Protein AF-0000000077599339 (afdb_homodimer)

pLDDT: mean 74.39, std 29.04, range [18.66, 98.94]

Nearest PDB structures (foldseek):
  2cdp-assembly4_D  TM=5.308E-01  e=5.165E-04  Saccharophagus degradans 2-40
  2wz8-assembly1_A  TM=4.838E-01  e=6.167E-03  Acetivibrio thermocellus
  9fmt-assembly1_D  TM=4.545E-01  e=9.584E-03  Escherichia coli
  8h3u-assembly1_A  TM=5.192E-01  e=5.007E-02  Homo sapiens
  8h3s-assembly1_A  TM=4.010E-01  e=9.180E-02  Homo sapiens

Structure (mmCIF, N/CA/C/O backbone):
data_AF-0000000077599339-model_v1
#
loop_
_entity.id
_entity.type
_entity.pdbx_description
1 polymer 'Uncharacterized protein'
#
loop_
_atom_site.group_PDB
_atom_site.id
_atom_site.type_symbol
_atom_site.label_atom_id
_atom_site.label_alt_id
_atom_site.label_comp_id
_atom_site.label_asym_id
_atom_site.label_entity_id
_atom_site.label_seq_id
_atom_site.pdbx_PDB_ins_code
_atom_site.Cartn_x
_atom_site.Cartn_y
_atom_site.Cartn_z
_atom_site.occupancy
_atom_site.B_iso_or_equiv
_atom_site.auth_seq_id
_atom_site.auth_comp_id
_atom_site.auth_asym_id
_atom_site.auth_atom_id
_atom_site.pdbx_PDB_model_num
ATOM 1 N N . MET A 1 1 ? -53.5 -17.031 59.812 1 34.12 1 MET A N 1
ATOM 2 C CA . MET A 1 1 ? -52.094 -17.297 59.531 1 34.12 1 MET A CA 1
ATOM 3 C C . MET A 1 1 ? -51.812 -17.281 58.031 1 34.12 1 MET A C 1
ATOM 5 O O . MET A 1 1 ? -52.188 -18.203 57.312 1 34.12 1 MET A O 1
ATOM 9 N N . ILE A 1 2 ? -51.906 -16.016 57.406 1 46.81 2 ILE A N 1
ATOM 10 C CA . ILE A 1 2 ? -51.719 -15.68 56 1 46.81 2 ILE A CA 1
ATOM 11 C C . ILE A 1 2 ? -50.281 -16 55.562 1 46.81 2 ILE A C 1
ATOM 13 O O . ILE A 1 2 ? -49.344 -15.414 56.094 1 46.81 2 ILE A O 1
ATOM 17 N N . SER A 1 3 ? -50 -17.266 55.156 1 42.44 3 SER A N 1
ATOM 18 C CA . SER A 1 3 ? -48.75 -17.719 54.594 1 42.44 3 SER A CA 1
ATOM 19 C C . SER A 1 3 ? -48.406 -16.938 53.312 1 42.44 3 SER A C 1
ATOM 21 O O . SER A 1 3 ? -49.188 -16.891 52.375 1 42.44 3 SER A O 1
ATOM 23 N N . SER A 1 4 ? -47.719 -15.758 53.438 1 45.25 4 SER A N 1
ATOM 24 C CA . SER A 1 4 ? -47.188 -14.977 52.344 1 45.25 4 SER A CA 1
ATOM 25 C C . SER A 1 4 ? -46.188 -15.805 51.5 1 45.25 4 SER A C 1
ATOM 27 O O . SER A 1 4 ? -45.188 -16.297 52.031 1 45.25 4 SER A O 1
ATOM 29 N N . ARG A 1 5 ? -46.688 -16.609 50.531 1 44.56 5 ARG A N 1
ATOM 30 C CA . ARG A 1 5 ? -45.812 -17.234 49.531 1 44.56 5 ARG A CA 1
ATOM 31 C C . ARG A 1 5 ? -44.938 -16.203 48.844 1 44.56 5 ARG A C 1
ATOM 33 O O . ARG A 1 5 ? -45.438 -15.25 48.25 1 44.56 5 ARG A O 1
ATOM 40 N N . LEU A 1 6 ? -43.75 -15.891 49.375 1 45.88 6 LEU A N 1
ATOM 41 C CA . LEU A 1 6 ? -42.688 -15.148 48.688 1 45.88 6 LEU A CA 1
ATOM 42 C C . LEU A 1 6 ? -42.375 -15.789 47.344 1 45.88 6 LEU A C 1
ATOM 44 O O . LEU A 1 6 ? -41.938 -16.938 47.312 1 45.88 6 LEU A O 1
ATOM 48 N N . ILE A 1 7 ? -43.094 -15.492 46.25 1 47.53 7 ILE A N 1
ATOM 49 C CA . ILE A 1 7 ? -42.688 -15.875 44.906 1 47.53 7 ILE A CA 1
ATOM 50 C C . ILE A 1 7 ? -41.281 -15.305 44.594 1 47.53 7 ILE A C 1
ATOM 52 O O . ILE A 1 7 ? -41.094 -14.086 44.625 1 47.53 7 ILE A O 1
ATOM 56 N N . SER A 1 8 ? -40.156 -16.047 44.844 1 48.03 8 SER A N 1
ATOM 57 C CA . SER A 1 8 ? -38.812 -15.734 44.344 1 48.03 8 SER A CA 1
ATOM 58 C C . SER A 1 8 ? -38.812 -15.609 42.844 1 48.03 8 SER A C 1
ATOM 60 O O . SER A 1 8 ? -39.094 -16.562 42.125 1 48.03 8 SER A O 1
ATOM 62 N N . ALA A 1 9 ? -39.094 -14.422 42.312 1 48.81 9 ALA A N 1
ATOM 63 C CA . ALA A 1 9 ? -38.812 -14.156 40.906 1 48.81 9 ALA A CA 1
ATOM 64 C C . ALA A 1 9 ? -37.375 -14.484 40.562 1 48.81 9 ALA A C 1
ATOM 66 O O . ALA A 1 9 ? -36.438 -13.883 41.094 1 48.81 9 ALA A O 1
ATOM 67 N N . LEU A 1 10 ? -37.094 -15.711 40.125 1 47.34 10 LEU A N 1
ATOM 68 C CA . LEU A 1 10 ? -35.812 -16.062 39.5 1 47.34 10 LEU A CA 1
ATOM 69 C C . LEU A 1 10 ? -35.531 -15.164 38.281 1 47.34 10 LEU A C 1
ATOM 71 O O . LEU A 1 10 ? -36.25 -15.234 37.281 1 47.34 10 LEU A O 1
ATOM 75 N N . LEU A 1 11 ? -34.969 -13.992 38.5 1 47.16 11 LEU A N 1
ATOM 76 C CA . LEU A 1 11 ? -34.375 -13.203 37.438 1 47.16 11 LEU A CA 1
ATOM 77 C C . LEU A 1 11 ? -33.375 -14.016 36.656 1 47.16 11 LEU A C 1
ATOM 79 O O . LEU A 1 11 ? -32.312 -14.352 37.188 1 47.16 11 LEU A O 1
ATOM 83 N N . ILE A 1 12 ? -33.781 -14.789 35.656 1 49.09 12 ILE A N 1
ATOM 84 C CA . ILE A 1 12 ? -32.844 -15.391 34.719 1 49.09 12 ILE A CA 1
ATOM 85 C C . ILE A 1 12 ? -32.062 -14.297 34 1 49.09 12 ILE A C 1
ATOM 87 O O . ILE A 1 12 ? -32.625 -13.531 33.188 1 49.09 12 ILE A O 1
ATOM 91 N N . VAL A 1 13 ? -31 -13.867 34.562 1 46.97 13 VAL A N 1
ATOM 92 C CA . VAL A 1 13 ? -30.031 -13.07 33.812 1 46.97 13 VAL A CA 1
ATOM 93 C C . VAL A 1 13 ? -29.562 -13.859 32.594 1 46.97 13 VAL A C 1
ATOM 95 O O . VAL A 1 13 ? -28.906 -14.898 32.719 1 46.97 13 VAL A O 1
ATOM 98 N N . CYS A 1 14 ? -30.297 -13.789 31.547 1 48.12 14 CYS A N 1
ATOM 99 C CA . CYS A 1 14 ? -29.734 -14.258 30.281 1 48.12 14 CYS A CA 1
ATOM 100 C C . CYS A 1 14 ? -28.391 -13.594 30 1 48.12 14 CYS A C 1
ATOM 102 O O . CYS A 1 14 ? -28.344 -12.43 29.625 1 48.12 14 CYS A O 1
ATOM 104 N N . LEU A 1 15 ? -27.391 -14.086 30.625 1 45.91 15 LEU A N 1
ATOM 105 C CA . LEU A 1 15 ? -26.062 -13.734 30.141 1 45.91 15 LEU A CA 1
ATOM 106 C C . LEU A 1 15 ? -25.953 -13.945 28.641 1 45.91 15 LEU A C 1
ATOM 108 O O . LEU A 1 15 ? -25.844 -15.086 28.172 1 45.91 15 LEU A O 1
ATOM 112 N N . ARG A 1 16 ? -26.547 -13.062 27.891 1 44.31 16 ARG A N 1
ATOM 113 C CA . ARG A 1 16 ? -26.125 -13.094 26.5 1 44.31 16 ARG A CA 1
ATOM 114 C C . ARG A 1 16 ? -24.609 -13.211 26.391 1 44.31 16 ARG A C 1
ATOM 116 O O . ARG A 1 16 ? -23.875 -12.359 26.906 1 44.31 16 ARG A O 1
ATOM 123 N N . SER A 1 17 ? -24.078 -14.422 26.281 1 48.03 17 SER A N 1
ATOM 124 C CA . SER A 1 17 ? -22.688 -14.586 25.859 1 48.03 17 SER A CA 1
ATOM 125 C C . SER A 1 17 ? -22.328 -13.617 24.734 1 48.03 17 SER A C 1
ATOM 127 O O . SER A 1 17 ? -22.891 -13.695 23.641 1 48.03 17 SER A O 1
ATOM 129 N N . THR A 1 18 ? -22.016 -12.453 25.109 1 49.88 18 THR A N 1
ATOM 130 C CA . THR A 1 18 ? -21.344 -11.688 24.047 1 49.88 18 THR A CA 1
ATOM 131 C C . THR A 1 18 ? -20.375 -12.57 23.281 1 49.88 18 THR A C 1
ATOM 133 O O . THR A 1 18 ? -19.422 -13.094 23.859 1 49.88 18 THR A O 1
ATOM 136 N N . GLU A 1 19 ? -20.906 -13.391 22.406 1 51.62 19 GLU A N 1
ATOM 137 C CA . GLU A 1 19 ? -20 -14.078 21.469 1 51.62 19 GLU A CA 1
ATOM 138 C C . GLU A 1 19 ? -18.797 -13.211 21.125 1 51.62 19 GLU A C 1
ATOM 140 O O . GLU A 1 19 ? -18.953 -12.094 20.641 1 51.62 19 GLU A O 1
ATOM 145 N N . ALA A 1 20 ? -17.719 -13.367 21.828 1 54.25 20 ALA A N 1
ATOM 146 C CA . ALA A 1 20 ? -16.469 -12.688 21.516 1 54.25 20 ALA A CA 1
ATOM 147 C C . ALA A 1 20 ? -16.125 -12.828 20.031 1 54.25 20 ALA A C 1
ATOM 149 O O . ALA A 1 20 ? -16.156 -13.938 19.484 1 54.25 20 ALA A O 1
ATOM 150 N N . VAL A 1 21 ? -16.484 -11.898 19.172 1 63.19 21 VAL A N 1
ATOM 151 C CA . VAL A 1 21 ? -16.125 -11.797 17.766 1 63.19 21 VAL A CA 1
ATOM 152 C C . VAL A 1 21 ? -14.602 -11.758 17.609 1 63.19 21 VAL A C 1
ATOM 154 O O . VAL A 1 21 ? -13.953 -10.852 18.141 1 63.19 21 VAL A O 1
ATOM 157 N N . GLY A 1 22 ? -13.859 -13.008 17.406 1 78.88 22 GLY A N 1
ATOM 158 C CA . GLY A 1 22 ? -12.422 -13.039 17.219 1 78.88 22 GLY A CA 1
ATOM 159 C C . GLY A 1 22 ? -11.992 -12.75 15.797 1 78.88 22 GLY A C 1
ATOM 160 O O . GLY A 1 22 ? -12.711 -13.086 14.852 1 78.88 22 GLY A O 1
ATOM 161 N N . GLN A 1 23 ? -11.086 -11.797 15.602 1 88.31 23 GLN A N 1
ATOM 162 C CA . GLN A 1 23 ? -10.438 -11.531 14.32 1 88.31 23 GLN A CA 1
ATOM 163 C C . GLN A 1 23 ? -9.297 -12.508 14.07 1 88.31 23 GLN A C 1
ATOM 165 O O . GLN A 1 23 ? -8.562 -12.867 14.992 1 88.31 23 GLN A O 1
ATOM 170 N N . ARG A 1 24 ? -9.312 -13.102 12.844 1 93 24 ARG A N 1
ATOM 171 C CA . ARG A 1 24 ? -8.234 -14 12.461 1 93 24 ARG A CA 1
ATOM 172 C C . ARG A 1 24 ? -7.707 -13.656 11.07 1 93 24 ARG A C 1
ATOM 174 O O . ARG A 1 24 ? -8.477 -13.289 10.18 1 93 24 ARG A O 1
ATOM 181 N N . ASN A 1 25 ? -6.387 -13.836 10.992 1 96.5 25 ASN A N 1
ATOM 182 C CA . ASN A 1 25 ? -5.766 -13.719 9.672 1 96.5 25 ASN A CA 1
ATOM 183 C C . ASN A 1 25 ? -5.75 -15.062 8.945 1 96.5 25 ASN A C 1
ATOM 185 O O . ASN A 1 25 ? -5.484 -16.109 9.555 1 96.5 25 ASN A O 1
ATOM 189 N N . VAL A 1 26 ? -6.113 -14.984 7.641 1 98.19 26 VAL A N 1
ATOM 190 C CA . VAL A 1 26 ? -6.148 -16.156 6.773 1 98.19 26 VAL A CA 1
ATOM 191 C C . VAL A 1 26 ? -5.285 -15.914 5.539 1 98.19 26 VAL A C 1
ATOM 193 O O . VAL A 1 26 ? -5.391 -14.867 4.895 1 98.19 26 VAL A O 1
ATOM 196 N N . THR A 1 27 ? -4.473 -16.906 5.188 1 98.69 27 THR A N 1
ATOM 197 C CA . THR A 1 27 ? -3.568 -16.75 4.055 1 98.69 27 THR A CA 1
ATOM 198 C C . THR A 1 27 ? -4.133 -17.438 2.814 1 98.69 27 THR A C 1
ATOM 200 O O . THR A 1 27 ? -4.676 -18.531 2.902 1 98.69 27 THR A O 1
ATOM 203 N N . ILE A 1 28 ? -4.02 -16.766 1.667 1 98.88 28 ILE A N 1
ATOM 204 C CA . ILE A 1 28 ? -4.23 -17.344 0.344 1 98.88 28 ILE A CA 1
ATOM 205 C C . ILE A 1 28 ? -2.889 -17.547 -0.353 1 98.88 28 ILE A C 1
ATOM 207 O O . ILE A 1 28 ? -2.287 -16.594 -0.844 1 98.88 28 ILE A O 1
ATOM 211 N N . ASP A 1 29 ? -2.455 -18.75 -0.436 1 98.88 29 ASP A N 1
ATOM 212 C CA . ASP A 1 29 ? -1.198 -19.125 -1.085 1 98.88 29 ASP A CA 1
ATOM 213 C C . ASP A 1 29 ? -1.373 -19.234 -2.598 1 98.88 29 ASP A C 1
ATOM 215 O O . ASP A 1 29 ? -2.426 -19.656 -3.078 1 98.88 29 ASP A O 1
ATOM 219 N N . ASP A 1 30 ? -0.322 -18.922 -3.355 1 98.75 30 ASP A N 1
ATOM 220 C CA . ASP A 1 30 ? -0.383 -18.938 -4.812 1 98.75 30 ASP A CA 1
ATOM 221 C C . ASP A 1 30 ? -0.699 -20.328 -5.34 1 98.75 30 ASP A C 1
ATOM 223 O O . ASP A 1 30 ? -1.393 -20.469 -6.352 1 98.75 30 ASP A O 1
ATOM 227 N N . GLU A 1 31 ? -0.179 -21.328 -4.734 1 98.38 31 GLU A N 1
ATOM 228 C CA . GLU A 1 31 ? -0.268 -22.688 -5.246 1 98.38 31 GLU A CA 1
ATOM 229 C C . GLU A 1 31 ? -1.249 -23.531 -4.43 1 98.38 31 GLU A C 1
ATOM 231 O O . GLU A 1 31 ? -2.004 -24.328 -4.984 1 98.38 31 GLU A O 1
ATOM 236 N N . PHE A 1 32 ? -1.331 -23.266 -3.148 1 98.31 32 PHE A N 1
ATOM 237 C CA . PHE A 1 32 ? -2.082 -24.172 -2.277 1 98.31 32 PHE A CA 1
ATOM 238 C C . PHE A 1 32 ? -3.408 -23.531 -1.867 1 98.31 32 PHE A C 1
ATOM 240 O O . PHE A 1 32 ? -4.234 -24.188 -1.216 1 98.31 32 PHE A O 1
ATOM 247 N N . GLY A 1 33 ? -3.59 -22.281 -2.215 1 98.56 33 GLY A N 1
ATOM 248 C CA . GLY A 1 33 ? -4.895 -21.672 -2.086 1 98.56 33 GLY A CA 1
ATOM 249 C C . GLY A 1 33 ? -5.176 -21.141 -0.688 1 98.56 33 GLY A C 1
ATOM 250 O O . GLY A 1 33 ? -4.246 -20.906 0.09 1 98.56 33 GLY A O 1
ATOM 251 N N . ASP A 1 34 ? -6.402 -20.828 -0.476 1 98.62 34 ASP A N 1
ATOM 252 C CA . ASP A 1 34 ? -6.934 -20.266 0.767 1 98.62 34 ASP A CA 1
ATOM 253 C C . ASP A 1 34 ? -6.93 -21.312 1.879 1 98.62 34 ASP A C 1
ATOM 255 O O . ASP A 1 34 ? -7.434 -22.422 1.695 1 98.62 34 ASP A O 1
ATOM 259 N N . GLU A 1 35 ? -6.445 -20.938 3.016 1 97.56 35 GLU A N 1
ATOM 260 C CA . GLU A 1 35 ? -6.281 -21.859 4.129 1 97.56 35 GLU A CA 1
ATOM 261 C C . GLU A 1 35 ? -7.629 -22.391 4.602 1 97.56 35 GLU A C 1
ATOM 263 O O . GLU A 1 35 ? -7.715 -23.516 5.117 1 97.56 35 GLU A O 1
ATOM 268 N N . ILE A 1 36 ? -8.672 -21.656 4.391 1 95.25 36 ILE A N 1
ATOM 269 C CA . ILE A 1 36 ? -10 -22.047 4.863 1 95.25 36 ILE A CA 1
ATOM 270 C C . ILE A 1 36 ? -10.781 -22.688 3.725 1 95.25 36 ILE A C 1
ATOM 272 O O . ILE A 1 36 ? -11.227 -23.828 3.838 1 95.25 36 ILE A O 1
ATOM 276 N N . THR A 1 37 ? -10.891 -22.047 2.645 1 96.81 37 THR A N 1
ATOM 277 C CA . THR A 1 37 ? -11.773 -22.5 1.57 1 96.81 37 THR A CA 1
ATOM 278 C C . THR A 1 37 ? -11.039 -23.469 0.647 1 96.81 37 THR A C 1
ATOM 280 O O . THR A 1 37 ? -11.672 -24.172 -0.149 1 96.81 37 THR A O 1
ATOM 283 N N . GLN A 1 38 ? -9.703 -23.391 0.607 1 97.56 38 GLN A N 1
ATOM 284 C CA . GLN A 1 38 ? -8.828 -24.234 -0.21 1 97.56 38 GLN A CA 1
ATOM 285 C C . GLN A 1 38 ? -8.898 -23.828 -1.68 1 97.56 38 GLN A C 1
ATOM 287 O O . GLN A 1 38 ? -8.359 -24.516 -2.547 1 97.56 38 GLN A O 1
ATOM 292 N N . VAL A 1 39 ? -9.609 -22.797 -2 1 98.5 39 VAL A N 1
ATOM 293 C CA . VAL A 1 39 ? -9.688 -22.312 -3.379 1 98.5 39 VAL A CA 1
ATOM 294 C C . VAL A 1 39 ? -8.383 -21.625 -3.764 1 98.5 39 VAL A C 1
ATOM 296 O O . VAL A 1 39 ? -7.895 -20.75 -3.029 1 98.5 39 VAL A O 1
ATOM 299 N N . VAL A 1 40 ? -7.836 -21.984 -4.91 1 98.56 40 VAL A N 1
ATOM 300 C CA . VAL A 1 40 ? -6.594 -21.406 -5.406 1 98.56 40 VAL A CA 1
ATOM 301 C C . VAL A 1 40 ? -6.902 -20.172 -6.258 1 98.56 40 VAL A C 1
ATOM 303 O O . VAL A 1 40 ? -7.953 -20.094 -6.898 1 98.56 40 VAL A O 1
ATOM 306 N N . PRO A 1 41 ? -5.996 -19.203 -6.266 1 98.88 41 PRO A N 1
ATOM 307 C CA . PRO A 1 41 ? -6.195 -18.094 -7.191 1 98.88 41 PRO A CA 1
ATOM 308 C C . PRO A 1 41 ? -6.266 -18.531 -8.648 1 98.88 41 PRO A C 1
ATOM 310 O O . PRO A 1 41 ? -5.605 -19.5 -9.031 1 98.88 41 PRO A O 1
ATOM 313 N N . SER A 1 42 ? -7.055 -17.812 -9.422 1 98.75 42 SER A N 1
ATOM 314 C CA . SER A 1 42 ? -7.102 -18.031 -10.867 1 98.75 42 SER A CA 1
ATOM 315 C C . SER A 1 42 ? -6.051 -17.203 -11.586 1 98.75 42 SER A C 1
ATOM 317 O O . SER A 1 42 ? -6.012 -15.977 -11.438 1 98.75 42 SER A O 1
ATOM 319 N N . PHE A 1 43 ? -5.23 -17.891 -12.328 1 98.62 43 PHE A N 1
ATOM 320 C CA . PHE A 1 43 ? -4.223 -17.266 -13.172 1 98.62 43 PHE A CA 1
ATOM 321 C C . PHE A 1 43 ? -4.625 -17.328 -14.641 1 98.62 43 PHE A C 1
ATOM 323 O O . PHE A 1 43 ? -4.703 -18.406 -15.219 1 98.62 43 PHE A O 1
ATOM 330 N N . MET A 1 44 ? -4.816 -16.109 -15.195 1 98.38 44 MET A N 1
ATOM 331 C CA . MET A 1 44 ? -5.309 -16.062 -16.562 1 98.38 44 MET A CA 1
ATOM 332 C C . MET A 1 44 ? -4.371 -15.258 -17.469 1 98.38 44 MET A C 1
ATOM 334 O O . MET A 1 44 ? -3.76 -14.289 -17.016 1 98.38 44 MET A O 1
ATOM 338 N N . PRO A 1 45 ? -4.25 -15.555 -18.766 1 98 45 PRO A N 1
ATOM 339 C CA . PRO A 1 45 ? -4.852 -16.719 -19.406 1 98 45 PRO A CA 1
ATOM 340 C C . PRO A 1 45 ? -4.211 -18.031 -18.984 1 98 45 PRO A C 1
ATOM 342 O O . PRO A 1 45 ? -3.105 -18.047 -18.438 1 98 45 PRO A O 1
ATOM 345 N N . LEU A 1 46 ? -4.965 -19.016 -19.281 1 94.38 46 LEU A N 1
ATOM 346 C CA . LEU A 1 46 ? -4.406 -20.344 -19 1 94.38 46 LEU A CA 1
ATOM 347 C C . LEU A 1 46 ? -3.117 -20.562 -19.797 1 94.38 46 LEU A C 1
ATOM 349 O O . LEU A 1 46 ? -3.039 -20.219 -20.969 1 94.38 46 LEU A O 1
ATOM 353 N N . GLY A 1 47 ? -2.113 -20.984 -19.172 1 92.12 47 GLY A N 1
ATOM 354 C CA . GLY A 1 47 ? -0.834 -21.25 -19.812 1 92.12 47 GLY A CA 1
ATOM 355 C C . GLY A 1 47 ? 0.074 -20.031 -19.844 1 92.12 47 GLY A C 1
ATOM 356 O O . GLY A 1 47 ? 1.233 -20.125 -20.25 1 92.12 47 GLY A O 1
ATOM 357 N N . GLY A 1 48 ? -0.435 -18.875 -19.406 1 93.69 48 GLY A N 1
ATOM 358 C CA . GLY A 1 48 ? 0.354 -17.656 -19.422 1 93.69 48 GLY A CA 1
ATOM 359 C C . GLY A 1 48 ? 1.186 -17.453 -18.172 1 93.69 48 GLY A C 1
ATOM 360 O O . GLY A 1 48 ? 1.968 -16.5 -18.078 1 93.69 48 GLY A O 1
ATOM 361 N N . TRP A 1 49 ? 1.015 -18.297 -17.266 1 96.12 49 TRP A N 1
ATOM 362 C CA . TRP A 1 49 ? 1.711 -18.234 -15.984 1 96.12 49 TRP A CA 1
ATOM 363 C C . TRP A 1 49 ? 2.5 -19.516 -15.719 1 96.12 49 TRP A C 1
ATOM 365 O O . TRP A 1 49 ? 2.139 -20.578 -16.219 1 96.12 49 TRP A O 1
ATOM 375 N N . THR A 1 50 ? 3.598 -19.312 -14.953 1 95.75 50 THR A N 1
ATOM 376 C CA . THR A 1 50 ? 4.422 -20.469 -14.625 1 95.75 50 THR A CA 1
ATOM 377 C C . THR A 1 50 ? 4.598 -20.609 -13.117 1 95.75 50 THR A C 1
ATOM 379 O O . THR A 1 50 ? 4.77 -19.609 -12.422 1 95.75 50 THR A O 1
ATOM 382 N N . LEU A 1 51 ? 4.562 -21.797 -12.695 1 95.75 51 LEU A N 1
ATOM 383 C CA . LEU A 1 51 ? 4.898 -22.094 -11.312 1 95.75 51 LEU A CA 1
ATOM 384 C C . LEU A 1 51 ? 6.41 -22.156 -11.117 1 95.75 51 LEU A C 1
ATOM 386 O O . LEU A 1 51 ? 7.113 -22.844 -11.867 1 95.75 51 LEU A O 1
ATOM 390 N N . ARG A 1 52 ? 6.93 -21.375 -10.227 1 94.44 52 ARG A N 1
ATOM 391 C CA . ARG A 1 52 ? 8.336 -21.344 -9.836 1 94.44 52 ARG A CA 1
ATOM 392 C C . ARG A 1 52 ? 9.234 -21.078 -11.039 1 94.44 52 ARG A C 1
ATOM 394 O O . ARG A 1 52 ? 10.305 -21.688 -11.164 1 94.44 52 ARG A O 1
ATOM 401 N N . GLY A 1 53 ? 8.719 -20.234 -11.922 1 87.44 53 GLY A N 1
ATOM 402 C CA . GLY A 1 53 ? 9.523 -19.828 -13.07 1 87.44 53 GLY A CA 1
ATOM 403 C C . GLY A 1 53 ? 9.633 -20.906 -14.133 1 87.44 53 GLY A C 1
ATOM 404 O O . GLY A 1 53 ? 10.102 -20.641 -15.242 1 87.44 53 GLY A O 1
ATOM 405 N N . GLY A 1 54 ? 9.117 -21.984 -13.859 1 82.19 54 GLY A N 1
ATOM 406 C CA . GLY A 1 54 ? 9.227 -23.078 -14.82 1 82.19 54 GLY A CA 1
ATOM 407 C C . GLY A 1 54 ? 10.664 -23.359 -15.227 1 82.19 54 GLY A C 1
ATOM 408 O O . GLY A 1 54 ? 11.602 -22.891 -14.578 1 82.19 54 GLY A O 1
ATOM 409 N N . ALA A 1 55 ? 10.781 -24.125 -16.312 1 73.25 55 ALA A N 1
ATOM 410 C CA . ALA A 1 55 ? 12.094 -24.516 -16.828 1 73.25 55 ALA A CA 1
ATOM 411 C C . ALA A 1 55 ? 12.766 -23.344 -17.547 1 73.25 55 ALA A C 1
ATOM 413 O O . ALA A 1 55 ? 13.992 -23.203 -17.5 1 73.25 55 ALA A O 1
ATOM 414 N N . LYS A 1 56 ? 11.984 -22.469 -18.047 1 69.19 56 LYS A N 1
ATOM 415 C CA . LYS A 1 56 ? 12.531 -21.422 -18.906 1 69.19 56 LYS A CA 1
ATOM 416 C C . LYS A 1 56 ? 12.422 -20.047 -18.25 1 69.19 56 LYS A C 1
ATOM 418 O O . LYS A 1 56 ? 12.766 -19.031 -18.859 1 69.19 56 LYS A O 1
ATOM 423 N N . GLY A 1 57 ? 12 -20.094 -17.062 1 75.62 57 GLY A N 1
ATOM 424 C CA . GLY A 1 57 ? 11.805 -18.797 -16.453 1 75.62 57 GLY A CA 1
ATOM 425 C C . GLY A 1 57 ? 13.109 -18.125 -16.062 1 75.62 57 GLY A C 1
ATOM 426 O O . GLY A 1 57 ? 14.062 -18.797 -15.656 1 75.62 57 GLY A O 1
ATOM 427 N N . PHE A 1 58 ? 13.117 -16.781 -16.219 1 76.38 58 PHE A N 1
ATOM 428 C CA . PHE A 1 58 ? 14.336 -16.031 -15.93 1 76.38 58 PHE A CA 1
ATOM 429 C C . PHE A 1 58 ? 14.414 -15.688 -14.453 1 76.38 58 PHE A C 1
ATOM 431 O O . PHE A 1 58 ? 15.5 -15.68 -13.859 1 76.38 58 PHE A O 1
ATOM 438 N N . ALA A 1 59 ? 13.297 -15.406 -13.898 1 84.06 59 ALA A N 1
ATOM 439 C CA . ALA A 1 59 ? 13.305 -15.086 -12.469 1 84.06 59 ALA A CA 1
ATOM 440 C C . ALA A 1 59 ? 13.312 -16.344 -11.625 1 84.06 59 ALA A C 1
ATOM 442 O O . ALA A 1 59 ? 12.414 -17.188 -11.734 1 84.06 59 ALA A O 1
ATOM 443 N N . LYS A 1 60 ? 14.406 -16.484 -10.805 1 87.56 60 LYS A N 1
ATOM 444 C CA . LYS A 1 60 ? 14.562 -17.672 -9.977 1 87.56 60 LYS A CA 1
ATOM 445 C C . LYS A 1 60 ? 14.844 -17.297 -8.523 1 87.56 60 LYS A C 1
ATOM 447 O O . LYS A 1 60 ? 15.922 -17.562 -8 1 87.56 60 LYS A O 1
ATOM 452 N N . PRO A 1 61 ? 13.844 -16.75 -7.895 1 93.12 61 PRO A N 1
ATOM 453 C CA . PRO A 1 61 ? 14.055 -16.5 -6.465 1 93.12 61 PRO A CA 1
ATOM 454 C C . PRO A 1 61 ? 14.312 -17.781 -5.672 1 93.12 61 PRO A C 1
ATOM 456 O O . PRO A 1 61 ? 14.039 -18.875 -6.16 1 93.12 61 PRO A O 1
ATOM 459 N N . ASP A 1 62 ? 14.914 -17.594 -4.449 1 94.69 62 ASP A N 1
ATOM 460 C CA . ASP A 1 62 ? 15.148 -18.703 -3.529 1 94.69 62 ASP A CA 1
ATOM 461 C C . ASP A 1 62 ? 13.828 -19.188 -2.928 1 94.69 62 ASP A C 1
ATOM 463 O O . ASP A 1 62 ? 13.188 -18.484 -2.158 1 94.69 62 ASP A O 1
ATOM 467 N N . PRO A 1 63 ? 13.492 -20.422 -3.201 1 96.5 63 PRO A N 1
ATOM 468 C CA . PRO A 1 63 ? 12.211 -20.906 -2.697 1 96.5 63 PRO A CA 1
ATOM 469 C C . PRO A 1 63 ? 12.125 -20.875 -1.173 1 96.5 63 PRO A C 1
ATOM 471 O O . PRO A 1 63 ? 11.039 -20.719 -0.615 1 96.5 63 PRO A O 1
ATOM 474 N N . SER A 1 64 ? 13.195 -21.016 -0.508 1 97.69 64 SER A N 1
ATOM 475 C CA . SER A 1 64 ? 13.18 -21.078 0.95 1 97.69 64 SER A CA 1
ATOM 476 C C . SER A 1 64 ? 12.758 -19.734 1.553 1 97.69 64 SER A C 1
ATOM 478 O O . SER A 1 64 ? 12.398 -19.672 2.73 1 97.69 64 SER A O 1
ATOM 480 N N . LEU A 1 65 ? 12.797 -18.688 0.779 1 97.38 65 LEU A N 1
ATOM 481 C CA . LEU A 1 65 ? 12.453 -17.359 1.275 1 97.38 65 LEU A CA 1
ATOM 482 C C . LEU A 1 65 ? 11.055 -16.969 0.83 1 97.38 65 LEU A C 1
ATOM 484 O O . LEU A 1 65 ? 10.586 -15.867 1.146 1 97.38 65 LEU A O 1
ATOM 488 N N . THR A 1 66 ? 10.398 -17.828 0.11 1 98.12 66 THR A N 1
ATOM 489 C CA . THR A 1 66 ? 9.031 -17.578 -0.331 1 98.12 66 THR A CA 1
ATOM 490 C C . THR A 1 66 ? 8.031 -18.266 0.588 1 98.12 66 THR A C 1
ATOM 492 O O . THR A 1 66 ? 8.391 -19.172 1.342 1 98.12 66 THR A O 1
ATOM 495 N N . TYR A 1 67 ? 6.84 -17.766 0.55 1 98.38 67 TYR A N 1
ATOM 496 C CA . TYR A 1 67 ? 5.793 -18.406 1.341 1 98.38 67 TYR A CA 1
ATOM 497 C C . TYR A 1 67 ? 5.484 -19.797 0.812 1 98.38 67 TYR A C 1
ATOM 499 O O . TYR A 1 67 ? 5.129 -19.969 -0.357 1 98.38 67 TYR A O 1
ATOM 507 N N . ASN A 1 68 ? 5.66 -20.828 1.625 1 98.25 68 ASN A N 1
ATOM 508 C CA . ASN A 1 68 ? 5.43 -22.234 1.308 1 98.25 68 ASN A CA 1
ATOM 509 C C . ASN A 1 68 ? 6.262 -22.688 0.109 1 98.25 68 ASN A C 1
ATOM 511 O O . ASN A 1 68 ? 5.844 -23.562 -0.648 1 98.25 68 ASN A O 1
ATOM 515 N N . ARG A 1 69 ? 7.266 -21.953 -0.219 1 97.81 69 ARG A N 1
ATOM 516 C CA . ARG A 1 69 ? 8.305 -22.312 -1.181 1 97.81 69 ARG A CA 1
ATOM 517 C C . ARG A 1 69 ? 7.766 -22.266 -2.607 1 97.81 69 ARG A C 1
ATOM 519 O O . ARG A 1 69 ? 8.211 -23.031 -3.465 1 97.81 69 ARG A O 1
ATOM 526 N N . THR A 1 70 ? 6.707 -21.531 -2.848 1 98 70 THR A N 1
ATOM 527 C CA . THR A 1 70 ? 6.109 -21.469 -4.176 1 98 70 THR A CA 1
ATOM 528 C C . THR A 1 70 ? 5.809 -20.031 -4.574 1 98 70 THR A C 1
ATOM 530 O O . THR A 1 70 ? 5.797 -19.141 -3.727 1 98 70 THR A O 1
ATOM 533 N N . TRP A 1 71 ? 5.676 -19.797 -5.875 1 98.25 71 TRP A N 1
ATOM 534 C CA . TRP A 1 71 ? 5.156 -18.594 -6.496 1 98.25 71 TRP A CA 1
ATOM 535 C C . TRP A 1 71 ? 4.711 -18.859 -7.93 1 98.25 71 TRP A C 1
ATOM 537 O O . TRP A 1 71 ? 5.082 -19.875 -8.523 1 98.25 71 TRP A O 1
ATOM 547 N N . HIS A 1 72 ? 3.852 -17.984 -8.484 1 97.81 72 HIS A N 1
ATOM 548 C CA . HIS A 1 72 ? 3.547 -17.984 -9.914 1 97.81 72 HIS A CA 1
ATOM 549 C C . HIS A 1 72 ? 4.102 -16.719 -10.586 1 97.81 72 HIS A C 1
ATOM 551 O O . HIS A 1 72 ? 3.961 -15.617 -10.055 1 97.81 72 HIS A O 1
ATOM 557 N N . ASP A 1 73 ? 4.719 -16.875 -11.703 1 96.31 73 ASP A N 1
ATOM 558 C CA . ASP A 1 73 ? 5.289 -15.703 -12.359 1 96.31 73 ASP A CA 1
ATOM 559 C C . ASP A 1 73 ? 4.809 -15.594 -13.805 1 96.31 73 ASP A C 1
ATOM 561 O O . ASP A 1 73 ? 4.418 -16.594 -14.406 1 96.31 73 ASP A O 1
ATOM 565 N N . ALA A 1 74 ? 4.785 -14.375 -14.312 1 95.44 74 ALA A N 1
ATOM 566 C CA . ALA A 1 74 ? 4.473 -14.047 -15.703 1 95.44 74 ALA A CA 1
ATOM 567 C C . ALA A 1 74 ? 5.098 -12.719 -16.109 1 95.44 74 ALA A C 1
ATOM 569 O O . ALA A 1 74 ? 5.281 -11.828 -15.273 1 95.44 74 ALA A O 1
ATOM 570 N N . THR A 1 75 ? 5.426 -12.633 -17.375 1 94.25 75 THR A N 1
ATOM 571 C CA . THR A 1 75 ? 5.809 -11.367 -17.969 1 94.25 75 THR A CA 1
ATOM 572 C C . THR A 1 75 ? 4.773 -10.922 -19 1 94.25 75 THR A C 1
ATOM 574 O O . THR A 1 75 ? 4.43 -11.68 -19.906 1 94.25 75 THR A O 1
ATOM 577 N N . GLN A 1 76 ? 4.25 -9.758 -18.766 1 95.81 76 GLN A N 1
ATOM 578 C CA . GLN A 1 76 ? 3.303 -9.141 -19.688 1 95.81 76 GLN A CA 1
ATOM 579 C C . GLN A 1 76 ? 4.02 -8.25 -20.703 1 95.81 76 GLN A C 1
ATOM 581 O O . GLN A 1 76 ? 4.859 -7.43 -20.328 1 95.81 76 GLN A O 1
ATOM 586 N N . HIS A 1 77 ? 3.666 -8.414 -21.984 1 95 77 HIS A N 1
ATOM 587 C CA . HIS A 1 77 ? 4.148 -7.543 -23.047 1 95 77 HIS A CA 1
ATOM 588 C C . HIS A 1 77 ? 3.002 -6.77 -23.688 1 95 77 HIS A C 1
ATOM 590 O O . HIS A 1 77 ? 1.851 -7.211 -23.641 1 95 77 HIS A O 1
ATOM 596 N N . ALA A 1 78 ? 3.438 -5.66 -24.234 1 95.25 78 ALA A N 1
ATOM 597 C CA . ALA A 1 78 ? 2.432 -4.848 -24.922 1 95.25 78 ALA A CA 1
ATOM 598 C C . ALA A 1 78 ? 1.736 -5.641 -26.016 1 95.25 78 ALA A C 1
ATOM 600 O O . ALA A 1 78 ? 2.383 -6.391 -26.766 1 95.25 78 ALA A O 1
ATOM 601 N N . GLY A 1 79 ? 0.397 -5.523 -26.109 1 95.12 79 GLY A N 1
ATOM 602 C CA . GLY A 1 79 ? -0.352 -6.145 -27.188 1 95.12 79 GLY A CA 1
ATOM 603 C C . GLY A 1 79 ? -0.839 -7.543 -26.844 1 95.12 79 GLY A C 1
ATOM 604 O O . GLY A 1 79 ? -1.675 -8.102 -27.547 1 95.12 79 GLY A O 1
ATOM 605 N N . GLU A 1 80 ? -0.295 -8.117 -25.844 1 96 80 GLU A N 1
ATOM 606 C CA . GLU A 1 80 ? -0.752 -9.438 -25.422 1 96 80 GLU A CA 1
ATOM 607 C C . GLU A 1 80 ? -2.08 -9.352 -24.672 1 96 80 GLU A C 1
ATOM 609 O O . GLU A 1 80 ? -2.445 -8.289 -24.172 1 96 80 GLU A O 1
ATOM 614 N N . ILE A 1 81 ? -2.729 -10.562 -24.625 1 96.75 81 ILE A N 1
ATOM 615 C CA . ILE A 1 81 ? -3.861 -10.656 -23.719 1 96.75 81 ILE A CA 1
ATOM 616 C C . ILE A 1 81 ? -3.404 -10.352 -22.297 1 96.75 81 ILE A C 1
ATOM 618 O O . ILE A 1 81 ? -2.396 -10.891 -21.828 1 96.75 81 ILE A O 1
ATOM 622 N N . PRO A 1 82 ? -4.137 -9.477 -21.625 1 97.38 82 PRO A N 1
ATOM 623 C CA . PRO A 1 82 ? -3.695 -9.102 -20.281 1 97.38 82 PRO A CA 1
ATOM 624 C C . PRO A 1 82 ? -3.629 -10.289 -19.328 1 97.38 82 PRO A C 1
ATOM 626 O O . PRO A 1 82 ? -4.543 -11.117 -19.297 1 97.38 82 PRO A O 1
ATOM 629 N N . LYS A 1 83 ? -2.576 -10.344 -18.641 1 98.44 83 LYS A N 1
ATOM 630 C CA . LYS A 1 83 ? -2.416 -11.367 -17.609 1 98.44 83 LYS A CA 1
ATOM 631 C C . LYS A 1 83 ? -3.002 -10.906 -16.281 1 98.44 83 LYS A C 1
ATOM 633 O O . LYS A 1 83 ? -2.783 -9.766 -15.859 1 98.44 83 LYS A O 1
ATOM 638 N N . THR A 1 84 ? -3.73 -11.82 -15.602 1 98.81 84 THR A N 1
ATOM 639 C CA . THR A 1 84 ? -4.445 -11.43 -14.383 1 98.81 84 THR A CA 1
ATOM 640 C C . THR A 1 84 ? -4.316 -12.516 -13.32 1 98.81 84 THR A C 1
ATOM 642 O O . THR A 1 84 ? -4.133 -13.695 -13.641 1 98.81 84 THR A O 1
ATOM 645 N N . VAL A 1 85 ? -4.328 -12.109 -12.07 1 98.88 85 VAL A N 1
ATOM 646 C CA . VAL A 1 85 ? -4.543 -12.945 -10.891 1 98.88 85 VAL A CA 1
ATOM 647 C C . VAL A 1 85 ? -5.875 -12.586 -10.242 1 98.88 85 VAL A C 1
ATOM 649 O O . VAL A 1 85 ? -6.152 -11.414 -9.984 1 98.88 85 VAL A O 1
ATOM 652 N N . ASN A 1 86 ? -6.711 -13.617 -9.938 1 98.88 86 ASN A N 1
ATOM 653 C CA . ASN A 1 86 ? -8.023 -13.367 -9.352 1 98.88 86 ASN A CA 1
ATOM 654 C C . ASN A 1 86 ? -8.281 -14.281 -8.148 1 98.88 86 ASN A C 1
ATOM 656 O O . ASN A 1 86 ? -7.953 -15.469 -8.188 1 98.88 86 ASN A O 1
ATOM 660 N N . PHE A 1 87 ? -8.875 -13.703 -7.129 1 98.88 87 PHE A N 1
ATOM 661 C CA . PHE A 1 87 ? -9.328 -14.516 -6.004 1 98.88 87 PHE A CA 1
ATOM 662 C C . PHE A 1 87 ? -10.414 -13.797 -5.223 1 98.88 87 PHE A C 1
ATOM 664 O O . PHE A 1 87 ? -10.641 -12.594 -5.414 1 98.88 87 PHE A O 1
ATOM 671 N N . ASN A 1 88 ? -11.102 -14.57 -4.367 1 98.81 88 ASN A N 1
ATOM 672 C CA . ASN A 1 88 ? -12.156 -14.055 -3.5 1 98.81 88 ASN A CA 1
ATOM 673 C C . ASN A 1 88 ? -11.797 -14.211 -2.025 1 98.81 88 ASN A C 1
ATOM 675 O O . ASN A 1 88 ? -10.984 -15.062 -1.668 1 98.81 88 ASN A O 1
ATOM 679 N N . PHE A 1 89 ? -12.414 -13.375 -1.196 1 98.19 89 PHE A N 1
ATOM 680 C CA . PHE A 1 89 ? -12.242 -13.477 0.248 1 98.19 89 PHE A CA 1
ATOM 681 C C . PHE A 1 89 ? -13.406 -12.812 0.98 1 98.19 89 PHE A C 1
ATOM 683 O O . PHE A 1 89 ? -14.188 -12.078 0.375 1 98.19 89 PHE A O 1
ATOM 690 N N . THR A 1 90 ? -13.531 -13.156 2.277 1 96.44 90 THR A N 1
ATOM 691 C CA . THR A 1 90 ? -14.547 -12.555 3.127 1 96.44 90 THR A CA 1
ATOM 692 C C . THR A 1 90 ? -13.914 -11.898 4.348 1 96.44 90 THR A C 1
ATOM 694 O O . THR A 1 90 ? -13.328 -12.578 5.195 1 96.44 90 THR A O 1
ATOM 697 N N . GLY A 1 91 ? -14.008 -10.586 4.414 1 95.19 91 GLY A N 1
ATOM 698 C CA . GLY A 1 91 ? -13.453 -9.883 5.559 1 95.19 91 GLY A CA 1
ATOM 699 C C . GLY A 1 91 ? -13.18 -8.414 5.281 1 95.19 91 GLY A C 1
ATOM 700 O O . GLY A 1 91 ? -13.383 -7.941 4.16 1 95.19 91 GLY A O 1
ATOM 701 N N . PRO A 1 92 ? -12.656 -7.66 6.324 1 93.5 92 PRO A N 1
ATOM 702 C CA . PRO A 1 92 ? -12.539 -6.207 6.195 1 93.5 92 PRO A CA 1
ATOM 703 C C . PRO A 1 92 ? -11.148 -5.762 5.754 1 93.5 92 PRO A C 1
ATOM 705 O O . PRO A 1 92 ? -10.922 -4.57 5.523 1 93.5 92 PRO A O 1
ATOM 708 N N . SER A 1 93 ? -10.195 -6.699 5.672 1 96.12 93 SER A N 1
ATOM 709 C CA . SER A 1 93 ? -8.836 -6.277 5.34 1 96.12 93 SER A CA 1
ATOM 710 C C . SER A 1 93 ? -8.18 -7.254 4.375 1 96.12 93 SER A C 1
ATOM 712 O O . SER A 1 93 ? -8.43 -8.461 4.43 1 96.12 93 SER A O 1
ATOM 714 N N . LEU A 1 94 ? -7.332 -6.672 3.49 1 98.06 94 LEU A N 1
ATOM 715 C CA . LEU A 1 94 ? -6.566 -7.449 2.525 1 98.06 94 LEU A CA 1
ATOM 716 C C . LEU A 1 94 ? -5.137 -6.922 2.414 1 98.06 94 LEU A C 1
ATOM 718 O O . LEU A 1 94 ? -4.922 -5.707 2.367 1 98.06 94 LEU A O 1
ATOM 722 N N . TYR A 1 95 ? -4.191 -7.875 2.373 1 98.31 95 TYR A N 1
ATOM 723 C CA . TYR A 1 95 ? -2.77 -7.645 2.135 1 98.31 95 TYR A CA 1
ATOM 724 C C . TYR A 1 95 ? -2.246 -8.555 1.031 1 98.31 95 TYR A C 1
ATOM 726 O O . TYR A 1 95 ? -2.377 -9.781 1.114 1 98.31 95 TYR A O 1
ATOM 734 N N . VAL A 1 96 ? -1.672 -7.934 0.016 1 98.88 96 VAL A N 1
ATOM 735 C CA . VAL A 1 96 ? -1.159 -8.734 -1.093 1 98.88 96 VAL A CA 1
ATOM 736 C C . VAL A 1 96 ? 0.363 -8.633 -1.144 1 98.88 96 VAL A C 1
ATOM 738 O O . VAL A 1 96 ? 0.918 -7.527 -1.142 1 98.88 96 VAL A O 1
ATOM 741 N N . TYR A 1 97 ? 1.015 -9.805 -1.276 1 98.81 97 TYR A N 1
ATOM 742 C CA . TYR A 1 97 ? 2.471 -9.883 -1.226 1 98.81 97 TYR A CA 1
ATOM 743 C C . TYR A 1 97 ? 3.027 -10.523 -2.492 1 98.81 97 TYR A C 1
ATOM 745 O O . TYR A 1 97 ? 2.52 -11.555 -2.951 1 98.81 97 TYR A O 1
ATOM 753 N N . CYS A 1 98 ? 4.102 -9.883 -2.959 1 98.5 98 CYS A N 1
ATOM 754 C CA . CYS A 1 98 ? 4.84 -10.383 -4.113 1 98.5 98 CYS A CA 1
ATOM 755 C C . CYS A 1 98 ? 6.328 -10.484 -3.805 1 98.5 98 CYS A C 1
ATOM 757 O O . CYS A 1 98 ? 6.777 -10.055 -2.74 1 98.5 98 CYS A O 1
ATOM 759 N N . ILE A 1 99 ? 6.992 -11.195 -4.703 1 97.12 99 ILE A N 1
ATOM 760 C CA . ILE A 1 99 ? 8.438 -11.07 -4.812 1 97.12 99 ILE A CA 1
ATOM 761 C C . ILE A 1 99 ? 8.781 -10.016 -5.871 1 97.12 99 ILE A C 1
ATOM 763 O O . ILE A 1 99 ? 8.352 -10.125 -7.02 1 97.12 99 ILE A O 1
ATOM 767 N N . ILE A 1 100 ? 9.508 -9.023 -5.492 1 96 100 ILE A N 1
ATOM 768 C CA . ILE A 1 100 ? 9.906 -7.984 -6.434 1 96 100 ILE A CA 1
ATOM 769 C C . ILE A 1 100 ? 11.359 -8.203 -6.852 1 96 100 ILE A C 1
ATOM 771 O O . ILE A 1 100 ? 12.242 -8.359 -6 1 96 100 ILE A O 1
ATOM 775 N N . ALA A 1 101 ? 11.531 -8.25 -8.141 1 91.56 101 ALA A N 1
ATOM 776 C CA . ALA A 1 101 ? 12.867 -8.523 -8.672 1 91.56 101 ALA A CA 1
ATOM 777 C C . ALA A 1 101 ? 13.562 -7.23 -9.094 1 91.56 101 ALA A C 1
ATOM 779 O O . ALA A 1 101 ? 12.93 -6.344 -9.68 1 91.56 101 ALA A O 1
ATOM 780 N N . ASN A 1 102 ? 14.812 -7.156 -8.641 1 84.62 102 ASN A N 1
ATOM 781 C CA . ASN A 1 102 ? 15.703 -6.176 -9.25 1 84.62 102 ASN A CA 1
ATOM 782 C C . ASN A 1 102 ? 16.656 -6.824 -10.25 1 84.62 102 ASN A C 1
ATOM 784 O O . ASN A 1 102 ? 16.891 -8.031 -10.203 1 84.62 102 ASN A O 1
ATOM 788 N N . THR A 1 103 ? 16.953 -6.16 -11.281 1 73.88 103 THR A N 1
ATOM 789 C CA . THR A 1 103 ? 17.859 -6.707 -12.281 1 73.88 103 THR A CA 1
ATOM 790 C C . THR A 1 103 ? 19.031 -5.77 -12.508 1 73.88 103 THR A C 1
ATOM 792 O O . THR A 1 103 ? 18.859 -4.555 -12.625 1 73.88 103 THR A O 1
ATOM 795 N N . PRO A 1 104 ? 20.234 -6.48 -12.453 1 59.25 104 PRO A N 1
ATOM 796 C CA . PRO A 1 104 ? 21.406 -5.664 -12.766 1 59.25 104 PRO A CA 1
ATOM 797 C C . PRO A 1 104 ? 21.328 -5.02 -14.148 1 59.25 104 PRO A C 1
ATOM 799 O O . PRO A 1 104 ? 20.641 -5.539 -15.039 1 59.25 104 PRO A O 1
ATOM 802 N N . PRO A 1 105 ? 21.938 -3.926 -14.117 1 58.09 105 PRO A N 1
ATOM 803 C CA . PRO A 1 105 ? 22.078 -3.295 -15.43 1 58.09 105 PRO A CA 1
ATOM 804 C C . PRO A 1 105 ? 22.656 -4.238 -16.484 1 58.09 105 PRO A C 1
ATOM 806 O O . PRO A 1 105 ? 23.562 -5.02 -16.172 1 58.09 105 PRO A O 1
ATOM 809 N N . GLY A 1 106 ? 22.109 -4.25 -17.594 1 58.16 106 GLY A N 1
ATOM 810 C CA . GLY A 1 106 ? 22.625 -5.008 -18.719 1 58.16 106 GLY A CA 1
ATOM 811 C C . GLY A 1 106 ? 21.875 -6.309 -18.953 1 58.16 106 GLY A C 1
ATOM 812 O O . GLY A 1 106 ? 22.188 -7.043 -19.891 1 58.16 106 GLY A O 1
ATOM 813 N N . ARG A 1 107 ? 21.219 -6.633 -17.969 1 60.09 107 ARG A N 1
ATOM 814 C CA . ARG A 1 107 ? 20.484 -7.855 -18.25 1 60.09 107 ARG A CA 1
ATOM 815 C C . ARG A 1 107 ? 19.266 -7.566 -19.125 1 60.09 107 ARG A C 1
ATOM 817 O O . ARG A 1 107 ? 18.703 -6.469 -19.078 1 60.09 107 ARG A O 1
ATOM 824 N N . SER A 1 108 ? 19.047 -8.523 -20 1 59.91 108 SER A N 1
ATOM 825 C CA . SER A 1 108 ? 18.125 -8.461 -21.125 1 59.91 108 SER A CA 1
ATOM 826 C C . SER A 1 108 ? 16.672 -8.578 -20.672 1 59.91 108 SER A C 1
ATOM 828 O O . SER A 1 108 ? 15.75 -8.492 -21.469 1 59.91 108 SER A O 1
ATOM 830 N N . PHE A 1 109 ? 16.484 -8.773 -19.297 1 71.19 109 PHE A N 1
ATOM 831 C CA . PHE A 1 109 ? 15.086 -8.977 -18.969 1 71.19 109 PHE A CA 1
ATOM 832 C C . PHE A 1 109 ? 14.57 -7.855 -18.078 1 71.19 109 PHE A C 1
ATOM 834 O O . PHE A 1 109 ? 15.234 -7.469 -17.109 1 71.19 109 PHE A O 1
ATOM 841 N N . ASP A 1 110 ? 13.484 -7.23 -18.609 1 78.62 110 ASP A N 1
ATOM 842 C CA . ASP A 1 110 ? 12.852 -6.152 -17.859 1 78.62 110 ASP A CA 1
ATOM 843 C C . ASP A 1 110 ? 12.102 -6.699 -16.641 1 78.62 110 ASP A C 1
ATOM 845 O O . ASP A 1 110 ? 11.289 -7.617 -16.766 1 78.62 110 ASP A O 1
ATOM 849 N N . THR A 1 111 ? 12.445 -6.215 -15.469 1 90.56 111 THR A N 1
ATOM 850 C CA . THR A 1 111 ? 11.836 -6.691 -14.234 1 90.56 111 THR A CA 1
ATOM 851 C C . THR A 1 111 ? 10.945 -5.617 -13.617 1 90.56 111 THR A C 1
ATOM 853 O O . THR A 1 111 ? 10.672 -5.641 -12.422 1 90.56 111 THR A O 1
ATOM 856 N N . SER A 1 112 ? 10.484 -4.668 -14.508 1 91.62 112 SER A N 1
ATOM 857 C CA . SER A 1 112 ? 9.602 -3.619 -14.008 1 91.62 112 SER A CA 1
ATOM 858 C C . SER A 1 112 ? 8.281 -4.199 -13.516 1 91.62 112 SER A C 1
ATOM 860 O O . SER A 1 112 ? 7.832 -5.238 -14.008 1 91.62 112 SER A O 1
ATOM 862 N N . ALA A 1 113 ? 7.754 -3.527 -12.5 1 95.62 113 ALA A N 1
ATOM 863 C CA . ALA A 1 113 ? 6.414 -3.865 -12.031 1 95.62 113 ALA A CA 1
ATOM 864 C C . ALA A 1 113 ? 5.434 -2.729 -12.305 1 95.62 113 ALA A C 1
ATOM 866 O O . ALA A 1 113 ? 5.762 -1.556 -12.117 1 95.62 113 ALA A O 1
ATOM 867 N N . HIS A 1 114 ? 4.27 -3.043 -12.773 1 97.12 114 HIS A N 1
ATOM 868 C CA . HIS A 1 114 ? 3.107 -2.176 -12.93 1 97.12 114 HIS A CA 1
ATOM 869 C C . HIS A 1 114 ? 1.81 -2.969 -12.812 1 97.12 114 HIS A C 1
ATOM 871 O O . HIS A 1 114 ? 1.39 -3.617 -13.773 1 97.12 114 HIS A O 1
ATOM 877 N N . TYR A 1 115 ? 1.22 -2.896 -11.625 1 98.44 115 TYR A N 1
ATOM 878 C CA . TYR A 1 115 ? 0.032 -3.682 -11.305 1 98.44 115 TYR A CA 1
ATOM 879 C C . TYR A 1 115 ? -1.166 -2.775 -11.047 1 98.44 115 TYR A C 1
ATOM 881 O O . TYR A 1 115 ? -1.092 -1.854 -10.234 1 98.44 115 TYR A O 1
ATOM 889 N N . ASN A 1 116 ? -2.252 -3.094 -11.711 1 98.5 116 ASN A N 1
ATOM 890 C CA . ASN A 1 116 ? -3.525 -2.451 -11.398 1 98.5 116 ASN A CA 1
ATOM 891 C C . ASN A 1 116 ? -4.41 -3.35 -10.539 1 98.5 116 ASN A C 1
ATOM 893 O O . ASN A 1 116 ? -4.527 -4.547 -10.805 1 98.5 116 ASN A O 1
ATOM 897 N N . PHE A 1 117 ? -5.027 -2.715 -9.547 1 98.69 117 PHE A N 1
ATOM 898 C CA . PHE A 1 117 ? -5.832 -3.48 -8.609 1 98.69 117 PHE A CA 1
ATOM 899 C C . PHE A 1 117 ? -7.309 -3.125 -8.734 1 98.69 117 PHE A C 1
ATOM 901 O O . PHE A 1 117 ? -7.66 -1.951 -8.867 1 98.69 117 PHE A O 1
ATOM 908 N N . PHE A 1 118 ? -8.148 -4.184 -8.672 1 98.44 118 PHE A N 1
ATOM 909 C CA . PHE A 1 118 ? -9.594 -4.031 -8.703 1 98.44 118 PHE A CA 1
ATOM 910 C C . PHE A 1 118 ? -10.242 -4.777 -7.543 1 98.44 118 PHE A C 1
ATOM 912 O O . PHE A 1 118 ? -9.914 -5.938 -7.281 1 98.44 118 PHE A O 1
ATOM 919 N N . LEU A 1 119 ? -11.062 -4.105 -6.848 1 98.12 119 LEU A N 1
ATOM 920 C CA . LEU A 1 119 ? -11.859 -4.652 -5.754 1 98.12 119 LEU A CA 1
ATOM 921 C C . LEU A 1 119 ? -13.344 -4.566 -6.07 1 98.12 119 LEU A C 1
ATOM 923 O O . LEU A 1 119 ? -13.883 -3.477 -6.281 1 98.12 119 LEU A O 1
ATOM 927 N N . ASP A 1 120 ? -13.953 -5.793 -6.145 1 97.62 120 ASP A N 1
ATOM 928 C CA . ASP A 1 120 ? -15.375 -5.871 -6.484 1 97.62 120 ASP A CA 1
ATOM 929 C C . ASP A 1 120 ? -15.664 -5.145 -7.793 1 97.62 120 ASP A C 1
ATOM 931 O O . ASP A 1 120 ? -16.656 -4.41 -7.898 1 97.62 120 ASP A O 1
ATOM 935 N N . GLY A 1 121 ? -14.695 -5.293 -8.68 1 97.31 121 GLY A N 1
ATOM 936 C CA . GLY A 1 121 ? -14.867 -4.781 -10.023 1 97.31 121 GLY A CA 1
ATOM 937 C C . GLY A 1 121 ? -14.469 -3.324 -10.164 1 97.31 121 GLY A C 1
ATOM 938 O O . GLY A 1 121 ? -14.461 -2.781 -11.273 1 97.31 121 GLY A O 1
ATOM 939 N N . LYS A 1 122 ? -14.109 -2.715 -9.086 1 95.62 122 LYS A N 1
ATOM 940 C CA . LYS A 1 122 ? -13.734 -1.303 -9.125 1 95.62 122 LYS A CA 1
ATOM 941 C C . LYS A 1 122 ? -12.227 -1.127 -9.008 1 95.62 122 LYS A C 1
ATOM 943 O O . LYS A 1 122 ? -11.57 -1.799 -8.203 1 95.62 122 LYS A O 1
ATOM 948 N N . PHE A 1 123 ? -11.711 -0.139 -9.82 1 96.5 123 PHE A N 1
ATOM 949 C CA . PHE A 1 123 ? -10.297 0.208 -9.734 1 96.5 123 PHE A CA 1
ATOM 950 C C . PHE A 1 123 ? -9.977 0.835 -8.383 1 96.5 123 PHE A C 1
ATOM 952 O O . PHE A 1 123 ? -10.648 1.78 -7.953 1 96.5 123 PHE A O 1
ATOM 959 N N . VAL A 1 124 ? -8.852 0.276 -7.676 1 95.94 124 VAL A N 1
ATOM 960 C CA . VAL A 1 124 ? -8.617 0.759 -6.32 1 95.94 124 VAL A CA 1
ATOM 961 C C . VAL A 1 124 ? -7.156 1.182 -6.168 1 95.94 124 VAL A C 1
ATOM 963 O O . VAL A 1 124 ? -6.73 1.597 -5.086 1 95.94 124 VAL A O 1
ATOM 966 N N . GLY A 1 125 ? -6.363 1.047 -7.203 1 95.5 125 GLY A N 1
ATOM 967 C CA . GLY A 1 125 ? -5.008 1.57 -7.105 1 95.5 125 GLY A CA 1
ATOM 968 C C . GLY A 1 125 ? -4.02 0.837 -7.988 1 95.5 125 GLY A C 1
ATOM 969 O O . GLY A 1 125 ? -4.406 -0.027 -8.781 1 95.5 125 GLY A O 1
ATOM 970 N N . THR A 1 126 ? -2.764 1.321 -7.941 1 96.81 126 THR A N 1
ATOM 971 C CA . THR A 1 126 ? -1.67 0.734 -8.703 1 96.81 126 THR A CA 1
ATOM 972 C C . THR A 1 126 ? -0.415 0.61 -7.848 1 96.81 126 THR A C 1
ATOM 974 O O . THR A 1 126 ? -0.278 1.301 -6.836 1 96.81 126 THR A O 1
ATOM 977 N N . TYR A 1 127 ? 0.428 -0.318 -8.211 1 97 127 TYR A N 1
ATOM 978 C CA . TYR A 1 127 ? 1.794 -0.46 -7.723 1 97 127 TYR A CA 1
ATOM 979 C C . TYR A 1 127 ? 2.797 -0.39 -8.867 1 97 127 TYR A C 1
ATOM 981 O O . TYR A 1 127 ? 2.648 -1.087 -9.875 1 97 127 TYR A O 1
ATOM 989 N N . ILE A 1 128 ? 3.822 0.461 -8.75 1 95 128 ILE A N 1
ATOM 990 C CA . ILE A 1 128 ? 4.867 0.584 -9.758 1 95 128 ILE A CA 1
ATOM 991 C C . ILE A 1 128 ? 6.238 0.452 -9.094 1 95 128 ILE A C 1
ATOM 993 O O . ILE A 1 128 ? 6.484 1.031 -8.039 1 95 128 ILE A O 1
ATOM 997 N N . HIS A 1 129 ? 7.078 -0.349 -9.727 1 92.88 129 HIS A N 1
ATOM 998 C CA . HIS A 1 129 ? 8.469 -0.495 -9.312 1 92.88 129 HIS A CA 1
ATOM 999 C C . HIS A 1 129 ? 9.406 -0.44 -10.516 1 92.88 129 HIS A C 1
ATOM 1001 O O . HIS A 1 129 ? 9.242 -1.195 -11.477 1 92.88 129 HIS A O 1
ATOM 1007 N N . ASP A 1 130 ? 10.367 0.468 -10.398 1 87.44 130 ASP A N 1
ATOM 1008 C CA . ASP A 1 130 ? 11.469 0.494 -11.352 1 87.44 130 ASP A CA 1
ATOM 1009 C C . ASP A 1 130 ? 12.695 -0.227 -10.797 1 87.44 130 ASP A C 1
ATOM 1011 O O . ASP A 1 130 ? 13.18 0.106 -9.711 1 87.44 130 ASP A O 1
ATOM 1015 N N . PRO A 1 131 ? 13.148 -1.188 -11.609 1 85.75 131 PRO A N 1
ATOM 1016 C CA . PRO A 1 131 ? 14.266 -1.973 -11.086 1 85.75 131 PRO A CA 1
ATOM 1017 C C . PRO A 1 131 ? 15.492 -1.115 -10.766 1 85.75 131 PRO A C 1
ATOM 1019 O O . PRO A 1 131 ? 15.766 -0.139 -11.461 1 85.75 131 PRO A O 1
ATOM 1022 N N . GLN A 1 132 ? 16.203 -1.578 -9.719 1 78.94 132 GLN A N 1
ATOM 1023 C CA . GLN A 1 132 ? 17.453 -0.962 -9.305 1 78.94 132 GLN A CA 1
ATOM 1024 C C . GLN A 1 132 ? 18.656 -1.736 -9.852 1 78.94 132 GLN A C 1
ATOM 1026 O O . GLN A 1 132 ? 18.484 -2.816 -10.43 1 78.94 132 GLN A O 1
ATOM 1031 N N . ALA A 1 133 ? 19.828 -1.086 -9.664 1 71.5 133 ALA A N 1
ATOM 1032 C CA . ALA A 1 133 ? 21.031 -1.644 -10.266 1 71.5 133 ALA A CA 1
ATOM 1033 C C . ALA A 1 133 ? 21.562 -2.816 -9.453 1 71.5 133 ALA A C 1
ATOM 1035 O O . ALA A 1 133 ? 22.484 -3.506 -9.875 1 71.5 133 ALA A O 1
ATOM 1036 N N . ILE A 1 134 ? 20.938 -3.141 -8.453 1 67.69 134 ILE A N 1
ATOM 1037 C CA . ILE A 1 134 ? 21.422 -4.27 -7.66 1 67.69 134 ILE A CA 1
ATOM 1038 C C . ILE A 1 134 ? 20.531 -5.488 -7.918 1 67.69 134 ILE A C 1
ATOM 1040 O O . ILE A 1 134 ? 19.297 -5.391 -7.855 1 67.69 134 ILE A O 1
ATOM 1044 N N . PRO A 1 135 ? 21.25 -6.516 -8.352 1 65.69 135 PRO A N 1
ATOM 1045 C CA . PRO A 1 135 ? 20.453 -7.723 -8.578 1 65.69 135 PRO A CA 1
ATOM 1046 C C . PRO A 1 135 ? 19.953 -8.344 -7.273 1 65.69 135 PRO A C 1
ATOM 1048 O O . PRO A 1 135 ? 20.75 -8.836 -6.477 1 65.69 135 PRO A O 1
ATOM 1051 N N . ASP A 1 136 ? 18.703 -8.148 -6.996 1 82.56 136 ASP A N 1
ATOM 1052 C CA . ASP A 1 136 ? 18.156 -8.695 -5.758 1 82.56 136 ASP A CA 1
ATOM 1053 C C . ASP A 1 136 ? 16.656 -8.93 -5.879 1 82.56 136 ASP A C 1
ATOM 1055 O O . ASP A 1 136 ? 16.016 -8.422 -6.801 1 82.56 136 ASP A O 1
ATOM 1059 N N . TYR A 1 137 ? 16.297 -10 -5.117 1 92.12 137 TYR A N 1
ATOM 1060 C CA . TYR A 1 137 ? 14.875 -10.242 -4.906 1 92.12 137 TYR A CA 1
ATOM 1061 C C . TYR A 1 137 ? 14.422 -9.703 -3.553 1 92.12 137 TYR A C 1
ATOM 1063 O O . TYR A 1 137 ? 15.07 -9.961 -2.531 1 92.12 137 TYR A O 1
ATOM 1071 N N . PHE A 1 138 ? 13.352 -8.938 -3.645 1 94.25 138 PHE A N 1
ATOM 1072 C CA . PHE A 1 138 ? 12.695 -8.508 -2.416 1 94.25 138 PHE A CA 1
ATOM 1073 C C . PHE A 1 138 ? 11.492 -9.391 -2.111 1 94.25 138 PHE A C 1
ATOM 1075 O O . PHE A 1 138 ? 10.484 -9.344 -2.822 1 94.25 138 PHE A O 1
ATOM 1082 N N . TYR A 1 139 ? 11.695 -10.133 -1.015 1 96.62 139 TYR A N 1
ATOM 1083 C CA . TYR A 1 139 ? 10.641 -11.055 -0.617 1 96.62 139 TYR A CA 1
ATOM 1084 C C . TYR A 1 139 ? 9.625 -10.367 0.283 1 96.62 139 TYR A C 1
ATOM 1086 O O . TYR A 1 139 ? 9.867 -9.273 0.783 1 96.62 139 TYR A O 1
ATOM 1094 N N . ASP A 1 140 ? 8.406 -10.961 0.411 1 97.12 140 ASP A N 1
ATOM 1095 C CA . ASP A 1 140 ? 7.348 -10.453 1.275 1 97.12 140 ASP A CA 1
ATOM 1096 C C . ASP A 1 140 ? 7.098 -8.969 1.022 1 97.12 140 ASP A C 1
ATOM 1098 O O . ASP A 1 140 ? 6.91 -8.203 1.965 1 97.12 140 ASP A O 1
ATOM 1102 N N . SER A 1 141 ? 7.191 -8.633 -0.248 1 96.69 141 SER A N 1
ATOM 1103 C CA . SER A 1 141 ? 6.934 -7.234 -0.586 1 96.69 141 SER A CA 1
ATOM 1104 C C . SER A 1 141 ? 5.438 -6.949 -0.658 1 96.69 141 SER A C 1
ATOM 1106 O O . SER A 1 141 ? 4.727 -7.535 -1.479 1 96.69 141 SER A O 1
ATOM 1108 N N . LEU A 1 142 ? 4.957 -6.031 0.245 1 97.5 142 LEU A N 1
ATOM 1109 C CA . LEU A 1 142 ? 3.559 -5.613 0.243 1 97.5 142 LEU A CA 1
ATOM 1110 C C . LEU A 1 142 ? 3.266 -4.699 -0.939 1 97.5 142 LEU A C 1
ATOM 1112 O O . LEU A 1 142 ? 3.846 -3.613 -1.05 1 97.5 142 LEU A O 1
ATOM 1116 N N . VAL A 1 143 ? 2.324 -5.156 -1.856 1 97.94 143 VAL A N 1
ATOM 1117 C CA . VAL A 1 143 ? 2.094 -4.367 -3.062 1 97.94 143 VAL A CA 1
ATOM 1118 C C . VAL A 1 143 ? 0.706 -3.734 -3.008 1 97.94 143 VAL A C 1
ATOM 1120 O O . VAL A 1 143 ? 0.415 -2.797 -3.754 1 97.94 143 VAL A O 1
ATOM 1123 N N . TYR A 1 144 ? -0.163 -4.363 -2.193 1 98.06 144 TYR A N 1
ATOM 1124 C CA . TYR A 1 144 ? -1.496 -3.809 -1.982 1 98.06 144 TYR A CA 1
ATOM 1125 C C . TYR A 1 144 ? -1.953 -4.02 -0.544 1 98.06 144 TYR A C 1
ATOM 1127 O O . TYR A 1 144 ? -1.727 -5.082 0.037 1 98.06 144 TYR A O 1
ATOM 1135 N N . VAL A 1 145 ? -2.625 -2.99 -0.006 1 95.94 145 VAL A N 1
ATOM 1136 C CA . VAL A 1 145 ? -3.209 -3.088 1.327 1 95.94 145 VAL A CA 1
ATOM 1137 C C . VAL A 1 145 ? -4.508 -2.287 1.381 1 95.94 145 VAL A C 1
ATOM 1139 O O . VAL A 1 145 ? -4.602 -1.205 0.795 1 95.94 145 VAL A O 1
ATOM 1142 N N . ASN A 1 146 ? -5.508 -2.838 1.954 1 95.38 146 ASN A N 1
ATOM 1143 C CA . ASN A 1 146 ? -6.77 -2.186 2.299 1 95.38 146 ASN A CA 1
ATOM 1144 C C . ASN A 1 146 ? -7.324 -2.705 3.621 1 95.38 146 ASN A C 1
ATOM 1146 O O . ASN A 1 146 ? -7.621 -3.895 3.75 1 95.38 146 ASN A O 1
ATOM 1150 N N . THR A 1 147 ? -7.473 -1.829 4.605 1 91.81 147 THR A N 1
ATOM 1151 C CA . THR A 1 147 ? -7.926 -2.25 5.926 1 91.81 147 THR A CA 1
ATOM 1152 C C . THR A 1 147 ? -9.25 -1.581 6.281 1 91.81 147 THR A C 1
ATOM 1154 O O . THR A 1 147 ? -9.625 -1.527 7.453 1 91.81 147 THR A O 1
ATOM 1157 N N . THR A 1 148 ? -9.961 -1.061 5.324 1 90.25 148 THR A N 1
ATOM 1158 C CA . THR A 1 148 ? -11.102 -0.203 5.629 1 90.25 148 THR A CA 1
ATOM 1159 C C . THR A 1 148 ? -12.359 -0.706 4.922 1 90.25 148 THR A C 1
ATOM 1161 O O . THR A 1 148 ? -13.289 0.062 4.688 1 90.25 148 THR A O 1
ATOM 1164 N N . MET A 1 149 ? -12.344 -1.942 4.574 1 91.06 149 MET A N 1
ATOM 1165 C CA . MET A 1 149 ? -13.484 -2.494 3.85 1 91.06 149 MET A CA 1
ATOM 1166 C C . MET A 1 149 ? -14.586 -2.93 4.812 1 91.06 149 MET A C 1
ATOM 1168 O O . MET A 1 149 ? -14.336 -3.104 6.004 1 91.06 149 MET A O 1
ATOM 1172 N N . GLU A 1 150 ? -15.789 -3.096 4.207 1 88.75 150 GLU A N 1
ATOM 1173 C CA . GLU A 1 150 ? -16.844 -3.756 4.953 1 88.75 150 GLU A CA 1
ATOM 1174 C C . GLU A 1 150 ? -16.562 -5.242 5.137 1 88.75 150 GLU A C 1
ATOM 1176 O O . GLU A 1 150 ? -15.922 -5.863 4.285 1 88.75 150 GLU A O 1
ATOM 1181 N N . ASN A 1 151 ? -17.047 -5.758 6.262 1 90.06 151 ASN A N 1
ATOM 1182 C CA . ASN A 1 151 ? -16.906 -7.191 6.504 1 90.06 151 ASN A CA 1
ATOM 1183 C C . ASN A 1 151 ? -17.875 -8 5.648 1 90.06 151 ASN A C 1
ATOM 1185 O O . ASN A 1 151 ? -18.922 -8.453 6.137 1 90.06 151 ASN A O 1
ATOM 1189 N N . GLU A 1 152 ? -17.547 -8.227 4.391 1 94 152 GLU A N 1
ATOM 1190 C CA . GLU A 1 152 ? -18.375 -8.945 3.436 1 94 152 GLU A CA 1
ATOM 1191 C C . GLU A 1 152 ? -17.531 -9.719 2.43 1 94 152 GLU A C 1
ATOM 1193 O O . GLU A 1 152 ? -16.297 -9.75 2.545 1 94 152 GLU A O 1
ATOM 1198 N N . HIS A 1 153 ? -18.266 -10.422 1.567 1 97.19 153 HIS A N 1
ATOM 1199 C CA . HIS A 1 153 ? -17.594 -11.133 0.486 1 97.19 153 HIS A CA 1
ATOM 1200 C C . HIS A 1 153 ? -17.031 -10.164 -0.549 1 97.19 153 HIS A C 1
ATOM 1202 O O . HIS A 1 153 ? -17.719 -9.211 -0.946 1 97.19 153 HIS A O 1
ATOM 1208 N N . HIS A 1 154 ? -15.773 -10.398 -0.931 1 98 154 HIS A N 1
ATOM 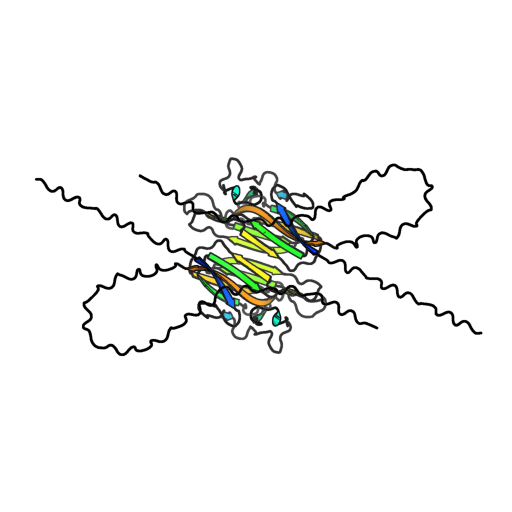1209 C CA . HIS A 1 154 ? -15.109 -9.539 -1.908 1 98 154 HIS A CA 1
ATOM 1210 C C . HIS A 1 154 ? -14.445 -10.367 -3.004 1 98 154 HIS A C 1
ATOM 1212 O O . HIS A 1 154 ? -13.984 -11.484 -2.752 1 98 154 HIS A O 1
ATOM 1218 N N . SER A 1 155 ? -14.438 -9.781 -4.215 1 98.81 155 SER A N 1
ATOM 1219 C CA . SER A 1 155 ? -13.586 -10.258 -5.301 1 98.81 155 SER A CA 1
ATOM 1220 C C . SER A 1 155 ? -12.406 -9.312 -5.531 1 98.81 155 SER A C 1
ATOM 1222 O O . SER A 1 155 ? -12.555 -8.094 -5.457 1 98.81 155 SER A O 1
ATOM 1224 N N . PHE A 1 156 ? -11.266 -9.945 -5.758 1 98.81 156 PHE A N 1
ATOM 1225 C CA . PHE A 1 156 ? -10.055 -9.156 -5.992 1 98.81 156 PHE A CA 1
ATOM 1226 C C . PHE A 1 156 ? -9.352 -9.609 -7.262 1 98.81 156 PHE A C 1
ATOM 1228 O O . PHE A 1 156 ? -9.234 -10.812 -7.516 1 98.81 156 PHE A O 1
ATOM 1235 N N . SER A 1 157 ? -8.898 -8.531 -8.086 1 98.88 157 SER A N 1
ATOM 1236 C CA . SER A 1 157 ? -8.18 -8.812 -9.328 1 98.88 157 SER A CA 1
ATOM 1237 C C . SER A 1 157 ? -6.938 -7.934 -9.453 1 98.88 157 SER A C 1
ATOM 1239 O O . SER A 1 157 ? -6.977 -6.746 -9.133 1 98.88 157 SER A O 1
ATOM 1241 N N . ILE A 1 158 ? -5.906 -8.562 -9.922 1 98.88 158 ILE A N 1
ATOM 1242 C CA . ILE A 1 158 ? -4.688 -7.863 -10.32 1 98.88 158 ILE A CA 1
ATOM 1243 C C . ILE A 1 158 ? -4.512 -7.961 -11.836 1 98.88 158 ILE A C 1
ATOM 1245 O O . ILE A 1 158 ? -4.566 -9.055 -12.406 1 98.88 158 ILE A O 1
ATOM 1249 N N . ILE A 1 159 ? -4.289 -6.824 -12.508 1 98.75 159 ILE A N 1
ATOM 1250 C CA . ILE A 1 159 ? -4.031 -6.797 -13.945 1 98.75 159 ILE A CA 1
ATOM 1251 C C . ILE A 1 159 ? -2.654 -6.195 -14.211 1 98.75 159 ILE A C 1
ATOM 1253 O O . ILE A 1 159 ? -2.342 -5.105 -13.727 1 98.75 159 ILE A O 1
ATOM 1257 N N . LEU A 1 160 ? -1.849 -6.906 -14.953 1 98.44 160 LEU A N 1
ATOM 1258 C CA . LEU A 1 160 ? -0.536 -6.391 -15.328 1 98.44 160 LEU A CA 1
ATOM 1259 C C . LEU A 1 160 ? -0.655 -5.371 -16.453 1 98.44 160 LEU A C 1
ATOM 1261 O O . LEU A 1 160 ? -1.299 -5.637 -17.469 1 98.44 160 LEU A O 1
ATOM 1265 N N . ASP A 1 161 ? -0.005 -4.23 -16.234 1 97.75 161 ASP A N 1
ATOM 1266 C CA . ASP A 1 161 ? -0.085 -3.143 -17.203 1 97.75 161 ASP A CA 1
ATOM 1267 C C . ASP A 1 161 ? 1.257 -2.924 -17.906 1 97.75 161 ASP A C 1
ATOM 1269 O O . ASP A 1 161 ? 2.141 -2.256 -17.359 1 97.75 161 ASP A O 1
ATOM 1273 N N . ALA A 1 162 ? 1.428 -3.348 -19.094 1 96.44 162 ALA A N 1
ATOM 1274 C CA . ALA A 1 162 ? 2.688 -3.283 -19.844 1 96.44 162 ALA A CA 1
ATOM 1275 C C . ALA A 1 162 ? 2.607 -2.268 -20.969 1 96.44 162 ALA A C 1
ATOM 1277 O O . ALA A 1 162 ? 3.305 -2.398 -21.984 1 96.44 162 ALA A O 1
ATOM 1278 N N . ARG A 1 163 ? 1.782 -1.287 -20.875 1 93 163 ARG A N 1
ATOM 1279 C CA . ARG A 1 163 ? 1.616 -0.303 -21.938 1 93 163 ARG A CA 1
ATOM 1280 C C . ARG A 1 163 ? 2.92 0.443 -22.203 1 93 163 ARG A C 1
ATOM 1282 O O . ARG A 1 163 ? 3.234 0.769 -23.344 1 93 163 ARG A O 1
ATOM 1289 N N . GLU A 1 164 ? 3.73 0.716 -21.297 1 91.44 164 GLU A N 1
ATOM 1290 C CA . GLU A 1 164 ? 4.953 1.5 -21.438 1 91.44 164 GLU A CA 1
ATOM 1291 C C . GLU A 1 164 ? 6.168 0.597 -21.625 1 91.44 164 GLU A C 1
ATOM 1293 O O . GLU A 1 164 ? 7.039 0.88 -22.453 1 91.44 164 GLU A O 1
ATOM 1298 N N . LYS A 1 165 ? 6.254 -0.433 -20.922 1 91.62 165 LYS A N 1
ATOM 1299 C CA . LYS A 1 165 ? 7.344 -1.404 -20.953 1 91.62 165 LYS A CA 1
ATOM 1300 C C . LYS A 1 165 ? 6.887 -2.76 -20.422 1 91.62 165 LYS A C 1
ATOM 1302 O O . LYS A 1 165 ? 5.863 -2.855 -19.75 1 91.62 165 LYS A O 1
ATOM 1307 N N . PRO A 1 166 ? 7.672 -3.771 -20.75 1 92.94 166 PRO A N 1
ATOM 1308 C CA . PRO A 1 166 ? 7.309 -5.086 -20.219 1 92.94 166 PRO A CA 1
ATOM 1309 C C . PRO A 1 166 ? 7.246 -5.105 -18.688 1 92.94 166 PRO A C 1
ATOM 1311 O O . PRO A 1 166 ? 8.039 -4.43 -18.031 1 92.94 166 PRO A O 1
ATOM 1314 N N . VAL A 1 167 ? 6.34 -5.953 -18.141 1 95.19 167 VAL A N 1
ATOM 1315 C CA . VAL A 1 167 ? 6.086 -5.996 -16.703 1 95.19 167 VAL A CA 1
ATOM 1316 C C . VAL A 1 167 ? 6.176 -7.438 -16.203 1 95.19 167 VAL A C 1
ATOM 1318 O O . VAL A 1 167 ? 5.582 -8.344 -16.797 1 95.19 167 VAL A O 1
ATOM 1321 N N . LEU A 1 168 ? 6.965 -7.574 -15.133 1 94.88 168 LEU A N 1
ATOM 1322 C CA . LEU A 1 168 ? 7.121 -8.867 -14.477 1 94.88 168 LEU A CA 1
ATOM 1323 C C . LEU A 1 168 ? 6.344 -8.914 -13.172 1 94.88 168 LEU A C 1
ATOM 1325 O O . LEU A 1 168 ? 6.363 -7.957 -12.391 1 94.88 168 LEU A O 1
ATOM 1329 N N . MET A 1 169 ? 5.605 -10.047 -12.953 1 96.81 169 MET A N 1
ATOM 1330 C CA . MET A 1 169 ? 5.039 -10.305 -11.633 1 96.81 169 MET A CA 1
ATOM 1331 C C . MET A 1 169 ? 5.449 -11.688 -11.125 1 96.81 169 MET A C 1
ATOM 1333 O O . MET A 1 169 ? 5.426 -12.664 -11.875 1 96.81 169 MET A O 1
ATOM 1337 N N . LEU A 1 170 ? 5.914 -11.734 -9.867 1 97.44 170 LEU A N 1
ATOM 1338 C CA . LEU A 1 170 ? 6.051 -12.953 -9.086 1 97.44 170 LEU A CA 1
ATOM 1339 C C . LEU A 1 170 ? 5.07 -12.969 -7.914 1 97.44 170 LEU A C 1
ATOM 1341 O O . LEU A 1 170 ? 5.406 -12.531 -6.812 1 97.44 170 LEU A O 1
ATOM 1345 N N . PHE A 1 171 ? 3.836 -13.484 -8.156 1 98.69 171 PHE A N 1
ATOM 1346 C CA . PHE A 1 171 ? 2.811 -13.531 -7.125 1 98.69 171 PHE A CA 1
ATOM 1347 C C . PHE A 1 171 ? 3.129 -14.609 -6.094 1 98.69 171 PHE A C 1
ATOM 1349 O O . PHE A 1 171 ? 3.318 -15.773 -6.445 1 98.69 171 PHE A O 1
ATOM 1356 N N . ASP A 1 172 ? 3.078 -14.18 -4.77 1 98.75 172 ASP A N 1
ATOM 1357 C CA . ASP A 1 172 ? 3.469 -15.133 -3.732 1 98.75 172 ASP A CA 1
ATOM 1358 C C . ASP A 1 172 ? 2.271 -15.523 -2.869 1 98.75 172 ASP A C 1
ATOM 1360 O O . ASP A 1 172 ? 1.865 -16.688 -2.852 1 98.75 172 ASP A O 1
ATOM 1364 N N . TYR A 1 173 ? 1.661 -14.547 -2.199 1 98.88 173 TYR A N 1
ATOM 1365 C CA . TYR A 1 173 ? 0.506 -14.859 -1.364 1 98.88 173 TYR A CA 1
ATOM 1366 C C . TYR A 1 173 ? -0.271 -13.594 -1.017 1 98.88 173 TYR A C 1
ATOM 1368 O O . TYR A 1 173 ? 0.162 -12.484 -1.337 1 98.88 173 TYR A O 1
ATOM 1376 N N . ALA A 1 174 ? -1.439 -13.812 -0.464 1 98.94 174 ALA A N 1
ATOM 1377 C CA . ALA A 1 174 ? -2.25 -12.75 0.126 1 98.94 174 ALA A CA 1
ATOM 1378 C C . ALA A 1 174 ? -2.756 -13.148 1.51 1 98.94 174 ALA A C 1
ATOM 1380 O O . ALA A 1 174 ? -2.811 -14.336 1.838 1 98.94 174 ALA A O 1
ATOM 1381 N N . VAL A 1 175 ? -3.057 -12.117 2.367 1 98.81 175 VAL A N 1
ATOM 1382 C CA . VAL A 1 175 ? -3.625 -12.32 3.695 1 98.81 175 VAL A CA 1
ATOM 1383 C C . VAL A 1 175 ? -4.871 -11.453 3.867 1 98.81 175 VAL A C 1
ATOM 1385 O O . VAL A 1 175 ? -4.859 -10.273 3.518 1 98.81 175 VAL A O 1
ATOM 1388 N N . TYR A 1 176 ? -5.938 -12.086 4.305 1 98.44 176 TYR A N 1
ATOM 1389 C CA . TYR A 1 176 ? -7.098 -11.289 4.688 1 98.44 176 TYR A CA 1
ATOM 1390 C C . TYR A 1 176 ? -7.473 -11.539 6.141 1 98.44 176 TYR A C 1
ATOM 1392 O O . TYR A 1 176 ? -7.129 -12.57 6.711 1 98.44 176 TYR A O 1
ATOM 1400 N N . THR A 1 177 ? -8.141 -10.539 6.785 1 96.62 177 THR A N 1
ATOM 1401 C CA . THR A 1 177 ? -8.695 -10.672 8.133 1 96.62 177 THR A CA 1
ATOM 1402 C C . THR A 1 177 ? -10.18 -11.031 8.078 1 96.62 177 THR A C 1
ATOM 1404 O O . THR A 1 177 ? -10.93 -10.438 7.301 1 96.62 177 THR A O 1
ATOM 1407 N N . THR A 1 178 ? -10.484 -12.078 8.805 1 92.44 178 THR A N 1
ATOM 1408 C CA . THR A 1 178 ? -11.898 -12.43 8.891 1 92.44 178 THR A CA 1
ATOM 1409 C C . THR A 1 178 ? -12.383 -12.367 10.336 1 92.44 178 THR A C 1
ATOM 1411 O O . THR A 1 178 ? -11.594 -12.531 11.273 1 92.44 178 THR A O 1
ATOM 1414 N N . ILE A 1 179 ? -13.68 -11.953 10.461 1 87.5 179 ILE A N 1
ATOM 1415 C CA . ILE A 1 179 ? -14.312 -11.875 11.773 1 87.5 179 ILE A CA 1
ATOM 1416 C C . ILE A 1 179 ? -15.219 -13.086 11.984 1 87.5 179 ILE A C 1
ATOM 1418 O O . ILE A 1 179 ? -16.094 -13.367 11.164 1 87.5 179 ILE A O 1
ATOM 1422 N N . GLU A 1 180 ? -14.836 -13.969 12.836 1 75.19 180 GLU A N 1
ATOM 1423 C CA . GLU A 1 180 ? -15.641 -15.148 13.125 1 75.19 180 GLU A CA 1
ATOM 1424 C C . GLU A 1 180 ? -16.656 -14.875 14.219 1 75.19 180 GLU A C 1
ATOM 1426 O O . GLU A 1 180 ? -16.328 -14.25 15.234 1 75.19 180 GLU A O 1
ATOM 1431 N N . GLN A 1 181 ? -17.938 -14.977 13.797 1 64.81 181 GLN A N 1
ATOM 1432 C CA . GLN A 1 181 ? -18.938 -14.961 14.852 1 64.81 181 GLN A CA 1
ATOM 1433 C C . GLN A 1 181 ? -18.906 -16.25 15.664 1 64.81 181 GLN A C 1
ATOM 1435 O O . GLN A 1 181 ? -18.906 -17.344 15.094 1 64.81 181 GLN A O 1
ATOM 1440 N N . ARG A 1 182 ? -18.25 -16.156 16.703 1 54.78 182 ARG A N 1
ATOM 1441 C CA . ARG A 1 182 ? -18.328 -17.359 17.516 1 54.78 182 ARG A CA 1
ATOM 1442 C C . ARG A 1 182 ? -19.766 -17.734 17.828 1 54.78 182 ARG A C 1
ATOM 1444 O O . ARG A 1 182 ? -20.547 -16.891 18.281 1 54.78 182 ARG A O 1
ATOM 1451 N N . SER A 1 183 ? -20.344 -18.641 17.125 1 54.97 183 SER A N 1
ATOM 1452 C CA . SER A 1 183 ? -21.656 -19.156 17.5 1 54.97 183 SER A CA 1
ATOM 1453 C C . SER A 1 183 ? -21.719 -19.484 18.984 1 54.97 183 SER A C 1
ATOM 1455 O O . SER A 1 183 ? -20.75 -20 19.547 1 54.97 183 SER A O 1
ATOM 1457 N N . PRO A 1 184 ? -22.719 -18.938 19.641 1 51.22 184 PRO A N 1
ATOM 1458 C CA . PRO A 1 184 ? -22.891 -19.328 21.031 1 51.22 184 PRO A CA 1
ATOM 1459 C C . PRO A 1 184 ? -22.766 -20.844 21.234 1 51.22 184 PRO A C 1
ATOM 1461 O O . PRO A 1 184 ? -23.172 -21.625 20.375 1 51.22 184 PRO A O 1
ATOM 1464 N N . THR A 1 185 ? -21.75 -21.234 21.938 1 52.59 185 THR A N 1
ATOM 1465 C CA . THR A 1 185 ? -21.734 -22.625 22.359 1 52.59 185 THR A CA 1
ATOM 1466 C C . THR A 1 185 ? -23.125 -23.078 22.781 1 52.59 185 THR A C 1
ATOM 1468 O O . THR A 1 185 ? -23.781 -22.406 23.578 1 52.59 185 THR A O 1
ATOM 1471 N N . PRO A 1 186 ? -23.781 -23.891 21.984 1 50 186 PRO A N 1
ATOM 1472 C CA . PRO A 1 186 ? -25.094 -24.359 22.422 1 50 186 PRO A CA 1
ATOM 1473 C C . PRO A 1 186 ? -25.141 -24.625 23.938 1 50 186 PRO A C 1
ATOM 1475 O O . PRO A 1 186 ? -24.188 -25.188 24.484 1 50 186 PRO A O 1
ATOM 1478 N N . SER A 1 187 ? -25.766 -23.75 24.656 1 47.56 187 SER A N 1
ATOM 1479 C CA . SER A 1 187 ? -26.016 -24.094 26.047 1 47.56 187 SER A CA 1
ATOM 1480 C C . SER A 1 187 ? -26.531 -25.531 26.172 1 47.56 187 SER A C 1
ATOM 1482 O O . SER A 1 187 ? -27.484 -25.922 25.484 1 47.56 187 SER A O 1
ATOM 1484 N N . LEU A 1 188 ? -25.75 -26.453 26.531 1 46.59 188 LEU A N 1
ATOM 1485 C CA . LEU A 1 188 ? -26.219 -27.797 26.859 1 46.59 188 LEU A CA 1
ATOM 1486 C C . LEU A 1 188 ? -27.5 -27.75 27.688 1 46.59 188 LEU A C 1
ATOM 1488 O O . LEU A 1 188 ? -27.531 -27.125 28.75 1 46.59 188 LEU A O 1
ATOM 1492 N N . SER A 1 189 ? -28.672 -27.625 27 1 47.81 189 SER A N 1
ATOM 1493 C CA . SER A 1 189 ? -29.922 -27.828 27.734 1 47.81 189 SER A CA 1
ATOM 1494 C C . SER A 1 189 ? -29.766 -28.922 28.797 1 47.81 189 SER A C 1
ATOM 1496 O O . SER A 1 189 ? -29.156 -29.953 28.547 1 47.81 189 SER A O 1
ATOM 1498 N N . PRO A 1 190 ? -30.188 -28.578 30.016 1 43.16 190 PRO A N 1
ATOM 1499 C CA . PRO A 1 190 ? -30.125 -29.609 31.062 1 43.16 190 PRO A CA 1
ATOM 1500 C C . PRO A 1 190 ? -30.844 -30.891 30.672 1 43.16 190 PRO A C 1
ATOM 1502 O O . PRO A 1 190 ? -31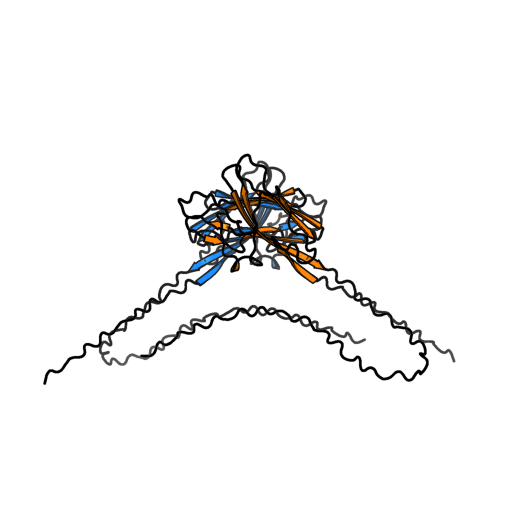.969 -30.844 30.172 1 43.16 190 PRO A O 1
ATOM 1505 N N . THR A 1 191 ? -30.188 -31.891 30.109 1 41.75 191 THR A N 1
ATOM 1506 C CA . THR A 1 191 ? -30.734 -33.219 29.859 1 41.75 191 THR A CA 1
ATOM 1507 C C . THR A 1 191 ? -31.641 -33.656 31.016 1 41.75 191 THR A C 1
ATOM 1509 O O . THR A 1 191 ? -31.25 -33.594 32.188 1 41.75 191 THR A O 1
ATOM 1512 N N . ASP A 1 192 ? -32.938 -33.594 30.891 1 40.5 192 ASP A N 1
ATOM 1513 C CA . ASP A 1 192 ? -33.938 -34.188 31.781 1 40.5 192 ASP A CA 1
ATOM 1514 C C . ASP A 1 192 ? -33.438 -35.562 32.25 1 40.5 192 ASP A C 1
ATOM 1516 O O . ASP A 1 192 ? -32.938 -36.375 31.469 1 40.5 192 ASP A O 1
ATOM 1520 N N . SER A 1 193 ? -33.188 -35.781 33.562 1 39.34 193 SER A N 1
ATOM 1521 C CA . SER A 1 193 ? -32.781 -36.969 34.312 1 39.34 193 SER A CA 1
ATOM 1522 C C . SER A 1 193 ? -33.719 -38.125 34.031 1 39.34 193 SER A C 1
ATOM 1524 O O . SER A 1 193 ? -34.844 -38.156 34.562 1 39.34 193 SER A O 1
ATOM 1526 N N . SER A 1 194 ? -34.125 -38.469 32.844 1 34.12 194 SER A N 1
ATOM 1527 C CA . SER A 1 194 ? -34.906 -39.688 32.781 1 34.12 194 SER A CA 1
ATOM 1528 C C . SER A 1 194 ? -34.25 -40.812 33.562 1 34.12 194 SER A C 1
ATOM 1530 O O . SER A 1 194 ? -33 -40.906 33.625 1 34.12 194 SER A O 1
ATOM 1532 N N . GLU A 1 195 ? -35.062 -41.469 34.469 1 34.56 195 GLU A N 1
ATOM 1533 C CA . GLU A 1 195 ? -34.844 -42.625 35.344 1 34.56 195 GLU A CA 1
ATOM 1534 C C . GLU A 1 195 ? -34.219 -43.781 34.562 1 34.56 195 GLU A C 1
ATOM 1536 O O . GLU A 1 195 ? -34.812 -44.312 33.594 1 34.56 195 GLU A O 1
ATOM 1541 N N . ALA A 1 196 ? -32.875 -43.875 34.344 1 32.41 196 ALA A N 1
ATOM 1542 C CA . ALA A 1 196 ? -32.125 -44.938 33.719 1 32.41 196 ALA A CA 1
ATOM 1543 C C . ALA A 1 196 ? -32.469 -46.281 34.312 1 32.41 196 ALA A C 1
ATOM 1545 O O . ALA A 1 196 ? -32.438 -46.438 35.531 1 32.41 196 ALA A O 1
ATOM 1546 N N . SER A 1 197 ? -33.375 -46.969 33.812 1 32.19 197 SER A N 1
ATOM 1547 C CA . SER A 1 197 ? -33.406 -48.406 34.062 1 32.19 197 SER A CA 1
ATOM 1548 C C . SER A 1 197 ? -32 -49 34 1 32.19 197 SER A C 1
ATOM 1550 O O . SER A 1 197 ? -31.172 -48.531 33.219 1 32.19 197 SER A O 1
ATOM 1552 N N . ASP A 1 198 ? -31.578 -49.844 35.094 1 29.83 198 ASP A N 1
ATOM 1553 C CA . ASP A 1 198 ? -30.312 -50.406 35.531 1 29.83 198 ASP A CA 1
ATOM 1554 C C . ASP A 1 198 ? -29.656 -51.25 34.438 1 29.83 198 ASP A C 1
ATOM 1556 O O . ASP A 1 198 ? -29.672 -52.469 34.5 1 29.83 198 ASP A O 1
ATOM 1560 N N . ARG A 1 199 ? -30.109 -51.344 33.188 1 29.17 199 ARG A N 1
ATOM 1561 C CA . ARG A 1 199 ? -29.453 -52.438 32.5 1 29.17 199 ARG A CA 1
ATOM 1562 C C . ARG A 1 199 ? -27.938 -52.281 32.594 1 29.17 199 ARG A C 1
ATOM 1564 O O . ARG A 1 199 ? -27.406 -51.156 32.594 1 29.17 199 ARG A O 1
ATOM 1571 N N . PRO A 1 200 ? -27.125 -53.406 33 1 28.23 200 PRO A N 1
ATOM 1572 C CA . PRO A 1 200 ? -25.672 -53.469 33.25 1 28.23 200 PRO A CA 1
ATOM 1573 C C . PRO A 1 200 ? -24.844 -52.938 32.062 1 28.23 200 PRO A C 1
ATOM 1575 O O . PRO A 1 200 ? -24.938 -53.469 30.969 1 28.23 200 PRO A O 1
ATOM 1578 N N . ILE A 1 201 ? -24.953 -51.719 31.75 1 26.75 201 ILE A N 1
ATOM 1579 C CA . ILE A 1 201 ? -24.297 -51.156 30.562 1 26.75 201 ILE A CA 1
ATOM 1580 C C . ILE A 1 201 ? -22.797 -51.5 30.609 1 26.75 201 ILE A C 1
ATOM 1582 O O . ILE A 1 201 ? -22.141 -51.281 31.641 1 26.75 201 ILE A O 1
ATOM 1586 N N . ILE A 1 202 ? -22.375 -52.562 29.875 1 25.89 202 ILE A N 1
ATOM 1587 C CA . ILE A 1 202 ? -21 -52.969 29.562 1 25.89 202 ILE A CA 1
ATOM 1588 C C . ILE A 1 202 ? -20.172 -51.719 29.25 1 25.89 202 ILE A C 1
ATOM 1590 O O . ILE A 1 202 ? -20.625 -50.844 28.5 1 25.89 202 ILE A O 1
ATOM 1594 N N . PRO A 1 203 ? -19.203 -51.375 30.109 1 22.59 203 PRO A N 1
ATOM 1595 C CA . PRO A 1 203 ? -18.359 -50.156 30.141 1 22.59 203 PRO A CA 1
ATOM 1596 C C . PRO A 1 203 ? -17.672 -49.906 28.812 1 22.59 203 PRO A C 1
ATOM 1598 O O . PRO A 1 203 ? -16.875 -50.75 28.359 1 22.59 203 PRO A O 1
ATOM 1601 N N . SER A 1 204 ? -18.422 -49.844 27.609 1 21.61 204 SER A N 1
ATOM 1602 C CA . SER A 1 204 ? -17.578 -49.594 26.453 1 21.61 204 SER A CA 1
ATOM 1603 C C . SER A 1 204 ? -16.672 -48.406 26.656 1 21.6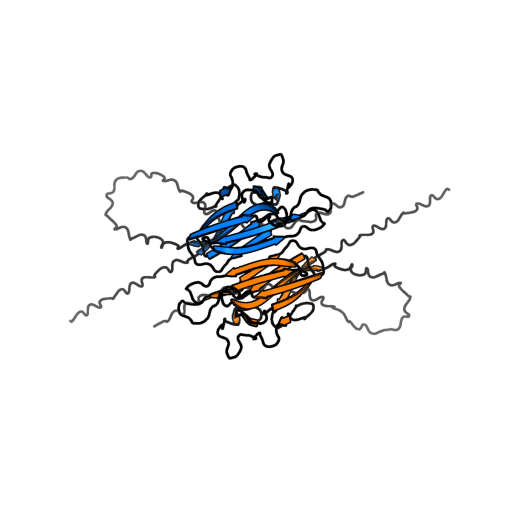1 204 SER A C 1
ATOM 1605 O O . SER A 1 204 ? -17.109 -47.344 27.156 1 21.61 204 SER A O 1
ATOM 1607 N N . ASN A 1 205 ? -15.398 -48.656 26.953 1 20.69 205 ASN A N 1
ATOM 1608 C CA . ASN A 1 205 ? -14.258 -47.781 27.031 1 20.69 205 ASN A CA 1
ATOM 1609 C C . ASN A 1 205 ? -14.25 -46.781 25.875 1 20.69 205 ASN A C 1
ATOM 1611 O O . ASN A 1 205 ? -14.039 -47.156 24.719 1 20.69 205 ASN A O 1
ATOM 1615 N N . ALA A 1 206 ? -15.32 -46 25.766 1 20.92 206 ALA A N 1
ATOM 1616 C CA . ALA A 1 206 ? -15.328 -44.969 24.75 1 20.92 206 ALA A CA 1
ATOM 1617 C C . ALA A 1 206 ? -14.031 -44.156 24.781 1 20.92 206 ALA A C 1
ATOM 1619 O O . ALA A 1 206 ? -13.492 -43.875 25.859 1 20.92 206 ALA A O 1
ATOM 1620 N N . GLY A 1 207 ? -13.289 -44.25 23.703 1 21.72 207 GLY A N 1
ATOM 1621 C CA . GLY A 1 207 ? -12.086 -43.656 23.141 1 21.72 207 GLY A CA 1
ATOM 1622 C C . GLY A 1 207 ? -12.047 -42.156 23.266 1 21.72 207 GLY A C 1
ATOM 1623 O O . GLY A 1 207 ? -13.055 -41.469 23.016 1 21.72 207 GLY A O 1
ATOM 1624 N N . VAL A 1 208 ? -11.43 -41.688 24.344 1 20.3 208 VAL A N 1
ATOM 1625 C CA . VAL A 1 208 ? -11.094 -40.312 24.656 1 20.3 208 VAL A CA 1
ATOM 1626 C C . VAL A 1 208 ? -10.508 -39.625 23.422 1 20.3 208 VAL A C 1
ATOM 1628 O O . VAL A 1 208 ? -9.484 -40.062 22.891 1 20.3 208 VAL A O 1
ATOM 1631 N N . VAL A 1 209 ? -11.398 -39.188 22.453 1 20.06 209 VAL A N 1
ATOM 1632 C CA . VAL A 1 209 ? -10.898 -38.344 21.375 1 20.06 209 VAL A CA 1
ATOM 1633 C C . VAL A 1 209 ? -10.078 -37.188 21.969 1 20.06 209 VAL A C 1
ATOM 1635 O O . VAL A 1 209 ? -10.586 -36.406 22.766 1 20.06 209 VAL A O 1
ATOM 1638 N N . ARG A 1 210 ? -8.852 -37.438 22.219 1 18.77 210 ARG A N 1
ATOM 1639 C CA . ARG A 1 210 ? -7.836 -36.469 22.594 1 18.77 210 ARG A CA 1
ATOM 1640 C C . ARG A 1 210 ? -7.859 -35.281 21.641 1 18.77 210 ARG A C 1
ATOM 1642 O O . ARG A 1 210 ? -7.641 -35.406 20.438 1 18.77 210 ARG A O 1
ATOM 1649 N N . SER A 1 211 ? -8.93 -34.469 21.719 1 20.31 211 SER A N 1
ATOM 1650 C CA . SER A 1 211 ? -8.859 -33.219 20.969 1 20.31 211 SER A CA 1
ATOM 1651 C C . SER A 1 211 ? -7.57 -32.469 21.266 1 20.31 211 SER A C 1
ATOM 1653 O O . SER A 1 211 ? -7.324 -32.094 22.422 1 20.31 211 SER A O 1
ATOM 1655 N N . ASN A 1 212 ? -6.461 -32.875 20.703 1 19.45 212 ASN A N 1
ATOM 1656 C CA . ASN A 1 212 ? -5.188 -32.156 20.734 1 19.45 212 ASN A CA 1
ATOM 1657 C C . ASN A 1 212 ? -5.352 -30.688 20.359 1 19.45 212 ASN A C 1
ATOM 1659 O O . ASN A 1 212 ? -5.793 -30.375 19.266 1 19.4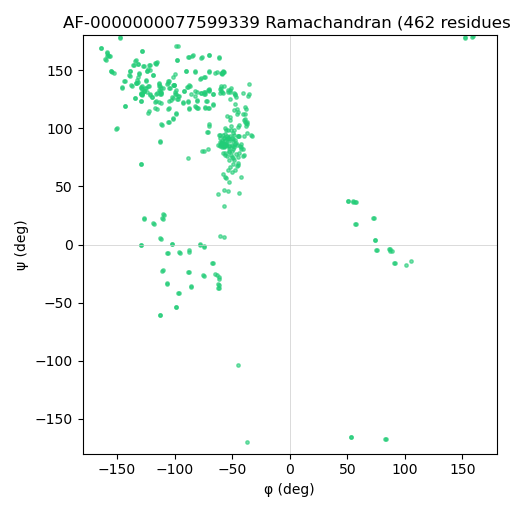5 212 ASN A O 1
ATOM 1663 N N . THR A 1 213 ? -5.938 -29.938 21.297 1 22.14 213 THR A N 1
ATOM 1664 C CA . THR A 1 213 ? -5.852 -28.484 21.203 1 22.14 213 THR A CA 1
ATOM 1665 C C . THR A 1 213 ? -4.43 -28.047 20.859 1 22.14 213 THR A C 1
ATOM 1667 O O . THR A 1 213 ? -3.506 -28.266 21.641 1 22.14 213 THR A O 1
ATOM 1670 N N . LEU A 1 214 ? -3.951 -28.344 19.625 1 21.56 214 LEU A N 1
ATOM 1671 C CA . LEU A 1 214 ? -2.664 -27.844 19.156 1 21.56 214 LEU A CA 1
ATOM 1672 C C . LEU A 1 214 ? -2.504 -26.375 19.484 1 21.56 214 LEU A C 1
ATOM 1674 O O . LEU A 1 214 ? -3.27 -25.531 19 1 21.56 214 LEU A O 1
ATOM 1678 N N . GLY A 1 215 ? -2.23 -26.094 20.797 1 21.83 215 GLY A N 1
ATOM 1679 C CA . GLY A 1 215 ? -1.817 -24.781 21.25 1 21.83 215 GLY A CA 1
ATOM 1680 C C . GLY A 1 215 ? -0.901 -24.078 20.281 1 21.83 215 GLY A C 1
ATOM 1681 O O . GLY A 1 215 ? -0.412 -24.688 19.328 1 21.83 215 GLY A O 1
ATOM 1682 N N . VAL A 1 216 ? -0.362 -22.953 20.828 1 20.88 216 VAL A N 1
ATOM 1683 C CA . VAL A 1 216 ? 0.274 -21.688 20.484 1 20.88 216 VAL A CA 1
ATOM 1684 C C . VAL A 1 216 ? 1.679 -21.938 19.938 1 20.88 216 VAL A C 1
ATOM 1686 O O . VAL A 1 216 ? 2.529 -22.5 20.641 1 20.88 216 VAL A O 1
ATOM 1689 N N . VAL A 1 217 ? 1.808 -22.266 18.672 1 20.84 217 VAL A N 1
ATOM 1690 C CA . VAL A 1 217 ? 3.088 -22.422 17.984 1 20.84 217 VAL A CA 1
ATOM 1691 C C . VAL A 1 217 ? 3.99 -21.234 18.297 1 20.84 217 VAL A C 1
ATOM 1693 O O . VAL A 1 217 ? 3.711 -20.109 17.875 1 20.84 217 VAL A O 1
ATOM 1696 N N . ALA A 1 218 ? 4.387 -21.047 19.531 1 20.72 218 ALA A N 1
ATOM 1697 C CA . ALA A 1 218 ? 5.383 -20.016 19.859 1 20.72 218 ALA A CA 1
ATOM 1698 C C . ALA A 1 218 ? 6.66 -20.234 19.047 1 20.72 218 ALA A C 1
ATOM 1700 O O . ALA A 1 218 ? 7.324 -21.266 19.188 1 20.72 218 ALA A O 1
ATOM 1701 N N . LEU A 1 219 ? 6.668 -19.875 17.781 1 20.92 219 LEU A N 1
ATOM 1702 C CA . LEU A 1 219 ? 7.898 -19.953 17.016 1 20.92 219 LEU A CA 1
ATOM 1703 C C . LEU A 1 219 ? 9.062 -19.328 17.781 1 20.92 219 LEU A C 1
ATOM 1705 O O . LEU A 1 219 ? 8.992 -18.172 18.188 1 20.92 219 LEU A O 1
ATOM 1709 N N . GLY A 1 220 ? 9.719 -20.141 18.641 1 22.03 220 GLY A N 1
ATOM 1710 C CA . GLY A 1 220 ? 10.969 -19.875 19.328 1 22.03 220 GLY A CA 1
ATOM 1711 C C . GLY A 1 220 ? 12.07 -19.391 18.391 1 22.03 220 GLY A C 1
ATOM 1712 O O . GLY A 1 220 ? 12.422 -20.078 17.438 1 22.03 220 GLY A O 1
ATOM 1713 N N . PHE A 1 221 ? 12.188 -18.156 18.094 1 21.59 221 PHE A N 1
ATOM 1714 C CA . PHE A 1 221 ? 13.367 -17.672 17.391 1 21.59 221 PHE A CA 1
ATOM 1715 C C . PHE A 1 221 ? 14.641 -18.016 18.141 1 21.59 221 PHE A C 1
ATOM 1717 O O . PHE A 1 221 ? 14.766 -17.719 19.328 1 21.59 221 PHE A O 1
ATOM 1724 N N . PRO A 1 222 ? 15.242 -19.172 17.875 1 23.23 222 PRO A N 1
ATOM 1725 C CA . PRO A 1 222 ? 16.547 -19.484 18.453 1 23.23 222 PRO A CA 1
ATOM 1726 C C . PRO A 1 222 ? 17.531 -18.328 18.359 1 23.23 222 PRO A C 1
ATOM 1728 O O . PRO A 1 222 ? 17.531 -17.594 17.359 1 23.23 222 PRO A O 1
ATOM 1731 N N . MET A 1 223 ? 17.953 -17.812 19.484 1 21.38 223 MET A N 1
ATOM 1732 C CA . MET A 1 223 ? 19.109 -16.953 19.656 1 21.38 223 MET A CA 1
ATOM 1733 C C . MET A 1 223 ? 20.391 -17.672 19.219 1 21.38 223 MET A C 1
ATOM 1735 O O . MET A 1 223 ? 20.672 -18.766 19.688 1 21.38 223 MET A O 1
ATOM 1739 N N . ILE A 1 224 ? 20.797 -17.547 17.984 1 21.42 224 ILE A N 1
ATOM 1740 C CA . ILE A 1 224 ? 22.031 -18.016 17.359 1 21.42 224 ILE A CA 1
ATOM 1741 C C . ILE A 1 224 ? 23.234 -17.672 18.25 1 21.42 224 ILE A C 1
ATOM 1743 O O . ILE A 1 224 ? 23.484 -16.5 18.547 1 21.42 224 ILE A O 1
ATOM 1747 N N . ALA A 1 225 ? 23.547 -18.562 19.188 1 20.94 225 ALA A N 1
ATOM 1748 C CA . ALA A 1 225 ? 24.781 -18.609 19.969 1 20.94 225 ALA A CA 1
ATOM 1749 C C . ALA A 1 225 ? 26 -18.578 19.062 1 20.94 225 ALA A C 1
ATOM 1751 O O . ALA A 1 225 ? 26.094 -19.344 18.094 1 20.94 225 ALA A O 1
ATOM 1752 N N . MET A 1 226 ? 26.797 -17.5 19 1 21.5 226 MET A N 1
ATOM 1753 C CA . MET A 1 226 ? 28.109 -17.234 18.438 1 21.5 226 MET A CA 1
ATOM 1754 C C . MET A 1 226 ? 29.156 -18.203 19 1 21.5 226 MET A C 1
ATOM 1756 O O . MET A 1 226 ? 29.516 -18.109 20.172 1 21.5 226 MET A O 1
ATOM 1760 N N . LEU A 1 227 ? 28.969 -19.469 18.844 1 21.28 227 LEU A N 1
ATOM 1761 C CA . LEU A 1 227 ? 30.078 -20.312 19.266 1 21.28 227 LEU A CA 1
ATOM 1762 C C . LEU A 1 227 ? 31.344 -19.984 18.469 1 21.28 227 LEU A C 1
ATOM 1764 O O . LEU A 1 227 ? 31.359 -20.109 17.234 1 21.28 227 LEU A O 1
ATOM 1768 N N . LEU A 1 228 ? 32.156 -18.969 18.906 1 24.39 228 LEU A N 1
ATOM 1769 C CA . LEU A 1 228 ? 33.531 -18.719 18.438 1 24.39 228 LEU A CA 1
ATOM 1770 C C . LEU A 1 228 ? 34.406 -19.938 18.688 1 24.39 228 LEU A C 1
ATOM 1772 O O . LEU A 1 228 ? 34.531 -20.406 19.812 1 24.39 228 LEU A O 1
ATOM 1776 N N . PRO A 1 229 ? 34.312 -20.953 17.844 1 23.86 229 PRO A N 1
ATOM 1777 C CA . PRO A 1 229 ? 35.375 -21.969 18.031 1 23.86 229 PRO A CA 1
ATOM 1778 C C . PRO A 1 229 ? 36.781 -21.359 18.047 1 23.86 229 PRO A C 1
ATOM 1780 O O . PRO A 1 229 ? 37.062 -20.484 17.219 1 23.86 229 PRO A O 1
ATOM 1783 N N . VAL A 1 230 ? 37.375 -21.125 19.234 1 25.12 230 VAL A N 1
ATOM 1784 C CA . VAL A 1 230 ? 38.781 -20.859 19.531 1 25.12 230 VAL A CA 1
ATOM 1785 C C . VAL A 1 230 ? 39.656 -21.938 18.891 1 25.12 230 VAL A C 1
ATOM 1787 O O . VAL A 1 230 ? 39.594 -23.109 19.281 1 25.12 230 VAL A O 1
ATOM 1790 N N . VAL A 1 231 ? 39.75 -22.031 17.547 1 22 231 VAL A N 1
ATOM 1791 C CA . VAL A 1 231 ? 40.75 -22.906 16.922 1 22 231 VAL A CA 1
ATOM 1792 C C . VAL A 1 231 ? 42.125 -22.641 17.547 1 22 231 VAL A C 1
ATOM 1794 O O . VAL A 1 231 ? 42.625 -21.516 17.516 1 22 231 VAL A O 1
ATOM 1797 N N . TYR A 1 232 ? 42.469 -23.375 18.656 1 23.02 232 TYR A N 1
ATOM 1798 C CA . TYR A 1 232 ? 43.781 -23.688 19.266 1 23.02 232 TYR A CA 1
ATOM 1799 C C . TYR A 1 232 ? 44.75 -24.188 18.219 1 23.02 232 TYR A C 1
ATOM 1801 O O . TYR A 1 232 ? 44.5 -25.188 17.531 1 23.02 232 TYR A O 1
ATOM 1809 N N . LEU A 1 233 ? 45.594 -23.312 17.516 1 21.28 233 LEU A N 1
ATOM 1810 C CA . LEU A 1 233 ? 47 -23.703 17.344 1 21.28 233 LEU A CA 1
ATOM 1811 C C . LEU A 1 233 ? 47.719 -23.656 18.688 1 21.28 233 LEU A C 1
ATOM 1813 O O . LEU A 1 233 ? 47.562 -22.719 19.469 1 21.28 233 LEU A O 1
ATOM 1817 N N . MET B 1 1 ? 78.125 -19.719 18.578 1 34.03 1 MET B N 1
ATOM 1818 C CA . MET B 1 1 ? 76.875 -19.578 19.328 1 34.03 1 MET B CA 1
ATOM 1819 C C . MET B 1 1 ? 75.938 -18.641 18.609 1 34.03 1 MET B C 1
ATOM 1821 O O . MET B 1 1 ? 76.125 -17.422 18.625 1 34.03 1 MET B O 1
ATOM 1825 N N . ILE B 1 2 ? 75.438 -19.078 17.359 1 47.81 2 ILE B N 1
ATOM 1826 C CA . ILE B 1 2 ? 74.5 -18.391 16.469 1 47.81 2 ILE B CA 1
ATOM 1827 C C . ILE B 1 2 ? 73.188 -18.156 17.156 1 47.81 2 ILE B C 1
ATOM 1829 O O . ILE B 1 2 ? 72.5 -19.125 17.562 1 47.81 2 ILE B O 1
ATOM 1833 N N . SER B 1 3 ? 73 -17.031 17.875 1 42.31 3 SER B N 1
ATOM 1834 C CA . SER B 1 3 ? 71.75 -16.547 18.484 1 42.31 3 SER B CA 1
ATOM 1835 C C . SER B 1 3 ? 70.688 -16.344 17.438 1 42.31 3 SER B C 1
ATOM 1837 O O . SER B 1 3 ? 70.875 -15.625 16.453 1 42.31 3 SER B O 1
ATOM 1839 N N . SER B 1 4 ? 69.875 -17.391 17.109 1 45.84 4 SER B N 1
ATOM 1840 C CA . SER B 1 4 ? 68.688 -17.328 16.281 1 45.84 4 SER B CA 1
ATOM 1841 C C . SER B 1 4 ? 67.688 -16.344 16.859 1 45.84 4 SER B C 1
ATOM 1843 O O . SER B 1 4 ? 67.188 -16.516 18 1 45.84 4 SER B O 1
ATOM 1845 N N . ARG B 1 5 ? 67.812 -15 16.562 1 44.72 5 ARG B N 1
ATOM 1846 C CA . ARG B 1 5 ? 66.75 -14.039 16.875 1 44.72 5 ARG B CA 1
ATOM 1847 C C . ARG B 1 5 ? 65.438 -14.477 16.266 1 44.72 5 ARG B C 1
ATOM 1849 O O . ARG B 1 5 ? 65.312 -14.656 15.047 1 44.72 5 ARG B O 1
ATOM 1856 N N . LEU B 1 6 ? 64.562 -15.266 16.984 1 45.62 6 LEU B N 1
ATOM 1857 C CA . LEU B 1 6 ? 63.188 -15.516 16.625 1 45.62 6 LEU B CA 1
ATOM 1858 C C . LEU B 1 6 ? 62.406 -14.203 16.484 1 45.62 6 LEU B C 1
ATOM 1860 O O . LEU B 1 6 ? 62.312 -13.438 17.438 1 45.62 6 LEU B O 1
ATOM 1864 N N . ILE B 1 7 ? 62.406 -13.555 15.32 1 47.81 7 ILE B N 1
ATOM 1865 C CA . ILE B 1 7 ? 61.5 -12.43 15.031 1 47.81 7 ILE B CA 1
ATOM 1866 C C . ILE B 1 7 ? 60.062 -12.867 15.195 1 47.81 7 ILE B C 1
ATOM 1868 O O . ILE B 1 7 ? 59.594 -13.789 14.516 1 47.81 7 ILE B O 1
ATOM 1872 N N . SER B 1 8 ? 59.406 -12.664 16.375 1 48.38 8 SER B N 1
ATOM 1873 C CA . SER B 1 8 ? 57.969 -12.789 16.578 1 48.38 8 SER B CA 1
ATOM 1874 C C . SER B 1 8 ? 57.188 -11.859 15.664 1 48.38 8 SER B C 1
ATOM 1876 O O . SER B 1 8 ? 57.344 -10.641 15.734 1 48.38 8 SER B O 1
ATOM 1878 N N . ALA B 1 9 ? 56.906 -12.328 14.469 1 48.62 9 ALA B N 1
ATOM 1879 C CA . ALA B 1 9 ? 55.938 -11.602 13.633 1 48.62 9 ALA B CA 1
ATOM 1880 C C . ALA B 1 9 ? 54.625 -11.375 14.375 1 48.62 9 ALA B C 1
ATOM 1882 O O . ALA B 1 9 ? 53.938 -12.328 14.742 1 48.62 9 ALA B O 1
ATOM 1883 N N . LEU B 1 10 ? 54.469 -10.242 15.07 1 47.03 10 LEU B N 1
ATOM 1884 C CA . LEU B 1 10 ? 53.188 -9.781 15.586 1 47.03 10 LEU B CA 1
ATOM 1885 C C . LEU B 1 10 ? 52.156 -9.672 14.469 1 47.03 10 LEU B C 1
ATOM 1887 O O . LEU B 1 10 ? 52.281 -8.828 13.578 1 47.03 10 LEU B O 1
ATOM 1891 N N . LEU B 1 11 ? 51.469 -10.75 14.133 1 47.59 11 LEU B N 1
ATOM 1892 C CA . LEU B 1 11 ? 50.281 -10.695 13.305 1 47.59 11 LEU B CA 1
ATOM 1893 C C . LEU B 1 11 ? 49.25 -9.758 13.898 1 47.59 11 LEU B C 1
ATOM 1895 O O . LEU B 1 11 ? 48.688 -10.039 14.961 1 47.59 11 LEU B O 1
ATOM 1899 N N . ILE B 1 12 ? 49.312 -8.477 13.617 1 49.06 12 ILE B N 1
ATOM 1900 C CA . ILE B 1 12 ? 48.219 -7.547 13.938 1 49.06 12 ILE B CA 1
ATOM 1901 C C . ILE B 1 12 ? 46.938 -7.98 13.219 1 49.06 12 ILE B C 1
ATOM 1903 O O . ILE B 1 12 ? 46.875 -7.91 11.992 1 49.06 12 ILE B O 1
ATOM 1907 N N . VAL B 1 13 ? 46.188 -8.859 13.82 1 46.81 13 VAL B N 1
ATOM 1908 C CA . VAL B 1 13 ? 44.844 -9.086 13.367 1 46.81 13 VAL B CA 1
ATOM 1909 C C . VAL B 1 13 ? 44.031 -7.777 13.398 1 46.81 13 VAL B C 1
ATOM 1911 O O . VAL B 1 13 ? 43.781 -7.223 14.469 1 46.81 13 VAL B O 1
ATOM 1914 N N . CYS B 1 14 ? 44.156 -7.012 12.383 1 48.09 14 CYS B N 1
ATOM 1915 C CA . CYS B 1 14 ? 43.219 -5.922 12.234 1 48.09 14 CYS B CA 1
ATOM 1916 C C . CYS B 1 14 ? 41.781 -6.438 12.32 1 48.09 14 CYS B C 1
ATOM 1918 O O . CYS B 1 14 ? 41.281 -7.055 11.375 1 48.09 14 CYS B O 1
ATOM 1920 N N . LEU B 1 15 ? 41.312 -6.641 13.492 1 46.47 15 LEU B N 1
ATOM 1921 C CA . LEU B 1 15 ? 39.875 -6.801 13.648 1 46.47 15 LEU B CA 1
ATOM 1922 C C . LEU B 1 15 ? 39.125 -5.672 12.953 1 46.47 15 LEU B C 1
ATOM 1924 O O . LEU B 1 15 ? 39.094 -4.547 13.453 1 46.47 15 LEU B O 1
ATOM 1928 N N . ARG B 1 16 ? 39.062 -5.734 11.648 1 45.28 16 ARG B N 1
ATOM 1929 C CA . ARG B 1 16 ? 38.031 -4.867 11.07 1 45.28 16 ARG B CA 1
ATOM 1930 C C . ARG B 1 16 ? 36.719 -4.98 11.828 1 45.28 16 ARG B C 1
ATOM 1932 O O . ARG B 1 16 ? 36.156 -6.066 11.922 1 45.28 16 ARG B O 1
ATOM 1939 N N . SER B 1 17 ? 36.5 -4.098 12.797 1 48.72 17 SER B N 1
ATOM 1940 C CA . SER B 1 17 ? 35.156 -3.953 13.344 1 48.72 17 SER B CA 1
ATOM 1941 C C . SER B 1 17 ? 34.094 -3.959 12.242 1 48.72 17 SER B C 1
ATOM 1943 O O . SER B 1 17 ? 34.062 -3.064 11.391 1 48.72 17 SER B O 1
ATOM 1945 N N . THR B 1 18 ? 33.75 -5.109 11.828 1 50.56 18 THR B N 1
ATOM 1946 C CA . THR B 1 18 ? 32.5 -5.074 11.047 1 50.56 18 THR B CA 1
ATOM 1947 C C . THR B 1 18 ? 31.484 -4.125 11.672 1 50.56 18 THR B C 1
ATOM 1949 O O . THR B 1 18 ? 31.047 -4.34 12.805 1 50.56 18 THR B O 1
ATOM 1952 N N . GLU B 1 19 ? 31.719 -2.846 11.469 1 52.56 19 GLU B N 1
ATOM 1953 C CA . GLU B 1 19 ? 30.656 -1.9 11.844 1 52.56 19 GLU B CA 1
ATOM 1954 C C . GLU B 1 19 ? 29.281 -2.5 11.625 1 52.56 19 GLU B C 1
ATOM 1956 O O . GLU B 1 19 ? 28.953 -2.92 10.508 1 52.56 19 GLU B O 1
ATOM 1961 N N . ALA B 1 20 ? 28.688 -3.096 12.625 1 55.12 20 ALA B N 1
ATOM 1962 C CA . ALA B 1 20 ? 27.328 -3.605 12.57 1 55.12 20 ALA B CA 1
ATOM 1963 C C . ALA B 1 20 ? 26.359 -2.555 12.016 1 55.12 20 ALA B C 1
ATOM 1965 O O . ALA B 1 20 ? 26.391 -1.397 12.445 1 55.12 20 ALA B O 1
ATOM 1966 N N . VAL B 1 21 ? 26.031 -2.559 10.734 1 63.78 21 VAL B N 1
ATOM 1967 C CA . VAL B 1 21 ? 25.047 -1.724 10.062 1 63.78 21 VAL B CA 1
ATOM 1968 C C . VAL B 1 21 ? 23.672 -1.971 10.672 1 63.78 21 VAL B C 1
ATOM 1970 O O . VAL B 1 21 ? 23.172 -3.096 10.641 1 63.78 21 VAL B O 1
ATOM 1973 N N . GLY B 1 22 ? 23.172 -1.111 11.742 1 79.19 22 GLY B N 1
ATOM 1974 C CA . GLY B 1 22 ? 21.859 -1.266 12.328 1 79.19 22 GLY B CA 1
ATOM 1975 C C . GLY B 1 22 ? 20.766 -0.544 11.555 1 79.19 22 GLY B C 1
ATOM 1976 O O . GLY B 1 22 ? 21.016 0.502 10.953 1 79.19 22 GLY B O 1
ATOM 1977 N N . GLN B 1 23 ? 19.672 -1.244 11.234 1 88.5 23 GLN B N 1
ATOM 1978 C CA . GLN B 1 23 ? 18.469 -0.651 10.656 1 88.5 23 GLN B CA 1
ATOM 1979 C C . GLN B 1 23 ? 17.594 -0.043 11.742 1 88.5 23 GLN B C 1
ATOM 1981 O O . GLN B 1 23 ? 17.453 -0.603 12.836 1 88.5 23 GLN B O 1
ATOM 1986 N N . ARG B 1 24 ? 17.156 1.221 11.469 1 93.12 24 ARG B N 1
ATOM 1987 C CA . ARG B 1 24 ? 16.266 1.893 12.391 1 93.12 24 ARG B CA 1
ATOM 1988 C C . ARG B 1 24 ? 15.086 2.523 11.648 1 93.12 24 ARG B C 1
ATOM 1990 O O . ARG B 1 24 ? 15.25 3.062 10.555 1 93.12 24 ARG B O 1
ATOM 1997 N N . ASN B 1 25 ? 13.945 2.406 12.336 1 96.56 25 ASN B N 1
ATOM 1998 C CA . ASN B 1 25 ? 12.781 3.127 11.844 1 96.56 25 ASN B CA 1
ATOM 1999 C C . ASN B 1 25 ? 12.711 4.543 12.406 1 96.56 25 ASN B C 1
ATOM 2001 O O . ASN B 1 25 ? 12.984 4.754 13.594 1 96.56 25 ASN B O 1
ATOM 2005 N N . VAL B 1 26 ? 12.398 5.488 11.484 1 98.25 26 VAL B N 1
ATOM 2006 C CA . VAL B 1 26 ? 12.281 6.898 11.836 1 98.25 26 VAL B CA 1
ATOM 2007 C C . VAL B 1 26 ? 10.922 7.43 11.398 1 98.25 26 VAL B C 1
ATOM 2009 O O . VAL B 1 26 ? 10.492 7.203 10.266 1 98.25 26 VAL B O 1
ATOM 2012 N N . THR B 1 27 ? 10.266 8.18 12.289 1 98.75 27 THR B N 1
ATOM 2013 C CA . THR B 1 27 ? 8.93 8.688 11.984 1 98.75 27 THR B CA 1
ATOM 2014 C C . THR B 1 27 ? 8.992 10.148 11.547 1 98.75 27 THR B C 1
ATOM 2016 O O . THR B 1 27 ? 9.742 10.945 12.117 1 98.75 27 THR B O 1
ATOM 2019 N N . ILE B 1 28 ? 8.234 10.477 10.5 1 98.88 28 ILE B N 1
ATOM 2020 C CA . ILE B 1 28 ? 7.934 11.852 10.102 1 98.88 28 ILE B CA 1
ATOM 2021 C C . ILE B 1 28 ? 6.496 12.195 10.484 1 98.88 28 ILE B C 1
ATOM 2023 O O . ILE B 1 28 ? 5.551 11.773 9.82 1 98.88 28 ILE B O 1
ATOM 2027 N N . ASP B 1 29 ? 6.34 12.977 11.508 1 98.88 29 ASP B N 1
ATOM 2028 C CA . ASP B 1 29 ? 5.035 13.414 11.992 1 98.88 29 ASP B CA 1
ATOM 2029 C C . ASP B 1 29 ? 4.52 14.602 11.18 1 98.88 29 ASP B C 1
ATOM 2031 O O . ASP B 1 29 ? 5.301 15.445 10.742 1 98.88 29 ASP B O 1
ATOM 2035 N N . ASP B 1 30 ? 3.203 14.719 11.047 1 98.75 30 ASP B N 1
ATOM 2036 C CA . ASP B 1 30 ? 2.588 15.766 10.242 1 98.75 30 ASP B CA 1
ATOM 2037 C C . ASP B 1 30 ? 2.916 17.156 10.797 1 98.75 30 ASP B C 1
ATOM 2039 O O . ASP B 1 30 ? 3.082 18.109 10.039 1 98.75 30 ASP B O 1
ATOM 2043 N N . GLU B 1 31 ? 2.953 17.281 12.062 1 98.44 31 GLU B N 1
ATOM 2044 C CA . GLU B 1 31 ? 3.088 18.578 12.711 1 98.44 31 GLU B CA 1
ATOM 2045 C C . GLU B 1 31 ? 4.484 18.766 13.289 1 98.44 31 GLU B C 1
ATOM 2047 O O . GLU B 1 31 ? 5.059 19.859 13.211 1 98.44 31 GLU B O 1
ATOM 2052 N N . PHE B 1 32 ? 5.094 17.703 13.773 1 98.31 32 PHE B N 1
ATOM 2053 C CA . PHE B 1 32 ? 6.332 17.844 14.531 1 98.31 32 PHE B CA 1
ATOM 2054 C C . PHE B 1 32 ? 7.531 17.406 13.695 1 98.31 32 PHE B C 1
ATOM 2056 O O . PHE B 1 32 ? 8.68 17.547 14.125 1 98.31 32 PHE B O 1
ATOM 2063 N N . GLY B 1 33 ? 7.246 16.859 12.539 1 98.56 33 GLY B N 1
ATOM 2064 C CA . GLY B 1 33 ? 8.297 16.625 11.57 1 98.56 33 GLY B CA 1
ATOM 2065 C C . GLY B 1 33 ? 9.07 15.344 11.82 1 98.56 33 GLY B C 1
ATOM 2066 O O . GLY B 1 33 ? 8.57 14.438 12.492 1 98.56 33 GLY B O 1
ATOM 2067 N N . ASP B 1 34 ? 10.164 15.234 11.148 1 98.62 34 ASP B N 1
ATOM 2068 C CA . ASP B 1 34 ? 11.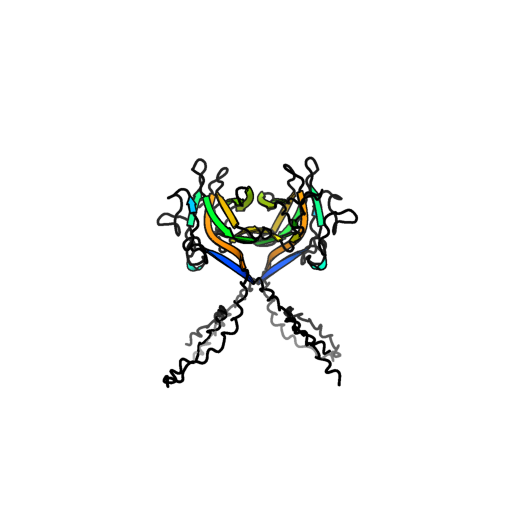07 14.094 11.18 1 98.62 34 ASP B CA 1
ATOM 2069 C C . ASP B 1 34 ? 11.797 14.008 12.516 1 98.62 34 ASP B C 1
ATOM 2071 O O . ASP B 1 34 ? 12.383 14.992 12.984 1 98.62 34 ASP B O 1
ATOM 2075 N N . GLU B 1 35 ? 11.828 12.836 13.055 1 97.62 35 GLU B N 1
ATOM 2076 C CA . GLU B 1 35 ? 12.391 12.633 14.383 1 97.62 35 GLU B CA 1
ATOM 2077 C C . GLU B 1 35 ? 13.891 12.945 14.398 1 97.62 35 GLU B C 1
ATOM 2079 O O . GLU B 1 35 ? 14.43 13.352 15.43 1 97.62 35 GLU B O 1
ATOM 2084 N N . ILE B 1 36 ? 14.531 12.828 13.289 1 95.31 36 ILE B N 1
ATOM 2085 C CA . ILE B 1 36 ? 15.977 13.031 13.211 1 95.31 36 ILE B CA 1
ATOM 2086 C C . ILE B 1 36 ? 16.266 14.445 12.695 1 95.31 36 ILE B C 1
ATOM 2088 O O . ILE B 1 36 ? 16.938 15.227 13.367 1 95.31 36 ILE B O 1
ATOM 2092 N N . THR B 1 37 ? 15.727 14.805 11.617 1 96.88 37 THR B N 1
ATOM 2093 C CA . THR B 1 37 ? 16.094 16.062 10.961 1 96.88 37 THR B CA 1
ATOM 2094 C C . THR B 1 37 ? 15.242 17.203 11.484 1 96.88 37 THR B C 1
ATOM 2096 O O . THR B 1 37 ? 15.562 18.375 11.266 1 96.88 37 THR B O 1
ATOM 2099 N N . GLN B 1 38 ? 14.055 16.891 12.016 1 97.62 38 GLN B N 1
ATOM 2100 C CA . GLN B 1 38 ? 13.102 17.859 12.57 1 97.62 38 GLN B CA 1
ATOM 2101 C C . GLN B 1 38 ? 12.398 18.641 11.469 1 97.62 38 GLN B C 1
ATOM 2103 O O . GLN B 1 38 ? 11.688 19.609 11.742 1 97.62 38 GLN B O 1
ATOM 2108 N N . VAL B 1 39 ? 12.641 18.328 10.25 1 98.5 39 VAL B N 1
ATOM 2109 C CA . VAL B 1 39 ? 11.984 19 9.141 1 98.5 39 VAL B CA 1
ATOM 2110 C C . VAL B 1 39 ? 10.531 18.516 9.031 1 98.5 39 VAL B C 1
ATOM 2112 O O . VAL B 1 39 ? 10.266 17.312 9.047 1 98.5 39 VAL B O 1
ATOM 2115 N N . VAL B 1 40 ? 9.617 19.469 8.93 1 98.56 40 VAL B N 1
ATOM 2116 C CA . VAL B 1 40 ? 8.195 19.156 8.82 1 98.56 40 VAL B CA 1
ATOM 2117 C C . VAL B 1 40 ? 7.812 19 7.348 1 98.56 40 VAL B C 1
ATOM 2119 O O . VAL B 1 40 ? 8.422 19.609 6.469 1 98.56 40 VAL B O 1
ATOM 2122 N N . PRO B 1 41 ? 6.82 18.156 7.082 1 98.88 41 PRO B N 1
ATOM 2123 C CA . PRO B 1 41 ? 6.332 18.109 5.703 1 98.88 41 PRO B CA 1
ATOM 2124 C C . PRO B 1 41 ? 5.82 19.453 5.207 1 98.88 41 PRO B C 1
ATOM 2126 O O . PRO B 1 41 ? 5.285 20.25 5.992 1 98.88 41 PRO B O 1
ATOM 2129 N N . SER B 1 42 ? 5.992 19.688 3.904 1 98.75 42 SER B N 1
ATOM 2130 C CA . SER B 1 42 ? 5.418 20.859 3.262 1 98.75 42 SER B CA 1
ATOM 2131 C C . SER B 1 42 ? 4.004 20.578 2.76 1 98.75 42 SER B C 1
ATOM 2133 O O . SER B 1 42 ? 3.785 19.641 1.992 1 98.75 42 SER B O 1
ATOM 2135 N N . PHE B 1 43 ? 3.09 21.391 3.248 1 98.62 43 PHE B N 1
ATOM 2136 C CA . PHE B 1 43 ? 1.701 21.344 2.809 1 98.62 43 PHE B CA 1
ATOM 2137 C C . PHE B 1 43 ? 1.385 22.516 1.883 1 98.62 43 PHE B C 1
ATOM 2139 O O . PHE B 1 43 ? 1.424 23.672 2.303 1 98.62 43 PHE B O 1
ATOM 2146 N N . MET B 1 44 ? 1.034 22.141 0.622 1 98.38 44 MET B N 1
ATOM 2147 C CA . MET B 1 44 ? 0.819 23.188 -0.367 1 98.38 44 MET B CA 1
ATOM 2148 C C . MET B 1 44 ? -0.571 23.078 -0.984 1 98.38 44 MET B C 1
ATOM 2150 O O . MET B 1 44 ? -1.096 21.969 -1.152 1 98.38 44 MET B O 1
ATOM 2154 N N . PRO B 1 45 ? -1.222 24.172 -1.412 1 98 45 PRO B N 1
ATOM 2155 C CA . PRO B 1 45 ? -0.755 25.547 -1.218 1 98 45 PRO B CA 1
ATOM 2156 C C . PRO B 1 45 ? -0.825 26 0.241 1 98 45 PRO B C 1
ATOM 2158 O O . PRO B 1 45 ? -1.522 25.375 1.048 1 98 45 PRO B O 1
ATOM 2161 N N . LEU B 1 46 ? -0.103 27.031 0.419 1 94.38 46 LEU B N 1
ATOM 2162 C CA . LEU B 1 46 ? -0.178 27.609 1.758 1 94.38 46 LEU B CA 1
ATOM 2163 C C . LEU B 1 46 ? -1.605 28.031 2.086 1 94.38 46 LEU B C 1
ATOM 2165 O O . LEU B 1 46 ? -2.291 28.609 1.247 1 94.38 46 LEU B O 1
ATOM 2169 N N . GLY B 1 47 ? -2.092 27.688 3.188 1 92.06 47 GLY B N 1
ATOM 2170 C CA . GLY B 1 47 ? -3.438 28.031 3.613 1 92.06 47 GLY B CA 1
ATOM 2171 C C . GLY B 1 47 ? -4.488 27.047 3.154 1 92.06 47 GLY B C 1
ATOM 2172 O O . GLY B 1 47 ? -5.656 27.141 3.533 1 92.06 47 GLY B O 1
ATOM 2173 N N . GLY B 1 48 ? -4.086 26.062 2.334 1 93.69 48 GLY B N 1
ATOM 2174 C CA . GLY B 1 48 ? -5.035 25.078 1.818 1 93.69 48 GLY B CA 1
ATOM 2175 C C . GLY B 1 48 ? -5.219 23.891 2.732 1 93.69 48 GLY B C 1
ATOM 2176 O O . GLY B 1 48 ? -6.062 23.031 2.477 1 93.69 48 GLY B O 1
ATOM 2177 N N . TRP B 1 49 ? -4.457 23.828 3.732 1 96.12 49 TRP B N 1
ATOM 2178 C CA . TRP B 1 49 ? -4.484 22.734 4.691 1 96.12 49 TRP B CA 1
ATOM 2179 C C . TRP B 1 49 ? -4.773 23.25 6.098 1 96.12 49 TRP B C 1
ATOM 2181 O O . TRP B 1 49 ? -4.453 24.391 6.43 1 96.12 49 TRP B O 1
ATOM 2191 N N . THR B 1 50 ? -5.418 22.359 6.879 1 95.81 50 THR B N 1
ATOM 2192 C CA . THR B 1 50 ? -5.73 22.734 8.25 1 95.81 50 THR B CA 1
ATOM 2193 C C . THR B 1 50 ? -5.168 21.703 9.234 1 95.81 50 THR B C 1
ATOM 2195 O O . THR B 1 50 ? -5.211 20.5 8.977 1 95.81 50 THR B O 1
ATOM 2198 N N . LEU B 1 51 ? -4.691 22.219 10.297 1 95.75 51 LEU B N 1
ATOM 2199 C CA . LEU B 1 51 ? -4.285 21.375 11.406 1 95.75 51 LEU B CA 1
ATOM 2200 C C . LEU B 1 51 ? -5.492 20.953 12.242 1 95.75 51 LEU B C 1
ATOM 2202 O O . LEU B 1 51 ? -6.301 21.797 12.641 1 95.75 51 LEU B O 1
ATOM 2206 N N . ARG B 1 52 ? -5.691 19.688 12.414 1 94.62 52 ARG B N 1
ATOM 2207 C CA . ARG B 1 52 ? -6.734 19.094 13.242 1 94.62 52 ARG B CA 1
ATOM 2208 C C . ARG B 1 52 ? -8.117 19.578 12.82 1 94.62 52 ARG B C 1
ATOM 2210 O O . ARG B 1 52 ? -8.969 19.844 13.672 1 94.62 52 ARG B O 1
ATOM 2217 N N . GLY B 1 53 ? -8.258 19.75 11.5 1 87.56 53 GLY B N 1
ATOM 2218 C CA . GLY B 1 53 ? -9.562 20.109 10.969 1 87.56 53 GLY B CA 1
ATOM 2219 C C . GLY B 1 53 ? -9.914 21.562 11.203 1 87.56 53 GLY B C 1
ATOM 2220 O O . GLY B 1 53 ? -10.891 22.078 10.641 1 87.56 53 GLY B O 1
ATOM 2221 N N . GLY B 1 54 ? -9.125 22.219 11.875 1 82.31 54 GLY B N 1
ATOM 2222 C CA . GLY B 1 54 ? -9.43 23.609 12.188 1 82.31 54 GLY B CA 1
ATOM 2223 C C . GLY B 1 54 ? -10.797 23.781 12.828 1 82.31 54 GLY B C 1
ATOM 2224 O O . GLY B 1 54 ? -11.414 22.812 13.258 1 82.31 54 GLY B O 1
ATOM 2225 N N . ALA B 1 55 ? -11.219 25.047 12.844 1 73.56 55 ALA B N 1
ATOM 2226 C CA . ALA B 1 55 ? -12.508 25.391 13.445 1 73.56 55 ALA B CA 1
ATOM 2227 C C . ALA B 1 55 ? -13.664 24.953 12.547 1 73.56 55 ALA B C 1
ATOM 2229 O O . ALA B 1 55 ? -14.727 24.562 13.039 1 73.56 55 ALA B O 1
ATOM 2230 N N . LYS B 1 56 ? -13.406 24.891 11.297 1 69.31 56 LYS B N 1
ATOM 2231 C CA . LYS B 1 56 ? -14.492 24.672 10.352 1 69.31 56 LYS B CA 1
ATOM 2232 C C . LYS B 1 56 ? -14.391 23.312 9.688 1 69.31 56 LYS B C 1
ATOM 2234 O O . LYS B 1 56 ? -15.18 22.969 8.805 1 69.31 56 LYS B O 1
ATOM 2239 N N . GLY B 1 57 ? -13.461 22.609 10.148 1 76.12 57 GLY B N 1
ATOM 2240 C CA . GLY B 1 57 ? -13.297 21.344 9.469 1 76.12 57 GLY B CA 1
ATOM 2241 C C . GLY B 1 57 ? -14.375 20.328 9.805 1 76.12 57 GLY B C 1
ATOM 2242 O O . GLY B 1 57 ? -14.867 20.297 10.938 1 76.12 57 GLY B O 1
ATOM 2243 N N . PHE B 1 58 ? -14.75 19.531 8.789 1 77.06 58 PHE B N 1
ATOM 2244 C CA . PHE B 1 58 ? -15.82 18.562 8.984 1 77.06 58 PHE B CA 1
ATOM 2245 C C . PHE B 1 58 ? -15.281 17.25 9.562 1 77.06 58 PHE B C 1
ATOM 2247 O O . PHE B 1 58 ? -15.938 16.609 10.375 1 77.06 58 PHE B O 1
ATOM 2254 N N . ALA B 1 59 ? -14.133 16.906 9.141 1 84.5 59 ALA B N 1
ATOM 2255 C CA . ALA B 1 59 ? -13.547 15.68 9.68 1 84.5 59 ALA B CA 1
ATOM 2256 C C . ALA B 1 59 ? -12.891 15.93 11.031 1 84.5 59 ALA B C 1
ATOM 2258 O O . ALA B 1 59 ? -11.984 16.766 11.141 1 84.5 59 ALA B O 1
ATOM 2259 N N . LYS B 1 60 ? -13.43 15.227 12.078 1 87.94 60 LYS B N 1
ATOM 2260 C CA . LYS B 1 60 ? -12.922 15.406 13.43 1 87.94 60 LYS B CA 1
ATOM 2261 C C . LYS B 1 60 ? -12.586 14.062 14.078 1 87.94 60 LYS B C 1
ATOM 2263 O O . LYS B 1 60 ? -13.219 13.664 15.062 1 87.94 60 LYS B O 1
ATOM 2268 N N . PRO B 1 61 ? -11.562 13.453 13.562 1 93.31 61 PRO B N 1
ATOM 2269 C CA . PRO B 1 61 ? -11.156 12.227 14.25 1 93.31 61 PRO B CA 1
ATOM 2270 C C . PRO B 1 61 ? -10.734 12.477 15.703 1 93.31 61 PRO B C 1
ATOM 2272 O O . PRO B 1 61 ? -10.477 13.617 16.078 1 93.31 61 PRO B O 1
ATOM 2275 N N . ASP B 1 62 ? -10.742 11.359 16.5 1 94.94 62 ASP B N 1
ATOM 2276 C CA . ASP B 1 62 ? -10.273 11.406 17.891 1 94.94 62 ASP B CA 1
ATOM 2277 C C . ASP B 1 62 ? -8.758 11.594 17.953 1 94.94 62 ASP B C 1
ATOM 2279 O O . ASP B 1 62 ? -8 10.703 17.562 1 94.94 62 ASP B O 1
ATOM 2283 N N . PRO B 1 63 ? -8.336 12.68 18.516 1 96.62 63 PRO B N 1
ATOM 2284 C CA . PRO B 1 63 ? -6.895 12.922 18.531 1 96.62 63 PRO B CA 1
ATOM 2285 C C . PRO B 1 63 ? -6.125 11.844 19.297 1 96.62 63 PRO B C 1
ATOM 2287 O O . PRO B 1 63 ? -4.965 11.57 18.969 1 96.62 63 PRO B O 1
ATOM 2290 N N . SER B 1 64 ? -6.707 11.234 20.234 1 97.75 64 SER B N 1
ATOM 2291 C CA . SER B 1 64 ? -6.004 10.25 21.047 1 97.75 64 SER B CA 1
ATOM 2292 C C . SER B 1 64 ? -5.641 9.016 20.234 1 97.75 64 SER B C 1
ATOM 2294 O O . SER B 1 64 ? -4.801 8.219 20.656 1 97.75 64 SER B O 1
ATOM 2296 N N . LEU B 1 65 ? -6.258 8.852 19.094 1 97.44 65 LEU B N 1
ATOM 2297 C CA . LEU B 1 65 ? -6.016 7.676 18.266 1 97.44 65 LEU B CA 1
ATOM 2298 C C . LEU B 1 65 ? -5.098 8.016 17.094 1 97.44 65 LEU B C 1
ATOM 2300 O O . LEU B 1 65 ? -4.785 7.152 16.266 1 97.44 65 LEU B O 1
ATOM 2304 N N . THR B 1 66 ? -4.688 9.242 17.016 1 98.12 66 THR B N 1
ATOM 2305 C CA . THR B 1 66 ? -3.762 9.672 15.969 1 98.12 66 THR B CA 1
ATOM 2306 C C . THR B 1 66 ? -2.33 9.703 16.5 1 98.12 66 THR B C 1
ATOM 2308 O O . THR B 1 66 ? -2.107 9.711 17.703 1 98.12 66 THR B O 1
ATOM 2311 N N . TYR B 1 67 ? -1.421 9.648 15.594 1 98.38 67 TYR B N 1
ATOM 2312 C CA . TYR B 1 67 ? -0.02 9.742 15.992 1 98.38 67 TYR B CA 1
ATOM 2313 C C . TYR B 1 67 ? 0.297 11.125 16.562 1 98.38 67 TYR B C 1
ATOM 2315 O O . TYR B 1 67 ? 0.101 12.141 15.883 1 98.38 67 TYR B O 1
ATOM 2323 N N . ASN B 1 68 ? 0.747 11.195 17.797 1 98.25 68 ASN B N 1
ATOM 2324 C CA . ASN B 1 68 ? 1.095 12.414 18.516 1 98.25 68 ASN B CA 1
ATOM 2325 C C . ASN B 1 68 ? -0.079 13.391 18.578 1 98.25 68 ASN B C 1
ATOM 2327 O O . ASN B 1 68 ? 0.117 14.609 18.609 1 98.25 68 ASN B O 1
ATOM 2331 N N . ARG B 1 69 ? -1.258 12.914 18.328 1 97.88 69 ARG B N 1
ATOM 2332 C CA . ARG B 1 69 ? -2.52 13.609 18.547 1 97.88 69 ARG B CA 1
ATOM 2333 C C . ARG B 1 69 ? -2.719 14.711 17.516 1 97.88 69 ARG B C 1
ATOM 2335 O O . ARG B 1 69 ? -3.334 15.742 17.812 1 97.88 69 ARG B O 1
ATOM 2342 N N . THR B 1 70 ? -2.072 14.617 16.359 1 98.06 70 THR B N 1
ATOM 2343 C CA . THR B 1 70 ? -2.184 15.648 15.336 1 98.06 70 THR B CA 1
ATOM 2344 C C . THR B 1 70 ? -2.408 15.023 13.961 1 98.06 70 THR B C 1
ATOM 2346 O O . THR B 1 70 ? -2.191 13.82 13.781 1 98.06 70 THR B O 1
ATOM 2349 N N . TRP B 1 71 ? -2.957 15.805 13.047 1 98.31 71 TRP B N 1
ATOM 2350 C CA . TRP B 1 71 ? -3.051 15.539 11.609 1 98.31 71 TRP B CA 1
ATOM 2351 C C . TRP B 1 71 ? -3.27 16.828 10.828 1 98.31 71 TRP B C 1
ATOM 2353 O O . TRP B 1 71 ? -3.65 17.859 11.406 1 98.31 71 TRP B O 1
ATOM 2363 N N . HIS B 1 72 ? -2.951 16.828 9.531 1 97.88 72 HIS B N 1
ATOM 2364 C CA . HIS B 1 72 ? -3.344 17.8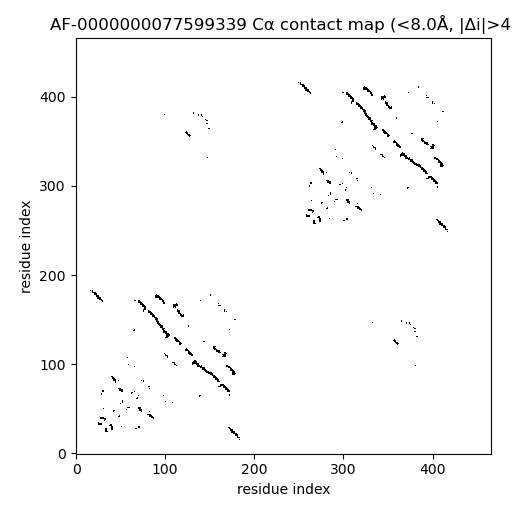91 8.617 1 97.88 72 HIS B CA 1
ATOM 2365 C C . HIS B 1 72 ? -4.391 17.406 7.617 1 97.88 72 HIS B C 1
ATOM 2367 O O . HIS B 1 72 ? -4.262 16.312 7.062 1 97.88 72 HIS B O 1
ATOM 2373 N N . ASP B 1 73 ? -5.406 18.172 7.398 1 96.44 73 ASP B N 1
ATOM 2374 C CA . ASP B 1 73 ? -6.453 17.719 6.477 1 96.44 73 ASP B CA 1
ATOM 2375 C C . ASP B 1 73 ? -6.723 18.781 5.406 1 96.44 73 ASP B C 1
ATOM 2377 O O . ASP B 1 73 ? -6.453 19.969 5.609 1 96.44 73 ASP B O 1
ATOM 2381 N N . ALA B 1 74 ? -7.195 18.312 4.254 1 95.62 74 ALA B N 1
ATOM 2382 C CA . ALA B 1 74 ? -7.637 19.156 3.139 1 95.62 74 ALA B CA 1
ATOM 2383 C C . ALA B 1 74 ? -8.641 18.406 2.266 1 95.62 74 ALA B C 1
ATOM 2385 O O . ALA B 1 74 ? -8.609 17.172 2.18 1 95.62 74 ALA B O 1
ATOM 2386 N N . THR B 1 75 ? -9.523 19.156 1.688 1 94.44 75 THR B N 1
ATOM 2387 C CA . THR B 1 75 ? -10.406 18.656 0.639 1 94.44 75 THR B CA 1
ATOM 2388 C C . THR B 1 75 ? -10.078 19.297 -0.703 1 94.44 75 THR B C 1
ATOM 2390 O O . THR B 1 75 ? -10.039 20.531 -0.812 1 94.44 75 THR B O 1
ATOM 2393 N N . GLN B 1 76 ? -9.766 18.469 -1.633 1 95.88 76 GLN B N 1
ATOM 2394 C CA . GLN B 1 76 ? -9.5 18.906 -2.998 1 95.88 76 GLN B CA 1
ATOM 2395 C C . GLN B 1 76 ? -10.773 18.875 -3.84 1 95.88 76 GLN B C 1
ATOM 2397 O O . GLN B 1 76 ? -11.5 17.875 -3.84 1 95.88 76 GLN B O 1
ATOM 2402 N N . HIS B 1 77 ? -11.023 19.953 -4.559 1 95 77 HIS B N 1
ATOM 2403 C CA . HIS B 1 77 ? -12.117 20.016 -5.523 1 95 77 HIS B CA 1
ATOM 2404 C C . HIS B 1 77 ? -11.586 20.188 -6.941 1 95 77 HIS B C 1
ATOM 2406 O O . HIS B 1 77 ? -10.477 20.688 -7.141 1 95 77 HIS B O 1
ATOM 2412 N N . ALA B 1 78 ? -12.461 19.766 -7.832 1 95.19 78 ALA B N 1
ATOM 2413 C CA . ALA B 1 78 ? -12.078 19.906 -9.234 1 95.19 78 ALA B CA 1
ATOM 2414 C C . ALA B 1 78 ? -11.812 21.375 -9.578 1 95.19 78 ALA B C 1
ATOM 2416 O O . ALA B 1 78 ? -12.539 22.266 -9.148 1 95.19 78 ALA B O 1
ATOM 2417 N N . GLY B 1 79 ? -10.719 21.625 -10.336 1 95.12 79 GLY B N 1
ATOM 2418 C CA . GLY B 1 79 ? -10.43 22.969 -10.82 1 95.12 79 GLY B CA 1
ATOM 2419 C C . GLY B 1 79 ? -9.555 23.766 -9.875 1 95.12 79 GLY B C 1
ATOM 2420 O O . GLY B 1 79 ? -9.047 24.828 -10.234 1 95.12 79 GLY B O 1
ATOM 2421 N N . GLU B 1 80 ? -9.43 23.328 -8.672 1 96 80 GLU B N 1
ATOM 2422 C CA . GLU B 1 80 ? -8.562 24.016 -7.719 1 96 80 GLU B CA 1
ATOM 2423 C C . GLU B 1 80 ? -7.09 23.703 -7.988 1 96 80 GLU B C 1
ATOM 2425 O O . GLU B 1 80 ? -6.77 22.703 -8.633 1 96 80 GLU B O 1
ATOM 2430 N N . ILE B 1 81 ? -6.254 24.641 -7.41 1 96.75 81 ILE B N 1
ATOM 2431 C CA . ILE B 1 81 ? -4.836 24.297 -7.371 1 96.75 81 ILE B CA 1
ATOM 2432 C C . ILE B 1 81 ? -4.641 22.984 -6.613 1 96.75 81 ILE B C 1
ATOM 2434 O O . ILE B 1 81 ? -5.184 22.797 -5.52 1 96.75 81 ILE B O 1
ATOM 2438 N N . PRO B 1 82 ? -3.898 22.078 -7.203 1 97.38 82 PRO B N 1
ATOM 2439 C CA . PRO B 1 82 ? -3.74 20.781 -6.547 1 97.38 82 PRO B CA 1
ATOM 2440 C C . PRO B 1 82 ? -3.107 20.891 -5.164 1 97.38 82 PRO B C 1
ATOM 2442 O O . PRO B 1 82 ? -2.127 21.609 -4.984 1 97.38 82 PRO B O 1
ATOM 2445 N N . LYS B 1 83 ? -3.693 20.203 -4.277 1 98.44 83 LYS B N 1
ATOM 2446 C CA . LYS B 1 83 ? -3.141 20.141 -2.928 1 98.44 83 LYS B CA 1
ATOM 2447 C C . LYS B 1 83 ? -2.121 19.016 -2.811 1 98.44 83 LYS B C 1
ATOM 2449 O O . LYS B 1 83 ? -2.357 17.906 -3.293 1 98.44 83 LYS B O 1
ATOM 2454 N N . THR B 1 84 ? -0.985 19.312 -2.123 1 98.81 84 THR B N 1
ATOM 2455 C CA . THR B 1 84 ? 0.107 18.344 -2.072 1 98.81 84 THR B CA 1
ATOM 2456 C C . THR B 1 84 ? 0.717 18.281 -0.674 1 98.81 84 THR B C 1
ATOM 2458 O O . THR B 1 84 ? 0.661 19.266 0.071 1 98.81 84 THR B O 1
ATOM 2461 N N . VAL B 1 85 ? 1.208 17.125 -0.304 1 98.81 85 VAL B N 1
ATOM 2462 C CA . VAL B 1 85 ? 2.111 16.891 0.819 1 98.81 85 VAL B CA 1
ATOM 2463 C C . VAL B 1 85 ? 3.484 16.484 0.3 1 98.81 85 VAL B C 1
ATOM 2465 O O . VAL B 1 85 ? 3.596 15.562 -0.518 1 98.81 85 VAL B O 1
ATOM 2468 N N . ASN B 1 86 ? 4.559 17.156 0.805 1 98.88 86 ASN B N 1
ATOM 2469 C CA . ASN B 1 86 ? 5.91 16.844 0.345 1 98.88 86 ASN B CA 1
ATOM 2470 C C . ASN B 1 86 ? 6.871 16.656 1.516 1 98.88 86 ASN B C 1
ATOM 2472 O O . ASN B 1 86 ? 6.828 17.422 2.486 1 98.88 86 ASN B O 1
ATOM 2476 N N . PHE B 1 87 ? 7.734 15.672 1.387 1 98.88 87 PHE B N 1
ATOM 2477 C CA . PHE B 1 87 ? 8.812 15.523 2.357 1 98.88 87 PHE B CA 1
ATOM 2478 C C . PHE B 1 87 ? 9.961 14.711 1.769 1 98.88 87 PHE B C 1
ATOM 2480 O O . PHE B 1 87 ? 9.812 14.086 0.718 1 98.88 87 PHE B O 1
ATOM 2487 N N . ASN B 1 88 ? 11.117 14.789 2.463 1 98.81 88 ASN B N 1
ATOM 2488 C CA . ASN B 1 88 ? 12.312 14.047 2.08 1 98.81 88 ASN B CA 1
ATOM 2489 C C . ASN B 1 88 ? 12.711 13.031 3.15 1 98.81 88 ASN B C 1
ATOM 2491 O O . ASN B 1 88 ? 12.359 13.188 4.32 1 98.81 88 ASN B O 1
ATOM 2495 N N . PHE B 1 89 ? 13.445 12.008 2.721 1 98.25 89 PHE B N 1
ATOM 2496 C CA . PHE B 1 89 ? 13.977 11.016 3.646 1 98.25 89 PHE B CA 1
ATOM 2497 C C . PHE B 1 89 ? 15.172 10.289 3.037 1 98.25 89 PHE B C 1
ATOM 2499 O O . PHE B 1 89 ? 15.422 10.398 1.835 1 98.25 89 PHE B O 1
ATOM 2506 N N . THR B 1 90 ? 15.961 9.633 3.934 1 96.5 90 THR B N 1
ATOM 2507 C CA . THR B 1 90 ? 17.094 8.836 3.49 1 96.5 90 THR B CA 1
ATOM 2508 C C . THR B 1 90 ? 16.969 7.395 3.971 1 96.5 90 THR B C 1
ATOM 2510 O O . THR B 1 90 ? 16.984 7.129 5.176 1 96.5 90 THR B O 1
ATOM 2513 N N . GLY B 1 91 ? 16.812 6.477 3.014 1 95.19 91 GLY B N 1
ATOM 2514 C CA . GLY B 1 91 ? 16.703 5.074 3.383 1 95.19 91 GLY B CA 1
ATOM 2515 C C . GLY B 1 91 ? 16.016 4.227 2.324 1 95.19 91 GLY B C 1
ATOM 2516 O O . GLY B 1 91 ? 15.586 4.746 1.292 1 95.19 91 GLY B O 1
ATOM 2517 N N . PRO B 1 92 ? 15.906 2.871 2.6 1 93.56 92 PRO B N 1
ATOM 2518 C CA . PRO B 1 92 ? 15.438 1.958 1.554 1 93.56 92 PRO B CA 1
ATOM 2519 C C . PRO B 1 92 ? 13.938 1.68 1.641 1 93.56 92 PRO B C 1
ATOM 2521 O O . PRO B 1 92 ? 13.383 0.997 0.776 1 93.56 92 PRO B O 1
ATOM 2524 N N . SER B 1 93 ? 13.289 2.164 2.701 1 96.06 93 SER B N 1
ATOM 2525 C CA . SER B 1 93 ? 11.875 1.827 2.854 1 96.06 93 SER B CA 1
ATOM 2526 C C . SER B 1 93 ? 11.062 3.031 3.326 1 96.06 93 SER B C 1
ATOM 2528 O O . SER B 1 93 ? 11.562 3.859 4.09 1 96.06 93 SER B O 1
ATOM 2530 N N . LEU B 1 94 ? 9.797 3.086 2.807 1 98.06 94 LEU B N 1
ATOM 2531 C CA . LEU B 1 94 ? 8.852 4.129 3.188 1 98.06 94 LEU B CA 1
ATOM 2532 C C . LEU B 1 94 ? 7.461 3.551 3.412 1 98.06 94 LEU B C 1
ATOM 2534 O O . LEU B 1 94 ? 7 2.719 2.629 1 98.06 94 LEU B O 1
ATOM 2538 N N . TYR B 1 95 ? 6.832 4.027 4.508 1 98.31 95 TYR B N 1
ATOM 2539 C CA . TYR B 1 95 ? 5.449 3.734 4.871 1 98.31 95 TYR B CA 1
ATOM 2540 C C . TYR B 1 95 ? 4.684 5.016 5.168 1 98.31 95 TYR B C 1
ATOM 2542 O O . TYR B 1 95 ? 5.09 5.812 6.02 1 98.31 95 TYR B O 1
ATOM 2550 N N . VAL B 1 96 ? 3.58 5.199 4.43 1 98.88 96 VAL B N 1
ATOM 2551 C CA . VAL B 1 96 ? 2.799 6.414 4.637 1 98.88 96 VAL B CA 1
ATOM 2552 C C . VAL B 1 96 ? 1.44 6.062 5.234 1 98.88 96 VAL B C 1
ATOM 2554 O O . VAL B 1 96 ? 0.731 5.195 4.715 1 98.88 96 VAL B O 1
ATOM 2557 N N . TYR B 1 97 ? 1.073 6.805 6.309 1 98.81 97 TYR B N 1
ATOM 2558 C CA . TYR B 1 97 ? -0.143 6.516 7.059 1 98.81 97 TYR B CA 1
ATOM 2559 C C . TYR B 1 97 ? -1.069 7.723 7.086 1 98.81 97 TYR B C 1
ATOM 2561 O O . TYR B 1 97 ? -0.625 8.852 7.336 1 98.81 97 TYR B O 1
ATOM 2569 N N . CYS B 1 98 ? -2.346 7.395 6.859 1 98.5 98 CYS B N 1
ATOM 2570 C CA . CYS B 1 98 ? -3.406 8.391 6.934 1 98.5 98 CYS B CA 1
ATOM 2571 C C . CYS B 1 98 ? -4.531 7.926 7.848 1 98.5 98 CYS B C 1
ATOM 2573 O O . CYS B 1 98 ? -4.52 6.793 8.328 1 98.5 98 CYS B O 1
ATOM 2575 N N . ILE B 1 99 ? -5.375 8.906 8.18 1 97.25 99 ILE B N 1
ATOM 2576 C CA . ILE B 1 99 ? -6.699 8.586 8.695 1 97.25 99 ILE B CA 1
ATOM 2577 C C . ILE B 1 99 ? -7.707 8.547 7.543 1 97.25 99 ILE B C 1
ATOM 2579 O O . ILE B 1 99 ? -7.84 9.516 6.797 1 97.25 99 ILE B O 1
ATOM 2583 N N . ILE B 1 100 ? -8.359 7.449 7.371 1 96.12 100 ILE B N 1
ATOM 2584 C CA . ILE B 1 100 ? -9.359 7.32 6.32 1 96.12 100 ILE B CA 1
ATOM 2585 C C . ILE B 1 100 ? -10.758 7.457 6.922 1 96.12 100 ILE B C 1
ATOM 2587 O O . ILE B 1 100 ? -11.086 6.797 7.91 1 96.12 100 ILE B O 1
ATOM 2591 N N . ALA B 1 101 ? -11.5 8.367 6.344 1 91.69 101 ALA B N 1
ATOM 2592 C CA . ALA B 1 101 ? -12.836 8.648 6.863 1 91.69 101 ALA B CA 1
ATOM 2593 C C . ALA B 1 101 ? -13.906 7.941 6.035 1 91.69 101 ALA B C 1
ATOM 2595 O O . ALA B 1 101 ? -13.828 7.926 4.801 1 91.69 101 ALA B O 1
ATOM 2596 N N . ASN B 1 102 ? -14.781 7.285 6.801 1 85 102 ASN B N 1
ATOM 2597 C CA . ASN B 1 102 ? -16.031 6.867 6.184 1 85 102 ASN B CA 1
ATOM 2598 C C . ASN B 1 102 ? -17.172 7.824 6.52 1 85 102 ASN B C 1
ATOM 2600 O O . ASN B 1 102 ? -17.078 8.586 7.484 1 85 102 ASN B O 1
ATOM 2604 N N . THR B 1 103 ? -18.078 8.023 5.645 1 74.31 103 THR B N 1
ATOM 2605 C CA . THR B 1 103 ? -19.203 8.914 5.898 1 74.31 103 THR B CA 1
ATOM 2606 C C . THR B 1 103 ? -20.531 8.211 5.617 1 74.31 103 THR B C 1
ATOM 2608 O O . THR B 1 103 ? -20.656 7.512 4.609 1 74.31 103 THR B O 1
ATOM 2611 N N . PRO B 1 104 ? -21.422 8.398 6.699 1 60 104 PRO B N 1
ATOM 2612 C CA . PRO B 1 104 ? -22.766 7.848 6.449 1 60 104 PRO B CA 1
ATOM 2613 C C . PRO B 1 104 ? -23.406 8.43 5.195 1 60 104 PRO B C 1
ATOM 2615 O O . PRO B 1 104 ? -23.094 9.555 4.793 1 60 104 PRO B O 1
ATOM 2618 N N . PRO B 1 105 ? -24.172 7.531 4.668 1 58.44 105 PRO B N 1
ATOM 2619 C CA . PRO B 1 105 ? -24.984 8.039 3.551 1 58.44 105 PRO B CA 1
ATOM 2620 C C . PRO B 1 105 ? -25.797 9.273 3.922 1 58.44 105 PRO B C 1
ATOM 2622 O O . PRO B 1 105 ? -26.328 9.359 5.031 1 58.44 105 PRO B O 1
ATOM 2625 N N . GLY B 1 106 ? -25.766 10.211 3.143 1 58.84 106 GLY B N 1
ATOM 2626 C CA . GLY B 1 106 ? -26.594 11.406 3.312 1 58.84 106 GLY B CA 1
ATOM 2627 C C . GLY B 1 106 ? -25.797 12.602 3.803 1 58.84 106 GLY B C 1
ATOM 2628 O O . GLY B 1 106 ? -26.359 13.688 3.996 1 58.84 106 GLY B O 1
ATOM 2629 N N . ARG B 1 107 ? -24.719 12.273 4.219 1 60.94 107 ARG B N 1
ATOM 2630 C CA . ARG B 1 107 ? -23.938 13.445 4.609 1 60.94 107 ARG B CA 1
ATOM 2631 C C . ARG B 1 107 ? -23.344 14.141 3.391 1 60.94 107 ARG B C 1
ATOM 2633 O O . ARG B 1 107 ? -23.078 13.5 2.369 1 60.94 107 ARG B O 1
ATOM 2640 N N . SER B 1 108 ? -23.359 15.445 3.52 1 60.19 108 SER B N 1
ATOM 2641 C CA . SER B 1 108 ? -23.078 16.391 2.447 1 60.19 108 SER B CA 1
ATOM 2642 C C . SER B 1 108 ? -21.594 16.438 2.135 1 60.19 108 SER B C 1
ATOM 2644 O O . SER B 1 108 ? -21.172 17.141 1.217 1 60.19 108 SER B O 1
ATOM 2646 N N . PHE B 1 109 ? -20.781 15.617 2.922 1 71.44 109 PHE B N 1
ATOM 2647 C CA . PHE B 1 109 ? -19.359 15.797 2.617 1 71.44 109 PHE B CA 1
ATOM 2648 C C . PHE B 1 109 ? -18.75 14.508 2.084 1 71.44 109 PHE B C 1
ATOM 2650 O O . PHE B 1 109 ? -19 13.43 2.627 1 71.44 109 PHE B O 1
ATOM 2657 N N . ASP B 1 110 ? -18.188 14.68 0.863 1 78.69 110 ASP B N 1
ATOM 2658 C CA . ASP B 1 110 ? -17.531 13.547 0.231 1 78.69 110 ASP B CA 1
ATOM 2659 C C . ASP B 1 110 ? -16.203 13.227 0.927 1 78.69 110 ASP B C 1
ATOM 2661 O O . ASP B 1 110 ? -15.367 14.102 1.111 1 78.69 110 ASP B O 1
ATOM 2665 N N . THR B 1 111 ? -16.062 12 1.392 1 90.69 111 THR B N 1
ATOM 2666 C CA . THR B 1 111 ? -14.867 11.594 2.113 1 90.69 111 THR B CA 1
ATOM 2667 C C . THR B 1 111 ? -14.031 10.625 1.274 1 90.69 111 THR B C 1
ATOM 2669 O O . THR B 1 111 ? -13.219 9.867 1.812 1 90.69 111 THR B O 1
ATOM 2672 N N . SER B 1 112 ? -14.266 10.695 -0.078 1 91.81 112 SER B N 1
ATOM 2673 C CA . SER B 1 112 ? -13.492 9.82 -0.957 1 91.81 112 SER B CA 1
ATOM 2674 C C . SER B 1 112 ? -12 10.148 -0.891 1 91.81 112 SER B C 1
ATOM 2676 O O . SER B 1 112 ? -11.625 11.289 -0.623 1 91.81 112 SER B O 1
ATOM 2678 N N . ALA B 1 113 ? -11.219 9.094 -1.076 1 95.62 113 ALA B N 1
ATOM 2679 C CA . ALA B 1 113 ? -9.781 9.281 -1.203 1 95.62 113 ALA B CA 1
ATOM 2680 C C . ALA B 1 113 ? -9.297 8.914 -2.605 1 95.62 113 ALA B C 1
ATOM 2682 O O . ALA B 1 113 ? -9.742 7.91 -3.176 1 95.62 113 ALA B O 1
ATOM 2683 N N . HIS B 1 114 ? -8.445 9.703 -3.172 1 97.12 114 HIS B N 1
ATOM 2684 C CA . HIS B 1 114 ? -7.691 9.469 -4.402 1 97.12 114 HIS B CA 1
ATOM 2685 C C . HIS B 1 114 ? -6.355 10.195 -4.375 1 97.12 114 HIS B C 1
ATOM 2687 O O . HIS B 1 114 ? -6.297 11.406 -4.629 1 97.12 114 HIS B O 1
ATOM 2693 N N . TYR B 1 115 ? -5.316 9.43 -4.062 1 98.44 115 TYR B N 1
ATOM 2694 C CA . TYR B 1 115 ? -3.977 9.984 -3.883 1 98.44 115 TYR B CA 1
ATOM 2695 C C . TYR B 1 115 ? -3.018 9.445 -4.938 1 98.44 115 TYR B C 1
ATOM 2697 O O . TYR B 1 115 ? -2.91 8.234 -5.129 1 98.44 115 TYR B O 1
ATOM 2705 N N . ASN B 1 116 ? -2.324 10.359 -5.551 1 98.5 116 ASN B N 1
ATOM 2706 C CA . ASN B 1 116 ? -1.218 9.977 -6.426 1 98.5 116 ASN B CA 1
ATOM 2707 C C . ASN B 1 116 ? 0.13 10.164 -5.734 1 98.5 116 ASN B C 1
ATOM 2709 O O . ASN B 1 116 ? 0.364 11.18 -5.078 1 98.5 116 ASN B O 1
ATOM 2713 N N . PHE B 1 117 ? 0.986 9.164 -5.941 1 98.62 117 PHE B N 1
ATOM 2714 C CA . PHE B 1 117 ? 2.275 9.188 -5.258 1 98.62 117 PHE B CA 1
ATOM 2715 C C . PHE B 1 117 ? 3.414 9.352 -6.258 1 98.62 117 PHE B C 1
ATOM 2717 O O . PHE B 1 117 ? 3.41 8.727 -7.32 1 98.62 117 PHE B O 1
ATOM 2724 N N . PHE B 1 118 ? 4.383 10.203 -5.84 1 98.44 118 PHE B N 1
ATOM 2725 C CA . PHE B 1 118 ? 5.59 10.43 -6.629 1 98.44 118 PHE B CA 1
ATOM 2726 C C . PHE B 1 118 ? 6.84 10.25 -5.773 1 98.44 118 PHE B C 1
ATOM 2728 O O . PHE B 1 118 ? 6.918 10.781 -4.664 1 98.44 118 PHE B O 1
ATOM 2735 N N . LEU B 1 119 ? 7.723 9.461 -6.246 1 98.12 119 LEU B N 1
ATOM 2736 C CA . LEU B 1 119 ? 9.031 9.219 -5.641 1 98.12 119 LEU B CA 1
ATOM 2737 C C . LEU B 1 119 ? 10.148 9.703 -6.555 1 98.12 119 LEU B C 1
ATOM 2739 O O . LEU B 1 119 ? 10.281 9.234 -7.688 1 98.12 119 LEU B O 1
ATOM 2743 N N . ASP B 1 120 ? 10.898 10.719 -6.012 1 97.62 120 ASP B N 1
ATOM 2744 C CA . ASP B 1 120 ? 11.984 11.312 -6.789 1 97.62 120 ASP B CA 1
ATOM 2745 C C . ASP B 1 120 ? 11.484 11.812 -8.141 1 97.62 120 ASP B C 1
ATOM 2747 O O . ASP B 1 120 ? 12.133 11.594 -9.172 1 97.62 120 ASP B O 1
ATOM 2751 N N . GLY B 1 121 ? 10.289 12.32 -8.07 1 97.25 121 GLY B N 1
ATOM 2752 C CA . GLY B 1 121 ? 9.711 12.969 -9.234 1 97.25 121 GLY B CA 1
ATOM 2753 C C . GLY B 1 121 ? 8.992 12 -10.156 1 97.25 121 GLY B C 1
ATOM 2754 O O . GLY B 1 121 ? 8.359 12.414 -11.133 1 97.25 121 GLY B O 1
ATOM 2755 N N . LYS B 1 122 ? 9.047 10.75 -9.836 1 95.62 122 LYS B N 1
ATOM 2756 C CA . LYS B 1 122 ? 8.414 9.75 -10.688 1 95.62 122 LYS B CA 1
ATOM 2757 C C . LYS B 1 122 ? 7.125 9.227 -10.062 1 95.62 122 LYS B C 1
ATOM 2759 O O . LYS B 1 122 ? 7.074 8.977 -8.852 1 95.62 122 LYS B O 1
ATOM 2764 N N . PHE B 1 123 ? 6.102 9.023 -10.961 1 96.38 123 PHE B N 1
ATOM 2765 C CA . PHE B 1 123 ? 4.848 8.43 -10.508 1 96.38 123 PHE B CA 1
ATOM 2766 C C . PHE B 1 123 ? 5.059 6.98 -10.078 1 96.38 123 PHE B C 1
ATOM 2768 O O . PHE B 1 123 ? 5.633 6.184 -10.82 1 96.38 123 PHE B O 1
ATOM 2775 N N . VAL B 1 124 ? 4.527 6.633 -8.781 1 95.81 124 VAL B N 1
ATOM 2776 C CA . VAL B 1 124 ? 4.844 5.297 -8.281 1 95.81 124 VAL B CA 1
ATOM 2777 C C . VAL B 1 124 ? 3.562 4.602 -7.832 1 95.81 124 VAL B C 1
ATOM 2779 O O . VAL B 1 124 ? 3.605 3.469 -7.34 1 95.81 124 VAL B O 1
ATOM 2782 N N . GLY B 1 125 ? 2.434 5.25 -7.938 1 95.44 125 GLY B N 1
ATOM 2783 C CA . GLY B 1 125 ? 1.203 4.539 -7.629 1 95.44 125 GLY B CA 1
ATOM 2784 C C . GLY B 1 125 ? 0.093 5.449 -7.141 1 95.44 125 GLY B C 1
ATOM 2785 O O . GLY B 1 125 ? 0.243 6.676 -7.137 1 95.44 125 GLY B O 1
ATOM 2786 N N . THR B 1 126 ? -1.08 4.824 -6.891 1 96.75 126 THR B N 1
ATOM 2787 C CA . THR B 1 126 ? -2.256 5.527 -6.391 1 96.75 126 THR B CA 1
ATOM 2788 C C . THR B 1 126 ? -2.918 4.738 -5.266 1 96.75 126 THR B C 1
ATOM 2790 O O . THR B 1 126 ? -2.715 3.529 -5.141 1 96.75 126 THR B O 1
ATOM 2793 N N . TYR B 1 127 ? -3.611 5.441 -4.426 1 97 127 TYR B N 1
ATOM 2794 C CA . TYR B 1 127 ? -4.531 4.902 -3.434 1 97 127 TYR B CA 1
ATOM 2795 C C . TYR B 1 127 ? -5.938 5.449 -3.635 1 97 127 TYR B C 1
ATOM 2797 O O . TYR B 1 127 ? -6.125 6.664 -3.748 1 97 127 TYR B O 1
ATOM 2805 N N . ILE B 1 128 ? -6.945 4.574 -3.691 1 95.06 128 ILE B N 1
ATOM 2806 C CA . ILE B 1 128 ? -8.336 4.988 -3.84 1 95.06 128 ILE B CA 1
ATOM 2807 C C . ILE B 1 128 ? -9.188 4.316 -2.762 1 95.06 128 ILE B C 1
ATOM 2809 O O . ILE B 1 128 ? -9.031 3.125 -2.492 1 95.06 128 ILE B O 1
ATOM 2813 N N . HIS B 1 129 ? -10.031 5.121 -2.152 1 93 129 HIS B N 1
ATOM 2814 C CA . HIS B 1 129 ? -11.008 4.629 -1.188 1 93 129 HIS B CA 1
ATOM 2815 C C . HIS B 1 129 ? -12.383 5.242 -1.438 1 93 129 HIS B C 1
ATOM 2817 O O . HIS B 1 129 ? -12.516 6.469 -1.493 1 93 129 HIS B O 1
ATOM 2823 N N . ASP B 1 130 ? -13.344 4.359 -1.583 1 87.56 130 ASP B N 1
ATOM 2824 C CA . ASP B 1 130 ? -14.742 4.781 -1.604 1 87.56 130 ASP B CA 1
ATOM 2825 C C . ASP B 1 130 ? -15.391 4.609 -0.232 1 87.56 130 ASP B C 1
ATOM 2827 O O . ASP B 1 130 ? -15.383 3.51 0.328 1 87.56 130 ASP B O 1
ATOM 2831 N N . PRO B 1 131 ? -15.945 5.723 0.234 1 86.12 131 PRO B N 1
ATOM 2832 C CA . PRO B 1 131 ? -16.5 5.637 1.587 1 86.12 131 PRO B CA 1
ATOM 2833 C C . PRO B 1 131 ? -17.578 4.57 1.714 1 86.12 131 PRO B C 1
ATOM 2835 O O . PRO B 1 131 ? -18.359 4.355 0.779 1 86.12 131 PRO B O 1
ATOM 2838 N N . GLN B 1 132 ? -17.609 3.982 2.918 1 78.88 132 GLN B N 1
ATOM 2839 C CA . GLN B 1 132 ? -18.625 3.01 3.285 1 78.88 132 GLN B CA 1
ATOM 2840 C C . GLN B 1 132 ? -19.75 3.668 4.078 1 78.88 132 GLN B C 1
ATOM 2842 O O . GLN B 1 132 ? -19.656 4.836 4.457 1 78.88 132 GLN B O 1
ATOM 2847 N N . ALA B 1 133 ? -20.812 2.861 4.266 1 71.75 133 ALA B N 1
ATOM 2848 C CA . ALA B 1 133 ? -22.016 3.408 4.879 1 71.75 133 ALA B CA 1
ATOM 2849 C C . ALA B 1 133 ? -21.859 3.537 6.391 1 71.75 133 ALA B C 1
ATOM 2851 O O . ALA B 1 133 ? -22.719 4.121 7.062 1 71.75 133 ALA B O 1
ATOM 2852 N N . ILE B 1 134 ? -20.812 3.178 6.895 1 68.75 134 ILE B N 1
ATOM 2853 C CA . ILE B 1 134 ? -20.625 3.295 8.336 1 68.75 134 ILE B CA 1
ATOM 2854 C C . ILE B 1 134 ? -19.734 4.492 8.648 1 68.75 134 ILE B C 1
ATOM 2856 O O . ILE B 1 134 ? -18.672 4.656 8.039 1 68.75 134 ILE B O 1
ATOM 2860 N N . PRO B 1 135 ? -20.328 5.352 9.492 1 66.94 135 PRO B N 1
ATOM 2861 C CA . PRO B 1 135 ? -19.484 6.488 9.867 1 66.94 135 PRO B CA 1
ATOM 2862 C C . PRO B 1 135 ? -18.312 6.09 10.773 1 66.94 135 PRO B C 1
ATOM 2864 O O . PRO B 1 135 ? -18.531 5.711 11.93 1 66.94 135 PRO B O 1
ATOM 2867 N N . ASP B 1 136 ? -17.172 5.996 10.195 1 82.94 136 ASP B N 1
ATOM 2868 C CA . ASP B 1 136 ? -16.016 5.59 10.984 1 82.94 136 ASP B CA 1
ATOM 2869 C C . ASP B 1 136 ? -14.719 6.156 10.398 1 82.94 136 ASP B C 1
ATOM 2871 O O . ASP B 1 136 ? -14.695 6.613 9.258 1 82.94 136 ASP B O 1
ATOM 2875 N N . TYR B 1 137 ? -13.836 6.41 11.398 1 92.44 137 TYR B N 1
ATOM 2876 C CA . TYR B 1 137 ? -12.461 6.727 11.031 1 92.44 137 TYR B CA 1
ATOM 2877 C C . TYR B 1 137 ? -11.562 5.504 11.172 1 92.44 137 TYR B C 1
ATOM 2879 O O . TYR B 1 137 ? -11.602 4.812 12.195 1 92.44 137 TYR B O 1
ATOM 2887 N N . PHE B 1 138 ? -10.844 5.285 10.102 1 94.31 138 PHE B N 1
ATOM 2888 C CA . PHE B 1 138 ? -9.805 4.266 10.156 1 94.31 138 PHE B CA 1
ATOM 2889 C C . PHE B 1 138 ? -8.438 4.898 10.383 1 94.31 138 PHE B C 1
ATOM 2891 O O . PHE B 1 138 ? -7.91 5.586 9.5 1 94.31 138 PHE B O 1
ATOM 2898 N N . TYR B 1 139 ? -7.934 4.574 11.57 1 96.69 139 TYR B N 1
ATOM 2899 C CA . TYR B 1 139 ? -6.648 5.145 11.953 1 96.69 139 TYR B CA 1
ATOM 2900 C C . TYR B 1 139 ? -5.5 4.262 11.477 1 96.69 139 TYR B C 1
ATOM 2902 O O . TYR B 1 139 ? -5.711 3.111 11.086 1 96.69 139 TYR B O 1
ATOM 2910 N N . ASP B 1 140 ? -4.273 4.836 11.406 1 97.12 140 ASP B N 1
ATOM 2911 C CA . ASP B 1 140 ? -3.072 4.105 11.023 1 97.12 140 ASP B CA 1
ATOM 2912 C C . ASP B 1 140 ? -3.289 3.336 9.719 1 97.12 140 ASP B C 1
ATOM 2914 O O . ASP B 1 140 ? -2.863 2.186 9.594 1 97.12 140 ASP B O 1
ATOM 2918 N N . SER B 1 141 ? -4.027 3.98 8.844 1 96.75 141 SER B N 1
ATOM 2919 C CA . SER B 1 141 ? -4.258 3.336 7.559 1 96.75 141 SER B CA 1
ATOM 2920 C C . SER B 1 141 ? -3.062 3.51 6.629 1 96.75 141 SER B C 1
ATOM 2922 O O . SER B 1 141 ? -2.705 4.637 6.273 1 96.75 141 SER B O 1
ATOM 2924 N N . LEU B 1 142 ? -2.43 2.354 6.25 1 97.56 142 LEU B N 1
ATOM 2925 C CA . LEU B 1 142 ? -1.312 2.369 5.316 1 97.56 142 LEU B CA 1
ATOM 2926 C C . LEU B 1 142 ? -1.793 2.648 3.896 1 97.56 142 LEU B C 1
ATOM 2928 O O . LEU B 1 142 ? -2.566 1.871 3.334 1 97.56 142 LEU B O 1
ATOM 2932 N N . VAL B 1 143 ? -1.308 3.814 3.297 1 98 143 VAL B N 1
ATOM 2933 C CA . VAL B 1 143 ? -1.827 4.188 1.985 1 98 143 VAL B CA 1
ATOM 2934 C C . VAL B 1 143 ? -0.736 4.016 0.931 1 98 143 VAL B C 1
ATOM 2936 O O . VAL B 1 143 ? -1.024 3.977 -0.268 1 98 143 VAL B O 1
ATOM 2939 N N . TYR B 1 144 ? 0.511 4.035 1.409 1 98.06 144 TYR B N 1
ATOM 2940 C CA . TYR B 1 144 ? 1.642 3.795 0.52 1 98.06 144 TYR B CA 1
ATOM 2941 C C . TYR B 1 144 ? 2.74 3.014 1.23 1 98.06 144 TYR B C 1
ATOM 2943 O O . TYR B 1 144 ? 3.039 3.273 2.398 1 98.06 144 TYR B O 1
ATOM 2951 N N . VAL B 1 145 ? 3.354 2.084 0.498 1 95.88 145 VAL B N 1
ATOM 2952 C CA . VAL B 1 145 ? 4.492 1.327 1.011 1 95.88 145 VAL B CA 1
ATOM 2953 C C . VAL B 1 145 ? 5.469 1.027 -0.124 1 95.88 145 VAL B C 1
ATOM 2955 O O . VAL B 1 145 ? 5.055 0.736 -1.248 1 95.88 145 VAL B O 1
ATOM 2958 N N . ASN B 1 146 ? 6.703 1.213 0.118 1 95.31 146 ASN B N 1
ATOM 2959 C CA . ASN B 1 146 ? 7.812 0.801 -0.737 1 95.31 146 ASN B CA 1
ATOM 2960 C C . ASN B 1 146 ? 9.008 0.335 0.083 1 95.31 146 ASN B C 1
ATOM 2962 O O . ASN B 1 146 ? 9.57 1.106 0.863 1 95.31 146 ASN B O 1
ATOM 2966 N N . THR B 1 147 ? 9.414 -0.929 -0.086 1 91.88 147 THR B N 1
ATOM 2967 C CA . THR B 1 147 ? 10.5 -1.484 0.717 1 91.88 147 THR B CA 1
ATOM 2968 C C . THR B 1 147 ? 11.664 -1.914 -0.17 1 91.88 147 THR B C 1
ATOM 2970 O O . THR B 1 147 ? 12.516 -2.699 0.251 1 91.88 147 THR B O 1
ATOM 2973 N N . THR B 1 148 ? 11.719 -1.43 -1.38 1 90.19 148 THR B N 1
ATOM 2974 C CA . THR B 1 148 ? 12.664 -1.977 -2.346 1 90.19 148 THR B CA 1
ATOM 2975 C C . THR B 1 148 ? 13.516 -0.867 -2.953 1 90.19 148 THR B C 1
ATOM 2977 O O . THR B 1 148 ? 14.039 -1.014 -4.059 1 90.19 148 THR B O 1
ATOM 2980 N N . MET B 1 149 ? 13.617 0.206 -2.248 1 90.94 149 MET B N 1
ATOM 2981 C CA . MET B 1 149 ? 14.383 1.336 -2.768 1 90.94 149 MET B CA 1
ATOM 2982 C C . MET B 1 149 ? 15.867 1.181 -2.453 1 90.94 149 MET B C 1
ATOM 2984 O O . MET B 1 149 ? 16.234 0.399 -1.578 1 90.94 149 MET B O 1
ATOM 2988 N N . GLU B 1 150 ? 16.656 1.975 -3.219 1 88.62 150 GLU B N 1
ATOM 2989 C CA . GLU B 1 150 ? 18.062 2.115 -2.84 1 88.62 150 GLU B CA 1
ATOM 2990 C C . GLU B 1 150 ? 18.203 2.92 -1.551 1 88.62 150 GLU B C 1
ATOM 2992 O O . GLU B 1 150 ? 17.406 3.811 -1.274 1 88.62 150 GLU B O 1
ATOM 2997 N N . ASN B 1 151 ? 19.266 2.562 -0.816 1 90 151 ASN B N 1
ATOM 2998 C CA . ASN B 1 151 ? 19.547 3.318 0.399 1 90 151 ASN B CA 1
ATOM 2999 C C . ASN B 1 151 ? 20.172 4.676 0.081 1 90 151 ASN B C 1
ATOM 3001 O O . ASN B 1 151 ? 21.375 4.852 0.2 1 90 151 ASN B O 1
ATOM 3005 N N . GLU B 1 152 ? 19.359 5.652 -0.287 1 94 152 GLU B N 1
ATOM 3006 C CA . GLU B 1 152 ? 19.797 6.992 -0.658 1 94 152 GLU B CA 1
ATOM 3007 C C . GLU B 1 152 ? 18.766 8.039 -0.265 1 94 152 GLU B C 1
ATOM 3009 O O . GLU B 1 152 ? 17.766 7.723 0.378 1 94 152 GLU B O 1
ATOM 3014 N N . HIS B 1 153 ? 19.141 9.273 -0.563 1 97.19 153 HIS B N 1
ATOM 3015 C CA . HIS B 1 153 ? 18.219 10.375 -0.331 1 97.19 153 HIS B CA 1
ATOM 3016 C C . HIS B 1 153 ? 17.062 10.344 -1.321 1 97.19 153 HIS B C 1
ATOM 3018 O O . HIS B 1 153 ? 17.266 10.125 -2.518 1 97.19 153 HIS B O 1
ATOM 3024 N N . HIS B 1 154 ? 15.844 10.508 -0.777 1 98 154 HIS B N 1
ATOM 3025 C CA . HIS B 1 154 ? 14.641 10.492 -1.604 1 98 154 HIS B CA 1
ATOM 3026 C C . HIS B 1 154 ? 13.742 11.688 -1.304 1 98 154 HIS B C 1
ATOM 3028 O O . HIS B 1 154 ? 13.703 12.172 -0.168 1 98 154 HIS B O 1
ATOM 3034 N N . SER B 1 155 ? 13.047 12.141 -2.379 1 98.81 155 SER B N 1
ATOM 3035 C CA . SER B 1 155 ? 11.914 13.047 -2.236 1 98.81 155 SER B CA 1
ATOM 3036 C C . SER B 1 155 ? 10.594 12.32 -2.482 1 98.81 155 SER B C 1
ATOM 3038 O O . SER B 1 155 ? 10.5 11.477 -3.373 1 98.81 155 SER B O 1
ATOM 3040 N N . PHE B 1 156 ? 9.633 12.664 -1.625 1 98.81 156 PHE B N 1
ATOM 3041 C CA . PHE B 1 156 ? 8.32 12.047 -1.759 1 98.81 156 PHE B CA 1
ATOM 3042 C C . PHE B 1 156 ? 7.227 13.102 -1.788 1 98.81 156 PHE B C 1
ATOM 3044 O O . PHE B 1 156 ? 7.266 14.062 -1.018 1 98.81 156 PHE B O 1
ATOM 3051 N N . SER B 1 157 ? 6.23 12.875 -2.799 1 98.88 157 SER B N 1
ATOM 3052 C CA . SER B 1 157 ? 5.098 13.789 -2.93 1 98.88 157 SER B CA 1
ATOM 3053 C C . SER B 1 157 ? 3.785 13.023 -3.059 1 98.88 157 SER B C 1
ATOM 3055 O O . SER B 1 157 ? 3.719 12 -3.744 1 98.88 157 SER B O 1
ATOM 3057 N N . ILE B 1 158 ? 2.82 13.562 -2.387 1 98.88 158 ILE B N 1
ATOM 3058 C CA . ILE B 1 158 ? 1.439 13.117 -2.541 1 98.88 158 ILE B CA 1
ATOM 3059 C C . ILE B 1 158 ? 0.612 14.219 -3.201 1 98.88 158 ILE B C 1
ATOM 3061 O O . ILE B 1 158 ? 0.629 15.367 -2.756 1 98.88 158 ILE B O 1
ATOM 3065 N N . ILE B 1 159 ? -0.137 13.883 -4.273 1 98.75 159 ILE B N 1
ATOM 3066 C CA . ILE B 1 159 ? -1.025 14.828 -4.938 1 98.75 159 ILE B CA 1
ATOM 3067 C C . ILE B 1 159 ? -2.463 14.312 -4.883 1 98.75 159 ILE B C 1
ATOM 3069 O O . ILE B 1 159 ? -2.736 13.172 -5.258 1 98.75 159 ILE B O 1
ATOM 3073 N N . LEU B 1 160 ? -3.348 15.141 -4.402 1 98.44 160 LEU B N 1
ATOM 3074 C CA . LEU B 1 160 ? -4.762 14.781 -4.367 1 98.44 160 LEU B CA 1
ATOM 3075 C C . LEU B 1 160 ? -5.391 14.914 -5.746 1 98.44 160 LEU B C 1
ATOM 3077 O O . LEU B 1 160 ? -5.242 15.945 -6.406 1 98.44 160 LEU B O 1
ATOM 3081 N N . ASP B 1 161 ? -6.102 13.852 -6.141 1 97.69 161 ASP B N 1
ATOM 3082 C CA . ASP B 1 161 ? -6.707 13.82 -7.469 1 97.69 161 ASP B CA 1
ATOM 3083 C C . ASP B 1 161 ? -8.227 13.883 -7.379 1 97.69 161 ASP B C 1
ATOM 3085 O O . ASP B 1 161 ? -8.883 12.867 -7.148 1 97.69 161 ASP B O 1
ATOM 3089 N N . ALA B 1 162 ? -8.828 14.984 -7.652 1 96.5 162 ALA B N 1
ATOM 3090 C CA . ALA B 1 162 ? -10.266 15.203 -7.516 1 96.5 162 ALA B CA 1
ATOM 3091 C C . ALA B 1 162 ? -10.938 15.336 -8.875 1 96.5 162 ALA B C 1
ATOM 3093 O O . ALA B 1 162 ? -11.977 15.984 -9.008 1 96.5 162 ALA B O 1
ATOM 3094 N N . ARG B 1 163 ? -10.398 14.773 -9.891 1 92.69 163 ARG B N 1
ATOM 3095 C CA . ARG B 1 163 ? -10.953 14.898 -11.234 1 92.69 163 ARG B CA 1
ATOM 3096 C C . ARG B 1 163 ? -12.359 14.297 -11.305 1 92.69 163 ARG B C 1
ATOM 3098 O O . ARG B 1 163 ? -13.227 14.812 -12.016 1 92.69 163 ARG B O 1
ATOM 3105 N N . GLU B 1 164 ? -12.695 13.305 -10.641 1 91.31 164 GLU B N 1
ATOM 3106 C CA . GLU B 1 164 ? -13.984 12.625 -10.711 1 91.31 164 GLU B CA 1
ATOM 3107 C C . GLU B 1 164 ? -14.922 13.109 -9.609 1 91.31 164 GLU B C 1
ATOM 3109 O O . GLU B 1 164 ? -16.109 13.328 -9.852 1 91.31 164 GLU B O 1
ATOM 3114 N N . LYS B 1 165 ? -14.461 13.281 -8.461 1 91.69 165 LYS B N 1
ATOM 3115 C CA . LYS B 1 165 ? -15.211 13.727 -7.293 1 91.69 165 LYS B CA 1
ATOM 3116 C C . LYS B 1 165 ? -14.289 14.367 -6.258 1 91.69 165 LYS B C 1
ATOM 3118 O O . LYS B 1 165 ? -13.07 14.172 -6.305 1 91.69 165 LYS B O 1
ATOM 3123 N N . PRO B 1 166 ? -14.891 15.109 -5.355 1 93 166 PRO B N 1
ATOM 3124 C CA . PRO B 1 166 ? -14.055 15.695 -4.305 1 93 166 PRO B CA 1
ATOM 3125 C C . PRO B 1 166 ? -13.289 14.641 -3.508 1 93 166 PRO B C 1
ATOM 3127 O O . PRO B 1 166 ? -13.805 13.539 -3.273 1 93 166 PRO B O 1
ATOM 3130 N N . VAL B 1 167 ? -12.078 15.016 -3.023 1 95.19 167 VAL B N 1
ATOM 3131 C CA . VAL B 1 167 ? -11.188 14.086 -2.346 1 95.19 167 VAL B CA 1
ATOM 3132 C C . VAL B 1 167 ? -10.734 14.68 -1.013 1 95.19 167 VAL B C 1
ATOM 3134 O O . VAL B 1 167 ? -10.305 15.836 -0.955 1 95.19 167 VAL B O 1
ATOM 3137 N N . LEU B 1 168 ? -10.898 13.852 0.021 1 95.06 168 LEU B N 1
ATOM 3138 C CA . LEU B 1 168 ? -10.461 14.227 1.36 1 95.06 168 LEU B CA 1
ATOM 3139 C C . LEU B 1 168 ? -9.172 13.5 1.735 1 95.06 168 LEU B C 1
ATOM 3141 O O . LEU B 1 168 ? -9.031 12.305 1.479 1 95.06 168 LEU B O 1
ATOM 3145 N N . MET B 1 169 ? -8.203 14.273 2.314 1 96.94 169 MET B N 1
ATOM 3146 C CA . MET B 1 169 ? -7.051 13.633 2.945 1 96.94 169 MET B CA 1
ATOM 3147 C C . MET B 1 169 ? -6.883 14.117 4.383 1 96.94 169 MET B C 1
ATOM 3149 O O . MET B 1 169 ? -6.996 15.312 4.66 1 96.94 169 MET B O 1
ATOM 3153 N N . LEU B 1 170 ? -6.688 13.156 5.297 1 97.56 170 LEU B N 1
ATOM 3154 C CA . LEU B 1 170 ? -6.184 13.398 6.648 1 97.56 170 LEU B CA 1
ATOM 3155 C C . LEU B 1 170 ? -4.801 12.781 6.828 1 97.56 170 LEU B C 1
ATOM 3157 O O . LEU B 1 170 ? -4.68 11.625 7.25 1 97.56 170 LEU B O 1
ATOM 3161 N N . PHE B 1 171 ? -3.746 13.555 6.516 1 98.69 171 PHE B N 1
ATOM 3162 C CA . PHE B 1 171 ? -2.377 13.07 6.633 1 98.69 171 PHE B CA 1
ATOM 3163 C C . PHE B 1 171 ? -1.951 13 8.094 1 98.69 171 PHE B C 1
ATOM 3165 O O . PHE B 1 171 ? -2.033 13.992 8.82 1 98.69 171 PHE B O 1
ATOM 3172 N N . ASP B 1 172 ? -1.391 11.789 8.469 1 98.75 172 ASP B N 1
ATOM 3173 C CA . ASP B 1 172 ? -1.051 11.617 9.875 1 98.75 172 ASP B CA 1
ATOM 3174 C C . ASP B 1 172 ? 0.461 11.523 10.07 1 98.75 172 ASP B C 1
ATOM 3176 O O . ASP B 1 172 ? 1.064 12.383 10.711 1 98.75 172 ASP B O 1
ATOM 3180 N N . TYR B 1 173 ? 1.09 10.516 9.461 1 98.88 173 TYR B N 1
ATOM 3181 C CA . TYR B 1 173 ? 2.535 10.383 9.594 1 98.88 173 TYR B CA 1
ATOM 3182 C C . TYR B 1 173 ? 3.098 9.445 8.531 1 98.88 173 TYR B C 1
ATOM 3184 O O . TYR B 1 173 ? 2.344 8.828 7.777 1 98.88 173 TYR B O 1
ATOM 3192 N N . ALA B 1 174 ? 4.383 9.445 8.445 1 98.94 174 ALA B N 1
ATOM 3193 C CA . ALA B 1 174 ? 5.129 8.484 7.637 1 98.94 174 ALA B CA 1
ATOM 3194 C C . ALA B 1 174 ? 6.285 7.883 8.43 1 98.94 174 ALA B C 1
ATOM 3196 O O . ALA B 1 174 ? 6.738 8.469 9.422 1 98.94 174 ALA B O 1
ATOM 3197 N N . VAL B 1 175 ? 6.73 6.648 8.016 1 98.81 175 VAL B N 1
ATOM 3198 C CA . VAL B 1 175 ? 7.879 5.969 8.617 1 98.81 175 VAL B CA 1
ATOM 3199 C C . VAL B 1 175 ? 8.844 5.527 7.52 1 98.81 175 VAL B C 1
ATOM 3201 O O . VAL B 1 175 ? 8.43 4.984 6.496 1 98.81 175 VAL B O 1
ATOM 3204 N N . TYR B 1 176 ? 10.094 5.855 7.727 1 98.44 176 TYR B N 1
ATOM 3205 C CA . TYR B 1 176 ? 11.109 5.297 6.84 1 98.44 176 TYR B CA 1
ATOM 3206 C C . TYR B 1 176 ? 12.148 4.512 7.625 1 98.44 176 TYR B C 1
ATOM 3208 O O . TYR B 1 176 ? 12.336 4.734 8.82 1 98.44 176 TYR B O 1
ATOM 3216 N N . THR B 1 177 ? 12.812 3.531 6.949 1 96.62 177 THR B N 1
ATOM 3217 C CA . THR B 1 177 ? 13.93 2.775 7.508 1 96.62 177 THR B CA 1
ATOM 3218 C C . THR B 1 177 ? 15.266 3.363 7.047 1 96.62 177 THR B C 1
ATOM 3220 O O . THR B 1 177 ? 15.438 3.66 5.867 1 96.62 177 THR B O 1
ATOM 3223 N N . THR B 1 178 ? 16.078 3.623 8.039 1 92.75 178 THR B N 1
ATOM 3224 C CA . THR B 1 178 ? 17.422 4.098 7.691 1 92.75 178 THR B CA 1
ATOM 3225 C C . THR B 1 178 ? 18.484 3.129 8.195 1 92.75 178 THR B C 1
ATOM 3227 O O . THR B 1 178 ? 18.266 2.41 9.172 1 92.75 178 THR B O 1
ATOM 3230 N N . ILE B 1 179 ? 19.562 3.045 7.367 1 88 179 ILE B N 1
ATOM 3231 C CA . ILE B 1 179 ? 20.703 2.199 7.715 1 88 179 ILE B CA 1
ATOM 3232 C C . ILE B 1 179 ? 21.844 3.062 8.266 1 88 179 ILE B C 1
ATOM 3234 O O . ILE B 1 179 ? 22.266 4.02 7.617 1 88 179 ILE B O 1
ATOM 3238 N N . GLU B 1 180 ? 22.078 2.973 9.516 1 75.56 180 GLU B N 1
ATOM 3239 C CA . GLU B 1 180 ? 23.156 3.744 10.133 1 75.56 180 GLU B CA 1
ATOM 3240 C C . GLU B 1 180 ? 24.484 2.994 10.062 1 75.56 180 GLU B C 1
ATOM 3242 O O . GLU B 1 180 ? 24.531 1.789 10.32 1 75.56 180 GLU B O 1
ATOM 3247 N N . GLN B 1 181 ? 25.406 3.652 9.336 1 64.88 181 GLN B N 1
ATOM 3248 C CA . GLN B 1 181 ? 26.766 3.109 9.445 1 64.88 181 GLN B CA 1
ATOM 3249 C C . GLN B 1 181 ? 27.375 3.408 10.812 1 64.88 181 GLN B C 1
ATOM 3251 O O . GLN B 1 181 ? 27.312 4.543 11.281 1 64.88 181 GLN B O 1
ATOM 3256 N N . ARG B 1 182 ? 27.266 2.475 11.594 1 55.03 182 ARG B N 1
ATOM 3257 C CA . ARG B 1 182 ? 27.953 2.736 12.852 1 55.03 182 ARG B CA 1
ATOM 3258 C C . ARG B 1 182 ? 29.422 3.068 12.617 1 55.03 182 ARG B C 1
ATOM 3260 O O . ARG B 1 182 ? 30.125 2.336 11.922 1 55.03 182 ARG B O 1
ATOM 3267 N N . SER B 1 183 ? 29.781 4.297 12.633 1 55.09 183 SER B N 1
ATOM 3268 C CA . SER B 1 183 ? 31.203 4.645 12.594 1 55.09 183 SER B CA 1
ATOM 3269 C C . SER B 1 183 ? 32 3.816 13.594 1 55.09 183 SER B C 1
ATOM 3271 O O . SER B 1 183 ? 31.531 3.559 14.711 1 55.09 183 SER B O 1
ATOM 3273 N N . PRO B 1 184 ? 33.062 3.221 13.117 1 51.44 184 PRO B N 1
ATOM 3274 C CA . PRO B 1 184 ? 33.938 2.527 14.07 1 51.44 184 PRO B CA 1
ATOM 3275 C C . PRO B 1 184 ? 34.219 3.367 15.312 1 51.44 184 PRO B C 1
ATOM 3277 O O . PRO B 1 184 ? 34.344 4.59 15.219 1 51.44 184 PRO B O 1
ATOM 3280 N N . THR B 1 185 ? 33.719 2.932 16.422 1 52.84 185 THR B N 1
ATOM 3281 C CA . THR B 1 185 ? 34.188 3.578 17.641 1 52.84 185 THR B CA 1
ATOM 3282 C C . THR B 1 185 ? 35.688 3.885 17.547 1 52.84 185 THR B C 1
ATOM 3284 O O . THR B 1 185 ? 36.469 3.01 17.219 1 52.84 185 THR B O 1
ATOM 3287 N N . PRO B 1 186 ? 36.031 5.133 17.406 1 50.56 186 PRO B N 1
ATOM 3288 C CA . PRO B 1 186 ? 37.469 5.41 17.391 1 50.56 186 PRO B CA 1
ATOM 3289 C C . PRO B 1 186 ? 38.25 4.543 18.375 1 50.56 186 PRO B C 1
ATOM 3291 O O . PRO B 1 186 ? 37.781 4.324 19.5 1 50.56 186 PRO B O 1
ATOM 3294 N N . SER B 1 187 ? 38.938 3.561 17.875 1 47.5 187 SER B N 1
ATOM 3295 C CA . SER B 1 187 ? 39.875 2.867 18.766 1 47.5 187 SER B CA 1
ATOM 3296 C C . SER B 1 187 ? 40.656 3.855 19.594 1 47.5 187 SER B C 1
ATOM 3298 O O . SER B 1 187 ? 41.25 4.789 19.062 1 47.5 187 SER B O 1
ATOM 3300 N N . LEU B 1 188 ? 40.375 4.059 20.812 1 46.38 188 LEU B N 1
ATOM 3301 C CA . LEU B 1 188 ? 41.219 4.844 21.719 1 46.38 188 LEU B CA 1
ATOM 3302 C C . LEU B 1 188 ? 42.688 4.516 21.516 1 46.38 188 LEU B C 1
ATOM 3304 O O . LEU B 1 188 ? 43.094 3.352 21.609 1 46.38 188 LEU B O 1
ATOM 3308 N N . SER B 1 189 ? 43.344 5.191 20.562 1 47.5 189 SER B N 1
ATOM 3309 C CA . SER B 1 189 ? 44.781 5.094 20.516 1 47.5 189 SER B CA 1
ATOM 3310 C C . SER B 1 189 ? 45.406 5.027 21.906 1 47.5 189 SER B C 1
ATOM 3312 O O . SER B 1 189 ? 44.969 5.777 22.797 1 47.5 189 SER B O 1
ATOM 3314 N N . PRO B 1 190 ? 46.25 4.023 22.156 1 44.16 190 PRO B N 1
ATOM 3315 C CA . PRO B 1 190 ? 46.906 3.963 23.469 1 44.16 190 PRO B CA 1
ATOM 3316 C C . PRO B 1 190 ? 47.594 5.262 23.844 1 44.16 190 PRO B C 1
ATOM 3318 O O . PRO B 1 190 ? 48.344 5.828 23.016 1 44.16 190 PRO B O 1
ATOM 3321 N N . THR B 1 191 ? 47 6.207 24.562 1 42.06 191 THR B N 1
ATOM 3322 C CA . THR B 1 191 ? 47.656 7.387 25.109 1 42.06 191 THR B CA 1
ATOM 3323 C C . THR B 1 191 ? 49.062 7.031 25.625 1 42.06 191 THR B C 1
ATOM 3325 O O . THR B 1 191 ? 49.219 6.078 26.391 1 42.06 191 THR B O 1
ATOM 3328 N N . ASP B 1 192 ? 50.094 7.395 24.953 1 39.97 192 ASP B N 1
ATOM 3329 C CA . ASP B 1 192 ? 51.5 7.383 25.438 1 39.97 192 ASP B CA 1
ATOM 3330 C C . ASP B 1 192 ? 51.562 7.824 26.891 1 39.97 192 ASP B C 1
ATOM 3332 O O . ASP B 1 192 ? 50.938 8.797 27.297 1 39.97 192 ASP B O 1
ATOM 3336 N N . SER B 1 193 ? 52.031 6.988 27.875 1 39.59 193 SER B N 1
ATOM 3337 C CA . SER B 1 193 ? 52.25 7.156 29.297 1 39.59 193 SER B CA 1
ATOM 3338 C C . SER B 1 193 ? 53.188 8.312 29.578 1 39.59 193 SER B C 1
ATOM 3340 O O . SER B 1 193 ? 54.406 8.195 29.391 1 39.59 193 SER B O 1
ATOM 3342 N N . SER B 1 194 ? 53.094 9.492 29.031 1 33.81 194 SER B N 1
ATOM 3343 C CA . SER B 1 194 ? 54.031 10.5 29.531 1 33.81 194 SER B CA 1
ATOM 3344 C C . SER B 1 194 ? 54.031 10.523 31.062 1 33.81 194 SER B C 1
ATOM 3346 O O . SER B 1 194 ? 53 10.328 31.703 1 33.81 194 SER B O 1
ATOM 3348 N N . GLU B 1 195 ? 55.344 10.477 31.625 1 33.78 195 GLU B N 1
ATOM 3349 C CA . GLU B 1 195 ? 55.812 10.523 33 1 33.78 195 GLU B CA 1
ATOM 3350 C C . GLU B 1 195 ? 55.188 11.703 33.75 1 33.78 195 GLU B C 1
ATOM 3352 O O . GLU B 1 195 ? 55.531 12.859 33.5 1 33.78 195 GLU B O 1
ATOM 3357 N N . ALA B 1 196 ? 53.938 11.898 34 1 32.16 196 ALA B N 1
ATOM 3358 C CA . ALA B 1 196 ? 53.344 12.969 34.781 1 32.16 196 ALA B CA 1
ATOM 3359 C C . ALA B 1 196 ? 54 13.086 36.156 1 32.16 196 ALA B C 1
ATOM 3361 O O . ALA B 1 196 ? 54.375 12.078 36.781 1 32.16 196 ALA B O 1
ATOM 3362 N N . SER B 1 197 ? 54.781 14.109 36.344 1 31.69 197 SER B N 1
ATOM 3363 C CA . SER B 1 197 ? 55.25 14.648 37.625 1 31.69 197 SER B CA 1
ATOM 3364 C C . SER B 1 197 ? 54.156 14.523 38.688 1 31.69 197 SER B C 1
ATOM 3366 O O . SER B 1 197 ? 52.969 14.562 38.406 1 31.69 197 SER B O 1
ATOM 3368 N N . ASP B 1 198 ? 54.594 14.094 40 1 29.95 198 ASP B N 1
ATOM 3369 C CA . ASP B 1 198 ? 53.938 13.594 41.219 1 29.95 198 ASP B CA 1
ATOM 3370 C C . ASP B 1 198 ? 52.969 14.625 41.781 1 29.95 198 ASP B C 1
ATOM 3372 O O . ASP B 1 198 ? 53.25 15.312 42.75 1 29.95 198 ASP B O 1
ATOM 3376 N N . ARG B 1 199 ? 52.625 15.789 41.156 1 28.3 199 ARG B N 1
ATOM 3377 C CA . ARG B 1 199 ? 51.938 16.641 42.125 1 28.3 199 ARG B CA 1
ATOM 3378 C C . ARG B 1 199 ? 50.781 15.883 42.812 1 28.3 199 ARG B C 1
ATOM 3380 O O . ARG B 1 199 ? 50.156 15.023 42.188 1 28.3 199 ARG B O 1
ATOM 3387 N N . PRO B 1 200 ? 50.625 15.93 44.219 1 28 200 PRO B N 1
ATOM 3388 C CA . PRO B 1 200 ? 49.75 15.156 45.062 1 28 200 PRO B CA 1
ATOM 3389 C C . PRO B 1 200 ? 48.281 15.289 44.688 1 28 200 PRO B C 1
ATOM 3391 O O . PRO B 1 200 ? 47.688 16.359 44.844 1 28 200 PRO B O 1
ATOM 3394 N N . ILE B 1 201 ? 47.906 15.453 43.438 1 24.56 201 ILE B N 1
ATOM 3395 C CA . ILE B 1 201 ? 46.469 15.789 43.281 1 24.56 201 ILE B CA 1
ATOM 3396 C C . ILE B 1 201 ? 45.625 14.781 44.031 1 24.56 201 ILE B C 1
ATOM 3398 O O . ILE B 1 201 ? 45.938 13.594 44.094 1 24.56 201 ILE B O 1
ATOM 3402 N N . ILE B 1 202 ? 44.719 15.258 44.969 1 25.25 202 ILE B N 1
ATOM 3403 C CA . ILE B 1 202 ? 43.562 14.961 45.781 1 25.25 202 ILE B CA 1
ATOM 3404 C C . ILE B 1 202 ? 42.594 14.102 44.969 1 25.25 202 ILE B C 1
ATOM 3406 O O . ILE B 1 202 ? 42.312 14.383 43.781 1 25.25 202 ILE B O 1
ATOM 3410 N N . PRO B 1 203 ? 42.406 12.844 45.344 1 21.67 203 PRO B N 1
ATOM 3411 C CA . PRO B 1 203 ? 41.719 11.758 44.656 1 21.67 203 PRO B CA 1
ATOM 3412 C C . PRO B 1 203 ? 40.281 12.133 44.281 1 21.67 203 PRO B C 1
ATOM 3414 O O . PRO B 1 203 ? 39.469 12.43 45.156 1 21.67 203 PRO B O 1
ATOM 3417 N N . SER B 1 204 ? 40.031 13.281 43.469 1 21.88 204 SER B N 1
ATOM 3418 C CA . SER B 1 204 ? 38.625 13.469 43.188 1 21.88 204 SER B CA 1
ATOM 3419 C C . SER B 1 204 ? 38 12.203 42.594 1 21.88 204 SER B C 1
ATOM 3421 O O . SER B 1 204 ? 38.531 11.641 41.625 1 21.88 204 SER B O 1
ATOM 3423 N N . ASN B 1 205 ? 37.438 11.359 43.469 1 19.64 205 ASN B N 1
ATOM 3424 C CA . ASN B 1 205 ? 36.688 10.148 43.188 1 19.64 205 ASN B CA 1
ATOM 3425 C C . ASN B 1 205 ? 35.688 10.367 42.031 1 19.64 205 ASN B C 1
ATOM 3427 O O . ASN B 1 205 ? 34.594 10.93 42.25 1 19.64 205 ASN B O 1
ATOM 3431 N N . ALA B 1 206 ? 36.062 11.008 40.969 1 22.39 206 ALA B N 1
ATOM 3432 C CA . ALA B 1 206 ? 35.031 11.242 39.938 1 22.39 206 ALA B CA 1
ATOM 3433 C C . ALA B 1 206 ? 34.5 9.922 39.375 1 22.39 206 ALA B C 1
ATOM 3435 O O . ALA B 1 206 ? 35.125 9.305 38.5 1 22.39 206 ALA B O 1
ATOM 3436 N N . GLY B 1 207 ? 34.25 8.961 40.281 1 20.84 207 GLY B N 1
ATOM 3437 C CA . GLY B 1 207 ? 34 7.641 39.719 1 20.84 207 GLY B CA 1
ATOM 3438 C C . GLY B 1 207 ? 33.062 7.672 38.531 1 20.84 207 GLY B C 1
ATOM 3439 O O . GLY B 1 207 ? 33.406 7.277 37.438 1 20.84 207 GLY B O 1
ATOM 3440 N N . VAL B 1 208 ? 31.781 7.258 38.75 1 19.28 208 VAL B N 1
ATOM 3441 C CA . VAL B 1 208 ? 30.984 6.176 38.188 1 19.28 208 VAL B CA 1
ATOM 3442 C C . VAL B 1 208 ? 30.281 6.664 36.938 1 19.28 208 VAL B C 1
ATOM 3444 O O . VAL B 1 208 ? 29.5 7.621 36.969 1 19.28 208 VAL B O 1
ATOM 3447 N N . VAL B 1 209 ? 30.906 6.844 35.844 1 20.55 209 VAL B N 1
ATOM 3448 C CA . VAL B 1 209 ? 30.156 7.121 34.594 1 20.55 209 VAL B CA 1
ATOM 3449 C C . VAL B 1 209 ? 29.047 6.094 34.438 1 20.55 209 VAL B C 1
ATOM 3451 O O . VAL B 1 209 ? 29.312 4.898 34.281 1 20.55 209 VAL B O 1
ATOM 3454 N N . ARG B 1 210 ? 27.938 6.293 35.094 1 18.66 210 ARG B N 1
ATOM 3455 C CA . ARG B 1 210 ? 26.734 5.484 34.906 1 18.66 210 ARG B CA 1
ATOM 3456 C C . ARG B 1 210 ? 26.328 5.414 33.438 1 18.66 210 ARG B C 1
ATOM 3458 O O . ARG B 1 210 ? 26.125 6.445 32.812 1 18.66 210 ARG B O 1
ATOM 3465 N N . SER B 1 211 ? 27.109 4.656 32.688 1 20.64 211 SER B N 1
ATOM 3466 C CA . SER B 1 211 ? 26.609 4.359 31.344 1 20.64 211 SER B CA 1
ATOM 3467 C C . SER B 1 211 ? 25.141 3.961 31.359 1 20.64 211 SER B C 1
ATOM 3469 O O . SER B 1 211 ? 24.781 2.943 31.953 1 20.64 211 SER B O 1
ATOM 3471 N N . ASN B 1 212 ? 24.25 4.895 31.641 1 19.34 212 ASN B N 1
ATOM 3472 C CA . ASN B 1 212 ? 22.812 4.613 31.547 1 19.34 212 ASN B CA 1
ATOM 3473 C C . ASN B 1 212 ? 22.469 3.895 30.25 1 19.34 212 ASN B C 1
ATOM 3475 O O . ASN B 1 212 ? 22.766 4.395 29.156 1 19.34 212 ASN B O 1
ATOM 3479 N N . THR B 1 213 ? 22.766 2.576 30.266 1 22.11 213 THR B N 1
ATOM 3480 C CA . THR B 1 213 ? 22.156 1.669 29.297 1 22.11 213 THR B CA 1
ATOM 3481 C C . THR B 1 213 ? 20.719 2.062 29.031 1 22.11 213 THR B C 1
ATOM 3483 O O . THR B 1 213 ? 19.922 2.266 29.953 1 22.11 213 THR B O 1
ATOM 3486 N N . LEU B 1 214 ? 20.562 2.84 27.922 1 21.08 214 LEU B N 1
ATOM 3487 C CA . LEU B 1 214 ? 19.266 3.211 27.344 1 21.08 214 LEU B CA 1
ATOM 3488 C C . LEU B 1 214 ? 18.297 2.043 27.391 1 21.08 214 LEU B C 1
ATOM 3490 O O . LEU B 1 214 ? 18.609 0.938 26.953 1 21.08 214 LEU B O 1
ATOM 3494 N N . GLY B 1 215 ? 17.5 2.035 28.484 1 21.27 215 GLY B N 1
ATOM 3495 C CA . GLY B 1 215 ? 16.297 1.28 28.797 1 21.27 215 GLY B CA 1
ATOM 3496 C C . GLY B 1 215 ? 15.391 1.087 27.594 1 21.27 215 GLY B C 1
ATOM 3497 O O . GLY B 1 215 ? 15.219 1.998 26.781 1 21.27 215 GLY B O 1
ATOM 3498 N N . VAL B 1 216 ? 15.438 -0.122 27.062 1 20.47 216 VAL B N 1
ATOM 3499 C CA . VAL B 1 216 ? 14.445 -0.696 26.156 1 20.47 216 VAL B CA 1
ATOM 3500 C C . VAL B 1 216 ? 13.047 -0.365 26.656 1 20.47 216 VAL B C 1
ATOM 3502 O O . VAL B 1 216 ? 12.68 -0.705 27.797 1 20.47 216 VAL B O 1
ATOM 3505 N N . VAL B 1 217 ? 12.516 0.828 26.297 1 20.59 217 VAL B N 1
ATOM 3506 C CA . VAL B 1 217 ? 11.148 1.258 26.562 1 20.59 217 VAL B CA 1
ATOM 3507 C C . VAL B 1 217 ? 10.18 0.129 26.219 1 20.59 217 VAL B C 1
ATOM 3509 O O . VAL B 1 217 ? 10.023 -0.24 25.047 1 20.59 217 VAL B O 1
ATOM 3512 N N . ALA B 1 218 ? 10.211 -0.936 26.953 1 20.11 218 ALA B N 1
ATOM 3513 C CA . ALA B 1 218 ? 9.164 -1.94 26.812 1 20.11 218 ALA B CA 1
ATOM 3514 C C . ALA B 1 218 ? 7.781 -1.32 27.031 1 20.11 218 ALA B C 1
ATOM 3516 O O . ALA B 1 218 ? 7.492 -0.787 28.094 1 20.11 218 ALA B O 1
ATOM 3517 N N . LEU B 1 219 ? 7.25 -0.641 26.047 1 20.81 219 LEU B N 1
ATOM 3518 C CA . LEU B 1 219 ? 5.867 -0.177 26.141 1 20.81 219 LEU B CA 1
ATOM 3519 C C . LEU B 1 219 ? 4.953 -1.287 26.641 1 20.81 219 LEU B C 1
ATOM 3521 O O . LEU B 1 219 ? 4.891 -2.363 26.047 1 20.81 219 LEU B O 1
ATOM 3525 N N . GLY B 1 220 ? 4.867 -1.432 27.969 1 21.41 220 GLY B N 1
ATOM 3526 C CA . GLY B 1 220 ? 3.945 -2.275 28.719 1 21.41 220 GLY B CA 1
AT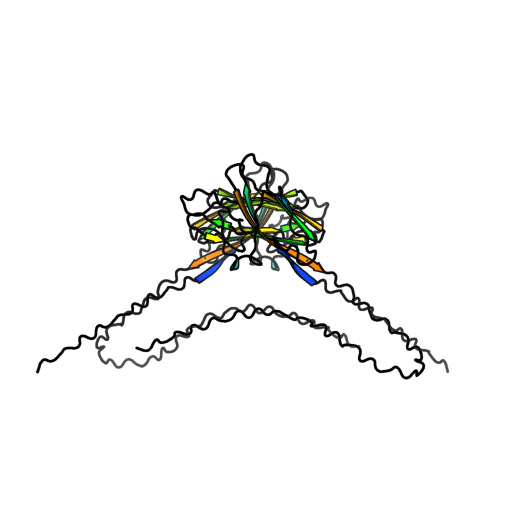OM 3527 C C . GLY B 1 220 ? 2.494 -2.043 28.344 1 21.41 220 GLY B C 1
ATOM 3528 O O . GLY B 1 220 ? 1.985 -0.928 28.484 1 21.41 220 GLY B O 1
ATOM 3529 N N . PHE B 1 221 ? 1.961 -2.588 27.359 1 21.33 221 PHE B N 1
ATOM 3530 C CA . PHE B 1 221 ? 0.519 -2.521 27.156 1 21.33 221 PHE B CA 1
ATOM 3531 C C . PHE B 1 221 ? -0.223 -3.07 28.359 1 21.33 221 PHE B C 1
ATOM 3533 O O . PHE B 1 221 ? 0.061 -4.18 28.828 1 21.33 221 PHE B O 1
ATOM 3540 N N . PRO B 1 222 ? -0.644 -2.193 29.312 1 23.06 222 PRO B N 1
ATOM 3541 C CA . PRO B 1 222 ? -1.476 -2.605 30.438 1 23.06 222 PRO B CA 1
ATOM 3542 C C . PRO B 1 222 ? -2.664 -3.467 30.016 1 23.06 222 PRO B C 1
ATOM 3544 O O . PRO B 1 222 ? -3.215 -3.275 28.938 1 23.06 222 PRO B O 1
ATOM 3547 N N . MET B 1 223 ? -2.744 -4.676 30.547 1 21.38 223 MET B N 1
ATOM 3548 C CA . MET B 1 223 ? -3.924 -5.539 30.594 1 21.38 223 MET B CA 1
ATOM 3549 C C . MET B 1 223 ? -5.047 -4.879 31.391 1 21.38 223 MET B C 1
ATOM 3551 O O . MET B 1 223 ? -4.844 -4.453 32.531 1 21.38 223 MET B O 1
ATOM 3555 N N . ILE B 1 224 ? -5.984 -4.184 30.812 1 21.27 224 ILE B N 1
ATOM 3556 C CA . ILE B 1 224 ? -7.215 -3.592 31.312 1 21.27 224 ILE B CA 1
ATOM 3557 C C . ILE B 1 224 ? -7.973 -4.617 32.156 1 21.27 224 ILE B C 1
ATOM 3559 O O . ILE B 1 224 ? -8.352 -5.68 31.656 1 21.27 224 ILE B O 1
ATOM 3563 N N . ALA B 1 225 ? -7.699 -4.664 33.469 1 21.05 225 ALA B N 1
ATOM 3564 C CA . ALA B 1 225 ? -8.43 -5.371 34.531 1 21.05 225 ALA B CA 1
ATOM 3565 C C . ALA B 1 225 ? -9.898 -4.965 34.531 1 21.05 225 ALA B C 1
ATOM 3567 O O . ALA B 1 225 ? -10.227 -3.775 34.5 1 21.05 225 ALA B O 1
ATOM 3568 N N . MET B 1 226 ? -10.852 -5.812 34.156 1 21.66 226 MET B N 1
ATOM 3569 C CA . MET B 1 226 ? -12.312 -5.84 34.281 1 21.66 226 MET B CA 1
ATOM 3570 C C . MET B 1 226 ? -12.734 -5.762 35.719 1 21.66 226 MET B C 1
ATOM 3572 O O . MET B 1 226 ? -12.523 -6.703 36.5 1 21.66 226 MET B O 1
ATOM 3576 N N . LEU B 1 227 ? -12.406 -4.707 36.469 1 21.59 227 LEU B N 1
ATOM 3577 C CA . LEU B 1 227 ? -12.977 -4.586 37.781 1 21.59 227 LEU B CA 1
ATOM 3578 C C . LEU B 1 227 ? -14.5 -4.551 37.719 1 21.59 227 LEU B C 1
ATOM 3580 O O . LEU B 1 227 ? -15.078 -3.639 37.125 1 21.59 227 LEU B O 1
ATOM 3584 N N . LEU B 1 228 ? -15.219 -5.719 37.75 1 24.39 228 LEU B N 1
ATOM 3585 C CA . LEU B 1 228 ? -16.656 -5.832 38.031 1 24.39 228 LEU B CA 1
ATOM 3586 C C . LEU B 1 228 ? -16.984 -5.316 39.406 1 24.39 228 LEU B C 1
ATOM 3588 O O . LEU B 1 228 ? -16.391 -5.758 40.406 1 24.39 228 LEU B O 1
ATOM 3592 N N . PRO B 1 229 ? -17.188 -4.02 39.594 1 24.72 229 PRO B N 1
ATOM 3593 C CA . PRO B 1 229 ? -17.75 -3.592 40.875 1 24.72 229 PRO B CA 1
ATOM 3594 C C . PRO B 1 229 ? -18.984 -4.402 41.281 1 24.72 229 PRO B C 1
ATOM 3596 O O . PRO B 1 229 ? -19.859 -4.648 40.438 1 24.72 229 PRO B O 1
ATOM 3599 N N . VAL B 1 230 ? -18.844 -5.414 42.156 1 24.94 230 VAL B N 1
ATOM 3600 C CA . VAL B 1 230 ? -19.859 -6.133 42.906 1 24.94 230 VAL B CA 1
ATOM 3601 C C . VAL B 1 230 ? -20.719 -5.141 43.719 1 24.94 230 VAL B C 1
ATOM 3603 O O . VAL B 1 230 ? -20.219 -4.469 44.625 1 24.94 230 VAL B O 1
ATOM 3606 N N . VAL B 1 231 ? -21.672 -4.375 43.156 1 22.52 231 VAL B N 1
ATOM 3607 C CA . VAL B 1 231 ? -22.688 -3.596 43.844 1 22.52 231 VAL B CA 1
ATOM 3608 C C . VAL B 1 231 ? -23.391 -4.484 44.875 1 22.52 231 VAL B C 1
ATOM 3610 O O . VAL B 1 231 ? -24.031 -5.473 44.5 1 22.52 231 VAL B O 1
ATOM 3613 N N . TYR B 1 232 ? -22.797 -4.723 46.125 1 23.08 232 TYR B N 1
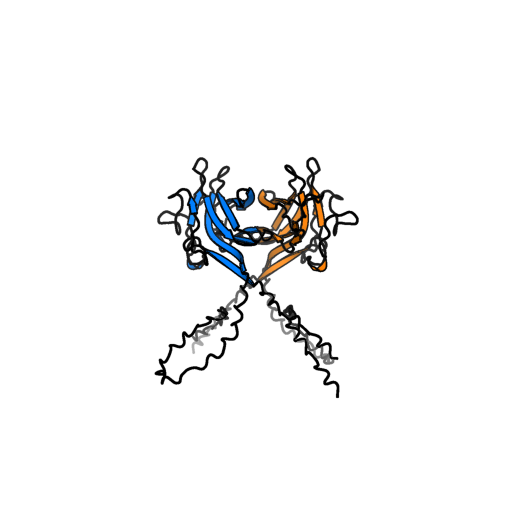ATOM 3614 C CA . TYR B 1 232 ? -23.516 -5.168 47.312 1 23.08 232 TYR B CA 1
ATOM 3615 C C . TYR B 1 232 ? -24.719 -4.277 47.594 1 23.08 232 TYR B C 1
ATOM 3617 O O . TYR B 1 232 ? -24.641 -3.053 47.469 1 23.08 232 TYR B O 1
ATOM 3625 N N . LEU B 1 233 ? -26 -4.93 47.844 1 22.14 233 LEU B N 1
ATOM 3626 C CA . LEU B 1 233 ? -26.969 -4.676 48.906 1 22.14 233 LEU B CA 1
ATOM 3627 C C . LEU B 1 233 ? -26.328 -4.906 50.25 1 22.14 233 LEU B C 1
ATOM 3629 O O . LEU B 1 233 ? -25.609 -5.883 50.469 1 22.14 233 LEU B O 1
#

Foldseek 3Di:
DPPPPPPPPPPPPPPPPPQPFDKDKWKQWQPQGTPPPSDHKDKPDVPQKDKQLPPPRPDHDQLVLFDVSIWIKHKDAPPDDWIKIKDKDFAQKKWFWFKQWADAPPDPDFRWAWKWKDKQRHTDDIFTDHHDNDGDIDGRDTRDIGRGGDRGMMMMMIITDANPHMYMTTGGMMMHMHTDRPPPPPPPDPPDPPPPDPDPPPPPPPDPPPPPPVDDPPVPPDPPPPPPPPPDD/DPPPPPPPPPPPPPPPPPQPFDKDKWKQWQPQGTPPPSDHKDKPDVPQKDKQLPPPRDDHDQLVLFDVSIWIKHKDAPPDDWIKIKDKDFAQKKWFWFKQWADAPPDPDFRWAWKWKDKQRHTDDIFTDHHDNDGDIDGRDTRDIGRGGDRGMMMMMIITDANPHMYMTIGGMMMHMHTDRNPPPPPPDPPDPPPPDPPPPDPPCPDDPPPPPPDPPPVPPDDPPPPPPPPDD

Organism: Pleurotus ostreatus (NCBI:txid5322)

Sequence (466 aa):
MISSRLISALLIVCLRSTEAVGQRNVTIDDEFGDEITQVVPSFMPLGGWTLRGGAKGFAKPDPSLTYNRTWHDATQHAGEIPKTVNFNFTGPSLYVYCIIANTPPGRSFDTSAHYNFFLDGKFVGTYIHDPQAIPDYFYDSLVYVNTTMENEHHSFSIILDAREKPVLMLFDYAVYTTIEQRSPTPSLSPTDSSEASDRPIIPSNAGVVRSNTLGVVALGFPMIAMLLPVVYLMISSRLISALLIVCLRSTEAVGQRNVTIDDEFGDEITQVVPSFMPLGGWTLRGGAKGFAKPDPSLTYNRTWHDATQHAGEIPKTVNFNFTGPSLYVYCIIANTPPGRSFDTSAHYNFFLDGKFVGTYIHDPQAIPDYFYDSLVYVNTTMENEHHSFSIILDAREKPVLMLFDYAVYTTIEQRSPTPSLSPTDSSEASDRPIIPSNAGVVRSNTLGVVALGFPMIAMLLPVVYL

Secondary structure (DSSP, 8-state):
---------------------EEEEEEEETTTEETTT-PPPEEESTTS-EETTTTT-S----GGGSGGG--EEEEE-TTSPPPEEEEEEEESEEEEEEEEEP--TT-SS---EEEEEEETTEEEEEEEEPPPSS--EEEEEEEEEE----SEEEEEEEEE--SSS-EEEEEEEEEEEEEE-----------------------------------------------------/---------------------EEEEEEEETTTEETTT-PPPEEESTTS-EETTTTT-S----GGGSGGG--EEEEE-TTSPPPEEEEEEEESEEEEEEEEEP--TT-S----EEEEEEETTEEEEEEEEPPPSS--EEEEEEEEEE----SEEEEEEEEE--SSS-EEEEEEEEEEEEEE-----------------------------------------------------

Solvent-accessible surface area (backbone atoms only — not comparable to full-atom values): 27775 Å² total; per-residue (Å²): 136,85,79,77,79,77,78,79,78,78,77,76,75,73,74,72,72,72,49,65,66,48,78,42,81,45,47,33,32,49,82,71,8,22,76,82,82,52,55,51,54,46,63,36,48,81,84,58,58,28,62,64,23,49,94,80,42,84,66,74,76,64,41,88,70,35,66,93,51,43,31,37,27,39,73,39,49,67,91,52,83,66,40,35,44,35,45,72,51,59,27,28,28,42,38,34,28,24,45,46,47,29,41,36,76,84,56,93,61,67,40,24,34,32,39,37,36,27,51,70,86,36,82,38,31,36,34,48,44,78,55,42,71,53,68,41,76,40,60,79,33,65,63,44,64,45,77,79,51,67,80,39,82,42,43,40,38,39,37,54,53,17,85,87,45,49,20,36,47,34,42,25,35,33,38,33,34,28,72,44,73,45,67,71,69,76,72,77,68,81,74,79,81,71,84,73,74,81,68,86,71,74,79,70,80,72,76,76,77,74,76,74,74,79,69,81,80,69,80,73,76,76,79,82,75,82,74,74,77,78,80,79,128,135,86,78,77,78,78,77,76,77,78,76,76,75,74,74,70,71,71,52,64,68,48,79,42,80,44,47,32,33,49,82,70,8,21,74,82,80,52,55,51,53,47,62,37,47,81,84,58,58,28,62,66,24,49,94,79,43,84,66,72,75,65,43,88,69,36,66,92,51,43,32,37,28,39,72,40,48,67,92,52,83,67,39,35,44,34,46,74,52,60,27,27,28,42,37,34,28,25,44,45,46,28,39,37,78,84,55,91,62,65,41,24,33,33,38,37,34,27,51,70,85,35,82,38,33,36,35,46,46,76,55,44,70,54,70,41,74,39,59,80,34,62,63,44,65,44,75,80,50,66,78,39,79,42,42,40,38,39,38,54,53,17,84,88,47,48,21,35,46,34,42,26,36,32,38,33,33,28,73,42,73,45,68,70,70,76,71,78,68,81,73,78,81,70,85,73,77,80,69,84,73,76,80,73,77,76,66,80,77,72,73,72,70,81,70,79,79,69,80,73,78,78,80,83,75,82,76,75,78,78,83,77,133

Radius of gyration: 31.58 Å; Cα contacts (8 Å, |Δi|>4): 874; chains: 2; bounding box: 129×82×87 Å